Protein AF-A0A354IAK6-F1 (afdb_monomer_lite)

pLDDT: mean 74.2, std 24.25, range [20.19, 98.88]

Foldseek 3Di:
DDDDDDDDDDDDDDDDDDDDDDPDWDWDFDDDPNHTPDIDGDDPVVVVVVVVVVVVVVVVPVVDDDDDDDDDDDDDDDDDDDDDDDDDDDDDDDDDDDDDDDDDDDDDDDDDDPVVVVVVVVVVVLVVLQVVLVVVLLVLLLVLDDPDLQWAKEKEWAAAADFLLDACVVQWFDDDPDDDFFTDGLRLLVLLQVVVVVQVSCQSNVHAEYEYAARRDDLLNVVSVQVCLAPVVRQHKYQPHKHFAAPPDADDCFAPVVPHPDPLRHQWIWGWMHGHPDRYIDRLDTAQFAPVVVLDQGANQCCQPVRLDQAASLCVCCVVVVHLAPSHLSQQEGEDEACSLVCQLDPVCLVVRLVSSVVSNVVRDPDPDDSVVSSVSSVVSSVNVCCQQAPDRPDDRGDRRQEYEYRYQAQCLVVVLVSQQVCCVVRVRKYFHHYYADDRHQFQTAIEGFQQDDDPVVVPPPDLPLPDPDLLSSDQARHAHPNDPAPSNRTWGRLWTWMWMWIARSPDDPDPVDDPPDDGRIDTSAIATELEAEDDDLSCCCRHDPVVVSVCSVVVNVVSVVVVVVLSVLSVQLSVQLVQLPAQDWRPCLLSLLVSQLVSCVVSVGSRSNVSSVSSVVSCVVPNDRHRGSSSSRYHYGYSYVVVVVVDPPRPRRDDDDDDDDPDD

Structure (mmCIF, N/CA/C/O backbone):
data_AF-A0A354IAK6-F1
#
_entry.id   AF-A0A354IAK6-F1
#
loop_
_atom_site.group_PDB
_atom_site.id
_atom_site.type_symbol
_atom_site.label_atom_id
_atom_site.label_alt_id
_atom_site.label_comp_id
_atom_site.label_asym_id
_atom_site.label_entity_id
_atom_site.label_seq_id
_atom_site.pdbx_PDB_ins_code
_atom_site.Cartn_x
_atom_site.Cartn_y
_atom_site.Cartn_z
_atom_site.occupancy
_atom_site.B_iso_or_equiv
_atom_site.auth_seq_id
_atom_site.auth_comp_id
_atom_site.auth_asym_id
_atom_site.auth_atom_id
_atom_site.pdbx_PDB_model_num
ATOM 1 N N . TYR A 1 1 ? 11.757 31.854 -3.415 1.00 27.61 1 TYR A N 1
ATOM 2 C CA . TYR A 1 1 ? 10.447 31.887 -2.738 1.00 27.61 1 TYR A CA 1
ATOM 3 C C . TYR A 1 1 ? 9.483 32.714 -3.567 1.00 27.61 1 TYR A C 1
ATOM 5 O O . TYR A 1 1 ? 9.832 33.836 -3.909 1.00 27.61 1 TYR A O 1
ATOM 13 N N . PHE A 1 2 ? 8.321 32.162 -3.919 1.00 22.66 2 PHE A N 1
ATOM 14 C CA . PHE A 1 2 ? 7.226 32.915 -4.539 1.00 22.66 2 PHE A CA 1
ATOM 15 C C . PHE A 1 2 ? 6.252 33.361 -3.447 1.00 22.66 2 PHE A C 1
ATOM 17 O O . PHE A 1 2 ? 5.891 32.563 -2.585 1.00 22.66 2 PHE A O 1
ATOM 24 N N . LEU A 1 3 ? 5.832 34.624 -3.491 1.00 24.08 3 LEU A N 1
ATOM 25 C CA . LEU A 1 3 ? 4.829 35.194 -2.595 1.00 24.08 3 LEU A CA 1
ATOM 26 C C . LEU A 1 3 ? 3.888 36.060 -3.434 1.00 24.08 3 LEU A C 1
ATOM 28 O O . LEU A 1 3 ? 4.213 37.191 -3.785 1.00 24.08 3 LEU A O 1
ATOM 32 N N . THR A 1 4 ? 2.730 35.509 -3.785 1.00 24.34 4 THR A N 1
ATOM 33 C CA . THR A 1 4 ? 1.657 36.217 -4.489 1.00 24.34 4 THR A CA 1
ATOM 34 C C . THR A 1 4 ? 0.426 36.278 -3.598 1.00 24.34 4 THR A C 1
ATOM 36 O O . THR A 1 4 ? -0.219 35.270 -3.323 1.00 24.34 4 THR A O 1
ATOM 39 N N . TYR A 1 5 ? 0.088 37.488 -3.155 1.00 26.58 5 TYR A N 1
ATOM 40 C CA . TYR A 1 5 ? -1.158 37.777 -2.453 1.00 26.58 5 TYR A CA 1
ATOM 41 C C . TYR A 1 5 ? -2.069 38.583 -3.384 1.00 26.58 5 TYR A C 1
ATOM 43 O O . TYR A 1 5 ? -1.741 39.720 -3.714 1.00 26.58 5 TYR A O 1
ATOM 51 N N . SER A 1 6 ? -3.192 37.989 -3.802 1.00 25.69 6 SER A N 1
ATOM 52 C CA . SER A 1 6 ? -4.482 38.610 -4.188 1.00 25.69 6 SER A CA 1
ATOM 53 C C . SER A 1 6 ? -5.194 37.856 -5.322 1.00 25.69 6 SER A C 1
ATOM 55 O O . SER A 1 6 ? -4.592 37.099 -6.080 1.00 25.69 6 SER A O 1
ATOM 57 N N . LYS A 1 7 ? -6.522 38.028 -5.378 1.00 27.34 7 LYS A N 1
ATOM 58 C CA . LYS A 1 7 ? -7.431 37.353 -6.315 1.00 27.34 7 LYS A CA 1
ATOM 59 C C . LYS A 1 7 ? -7.159 37.740 -7.770 1.00 27.34 7 LYS A C 1
ATOM 61 O O . LYS A 1 7 ? -7.132 38.927 -8.091 1.00 27.34 7 LYS A O 1
ATOM 66 N N . LEU A 1 8 ? -7.115 36.736 -8.641 1.00 25.89 8 LEU A N 1
ATOM 67 C CA . LEU A 1 8 ? -7.319 36.899 -10.077 1.00 25.89 8 LEU A CA 1
ATOM 68 C C . LEU A 1 8 ? -8.813 36.776 -10.395 1.00 25.89 8 LEU A C 1
ATOM 70 O O . LEU A 1 8 ? -9.425 35.774 -10.045 1.00 25.89 8 LEU A O 1
ATOM 74 N N . ASP A 1 9 ? -9.349 37.769 -11.100 1.00 29.23 9 ASP A N 1
ATOM 75 C CA . ASP A 1 9 ? -10.515 37.628 -11.975 1.00 29.23 9 ASP A CA 1
ATOM 76 C C . ASP A 1 9 ? -10.149 38.285 -13.316 1.00 29.23 9 ASP A C 1
ATOM 78 O O . ASP A 1 9 ? -9.767 39.454 -13.348 1.00 29.23 9 ASP A O 1
ATOM 82 N N . ASN A 1 10 ? -10.232 37.494 -14.389 1.00 35.34 10 ASN A N 1
ATOM 83 C CA . ASN A 1 10 ? -10.224 37.830 -15.822 1.00 35.34 10 ASN A CA 1
ATOM 84 C C . ASN A 1 10 ? -9.337 38.993 -16.323 1.00 35.34 10 ASN A C 1
ATOM 86 O O . ASN A 1 10 ? -9.718 40.161 -16.279 1.00 35.34 10 ASN A O 1
ATOM 90 N N . GLY A 1 11 ? -8.215 38.641 -16.966 1.00 29.23 11 GLY A N 1
ATOM 91 C CA . GLY A 1 11 ? -7.409 39.586 -17.751 1.00 29.23 11 GLY A CA 1
ATOM 92 C C . GLY A 1 11 ? -5.985 39.112 -18.049 1.00 29.23 11 GLY A C 1
ATOM 93 O O . GLY A 1 11 ? -5.032 39.751 -17.615 1.00 29.23 11 GLY A O 1
ATOM 94 N N . LEU A 1 12 ? -5.820 37.997 -18.771 1.00 26.80 12 LEU A N 1
ATOM 95 C CA . LEU A 1 12 ? -4.506 37.587 -19.282 1.00 26.80 12 LEU A CA 1
ATOM 96 C C . LEU A 1 12 ? -4.158 38.395 -20.539 1.00 26.80 12 LEU A C 1
ATOM 98 O O . LEU A 1 12 ? -4.786 38.219 -21.580 1.00 26.80 12 LEU A O 1
ATOM 102 N N . ILE A 1 13 ? -3.126 39.237 -20.448 1.00 27.41 13 ILE A N 1
ATOM 103 C CA . ILE A 1 13 ? -2.378 39.731 -21.608 1.00 27.41 13 ILE A CA 1
ATOM 104 C C . ILE A 1 13 ? -0.903 39.390 -21.378 1.00 27.41 13 ILE A C 1
ATOM 106 O O . ILE A 1 13 ? -0.327 39.698 -20.335 1.00 27.41 13 ILE A O 1
ATOM 110 N N . GLN A 1 14 ? -0.338 38.686 -22.351 1.00 33.09 14 GLN A N 1
ATOM 111 C CA . GLN A 1 14 ? 1.046 38.219 -22.421 1.00 33.09 14 GLN A CA 1
ATOM 112 C C . GLN A 1 14 ? 1.970 39.354 -22.903 1.00 33.09 14 GLN A C 1
ATOM 114 O O . GLN A 1 14 ? 1.488 40.338 -23.456 1.00 33.09 14 GLN A O 1
ATOM 119 N N . ILE A 1 15 ? 3.289 39.195 -22.754 1.00 29.11 15 ILE A N 1
ATOM 120 C CA . ILE A 1 15 ? 4.274 39.344 -23.847 1.00 29.11 15 ILE A CA 1
ATOM 121 C C . ILE A 1 15 ? 5.646 38.850 -23.358 1.00 29.11 15 ILE A C 1
ATOM 123 O O . ILE A 1 15 ? 6.016 39.017 -22.196 1.00 29.11 15 ILE A O 1
ATOM 127 N N . GLU A 1 16 ? 6.364 38.193 -24.262 1.00 36.00 16 GLU A N 1
ATOM 128 C CA . GLU A 1 16 ? 7.673 37.562 -24.068 1.00 36.00 16 GLU A CA 1
ATOM 129 C C . GLU A 1 16 ? 8.832 38.569 -24.230 1.00 36.00 16 GLU A C 1
ATOM 131 O O . GLU A 1 16 ? 8.644 39.678 -24.736 1.00 36.00 16 GLU A O 1
ATOM 136 N N . GLN A 1 17 ? 10.054 38.184 -23.842 1.00 36.91 17 GLN A N 1
ATOM 137 C CA . GLN A 1 17 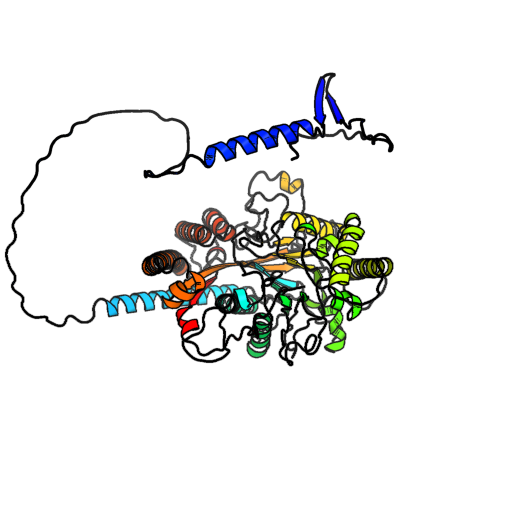? 11.277 38.927 -24.185 1.00 36.91 17 GLN A CA 1
ATOM 138 C C . GLN A 1 17 ? 12.088 38.211 -25.272 1.00 36.91 17 GLN A C 1
ATOM 140 O O . GLN A 1 17 ? 12.128 36.985 -25.331 1.00 36.91 17 GLN A O 1
ATOM 145 N N . LYS A 1 18 ? 12.758 39.008 -26.115 1.00 34.75 18 LYS A N 1
ATOM 146 C CA . LYS A 1 18 ? 13.726 38.544 -27.119 1.00 34.75 18 LYS A CA 1
ATOM 147 C C . LYS A 1 18 ? 15.006 38.013 -26.472 1.00 34.75 18 LYS A C 1
ATOM 149 O O . LYS A 1 18 ? 15.473 38.567 -25.480 1.00 34.75 18 LYS A O 1
ATOM 154 N N . GLU A 1 19 ? 15.627 37.036 -27.125 1.00 38.66 19 GLU A N 1
ATOM 155 C CA . GLU A 1 19 ? 17.010 36.630 -26.863 1.00 38.66 19 GLU A CA 1
ATOM 156 C C . GLU A 1 19 ? 18.008 37.785 -27.090 1.00 38.66 19 GLU A C 1
ATOM 158 O O . GLU A 1 19 ? 17.828 38.602 -27.998 1.00 38.66 19 GLU A O 1
ATOM 163 N N . GLY A 1 20 ? 19.099 37.800 -26.311 1.00 43.53 20 GLY A N 1
ATOM 164 C CA . GLY A 1 20 ? 20.347 38.470 -26.708 1.00 43.53 20 GLY A CA 1
ATOM 165 C C . GLY A 1 20 ? 20.943 39.548 -25.792 1.00 43.53 20 GLY A C 1
ATOM 166 O O . GLY A 1 20 ? 21.919 40.164 -26.208 1.00 43.53 20 GLY A O 1
ATOM 167 N N . ASP A 1 21 ? 20.422 39.809 -24.586 1.00 40.38 21 ASP A N 1
ATOM 168 C CA . ASP A 1 21 ? 20.974 40.862 -23.706 1.00 40.38 21 ASP A CA 1
ATOM 169 C C . ASP A 1 21 ? 20.904 40.486 -22.211 1.00 40.38 21 ASP A C 1
ATOM 171 O O . ASP A 1 21 ? 19.827 40.439 -21.617 1.00 40.38 21 ASP A O 1
ATOM 175 N N . SER A 1 22 ? 22.055 40.197 -21.592 1.00 42.03 22 SER A N 1
ATOM 176 C CA . SER A 1 22 ? 22.146 39.593 -20.250 1.00 42.03 22 SER A CA 1
ATOM 177 C C . SER A 1 22 ? 21.935 40.555 -19.073 1.00 42.03 22 SER A C 1
ATOM 179 O O . SER A 1 22 ? 21.940 40.104 -17.928 1.00 42.03 22 SER A O 1
ATOM 181 N N . GLU A 1 23 ? 21.753 41.860 -19.314 1.00 45.38 23 GLU A N 1
ATOM 182 C CA . GLU A 1 23 ? 21.575 42.862 -18.244 1.00 45.38 23 GLU A CA 1
ATOM 183 C C . GLU A 1 23 ? 20.217 43.592 -18.252 1.00 45.38 23 GLU A C 1
ATOM 185 O O . GLU A 1 23 ? 19.949 44.414 -17.366 1.00 45.38 23 GLU A O 1
ATOM 190 N N . LYS A 1 24 ? 19.305 43.287 -19.188 1.00 38.69 24 LYS A N 1
ATOM 191 C CA . LYS A 1 24 ? 17.962 43.894 -19.192 1.00 38.69 24 LYS A CA 1
ATOM 192 C C . LYS A 1 24 ? 16.966 43.115 -18.332 1.00 38.69 24 LYS A C 1
ATOM 194 O O . LYS A 1 24 ? 16.772 41.914 -18.463 1.00 38.69 24 LYS A O 1
ATOM 199 N N . LYS A 1 25 ? 16.314 43.842 -17.419 1.00 40.97 25 LYS A N 1
ATOM 200 C CA . LYS A 1 25 ? 15.393 43.293 -16.415 1.00 40.97 25 LYS A CA 1
ATOM 201 C C . LYS A 1 25 ? 14.076 42.829 -17.046 1.00 40.97 25 LYS A C 1
ATOM 203 O O . LYS A 1 25 ? 13.455 43.573 -17.804 1.00 40.97 25 LYS A O 1
ATOM 208 N N . ILE A 1 26 ? 13.591 41.663 -16.622 1.00 36.88 26 ILE A N 1
ATOM 209 C CA . ILE A 1 26 ? 12.184 41.272 -16.765 1.00 36.88 26 ILE A CA 1
ATOM 210 C C . ILE A 1 26 ? 11.402 41.891 -15.602 1.00 36.88 26 ILE A C 1
ATOM 212 O O . ILE A 1 26 ? 11.753 41.689 -14.437 1.00 36.88 26 ILE A O 1
ATOM 216 N N . PHE A 1 27 ? 10.329 42.615 -15.913 1.00 45.69 27 PHE A N 1
ATOM 217 C CA . PHE A 1 27 ? 9.301 42.980 -14.944 1.00 45.69 27 PHE A CA 1
ATOM 218 C C . PHE A 1 27 ? 7.919 42.870 -15.589 1.00 45.69 27 PHE A C 1
ATOM 220 O O . PHE A 1 27 ? 7.714 43.340 -16.706 1.00 45.69 27 PHE A O 1
ATOM 227 N N . SER A 1 28 ? 6.962 42.275 -14.880 1.00 43.22 28 SER A N 1
ATOM 228 C CA . SER A 1 28 ? 5.542 42.391 -15.218 1.00 43.22 28 SER A CA 1
ATOM 229 C C . SER A 1 28 ? 4.906 43.417 -14.287 1.00 43.22 28 SER A C 1
ATOM 231 O O . SER A 1 28 ? 4.998 43.294 -13.064 1.00 43.22 28 SER A O 1
ATOM 233 N N . GLN A 1 29 ? 4.300 44.457 -14.862 1.00 41.19 29 GLN A N 1
ATOM 234 C CA . GLN A 1 29 ? 3.630 45.526 -14.124 1.00 41.19 29 GLN A CA 1
ATOM 235 C C . GLN A 1 29 ? 2.122 45.455 -14.371 1.00 41.19 29 GLN A C 1
ATOM 237 O O . GLN A 1 29 ? 1.648 45.725 -15.471 1.00 41.19 29 GLN A O 1
ATOM 242 N N . SER A 1 30 ? 1.360 45.146 -13.325 1.00 42.88 30 SER A N 1
ATOM 243 C CA . SER A 1 30 ? -0.102 45.186 -13.349 1.00 42.88 30 SER A CA 1
ATOM 244 C C . SER A 1 30 ? -0.578 46.576 -12.934 1.00 42.88 30 SER A C 1
ATOM 246 O O . SER A 1 30 ? -0.269 47.043 -11.833 1.00 42.88 30 SER A O 1
ATOM 248 N N . ILE A 1 31 ? -1.349 47.241 -13.795 1.00 40.69 31 ILE A N 1
ATOM 249 C CA . ILE A 1 31 ? -1.890 48.591 -13.572 1.00 40.69 31 ILE A CA 1
ATOM 250 C C . ILE A 1 31 ? -3.418 48.518 -13.582 1.00 40.69 31 ILE A C 1
ATOM 252 O O . ILE A 1 31 ? -4.008 47.939 -14.490 1.00 40.69 31 ILE A O 1
ATOM 256 N N . ARG A 1 32 ? -4.073 49.134 -12.594 1.00 37.22 32 ARG A N 1
ATOM 257 C CA . ARG A 1 32 ? -5.535 49.269 -12.530 1.00 37.22 32 ARG A CA 1
ATOM 258 C C . ARG A 1 32 ? -5.898 50.716 -12.214 1.00 37.22 32 ARG A C 1
ATOM 260 O O . ARG A 1 32 ? -5.361 51.301 -11.278 1.00 37.22 32 ARG A O 1
ATOM 267 N N . ASN A 1 33 ? -6.799 51.301 -13.004 1.00 38.62 33 ASN A N 1
ATOM 268 C CA . ASN A 1 33 ? -7.254 52.694 -12.877 1.00 38.62 33 ASN A CA 1
ATOM 269 C C . ASN A 1 33 ? -6.089 53.708 -12.775 1.00 38.62 33 ASN A C 1
ATOM 271 O O . ASN A 1 33 ? -6.076 54.571 -11.899 1.00 38.62 33 ASN A O 1
ATOM 275 N N . GLY A 1 34 ? -5.075 53.560 -13.636 1.00 40.81 34 GLY A N 1
ATOM 276 C CA . GLY A 1 34 ? -3.895 54.436 -13.671 1.00 40.81 34 GLY A CA 1
ATOM 277 C C . GLY A 1 34 ? -2.914 54.277 -12.501 1.00 40.81 34 GLY A C 1
ATOM 278 O O . GLY A 1 34 ? -1.952 55.034 -12.421 1.00 40.81 34 GLY A O 1
ATOM 279 N N . LYS A 1 35 ? -3.121 53.308 -11.597 1.00 35.00 35 LYS A N 1
ATOM 280 C CA . LYS A 1 35 ? -2.223 53.023 -10.468 1.00 35.00 35 LYS A CA 1
ATOM 281 C C . LYS A 1 35 ? -1.643 51.616 -10.570 1.00 35.00 35 LYS A C 1
ATOM 283 O O . LYS A 1 35 ? -2.350 50.661 -10.888 1.00 35.00 35 LYS A O 1
ATOM 288 N N . THR A 1 36 ? -0.353 51.483 -10.283 1.00 43.75 36 THR A N 1
ATOM 289 C CA . THR A 1 36 ? 0.323 50.182 -10.217 1.00 43.75 36 THR A CA 1
ATOM 290 C C . THR A 1 36 ? -0.196 49.386 -9.023 1.00 43.75 36 THR A C 1
ATOM 292 O O . THR A 1 36 ? -0.150 49.870 -7.895 1.00 43.75 36 THR A O 1
ATOM 295 N N . VAL A 1 37 ? -0.682 48.171 -9.273 1.00 39.66 37 VAL A N 1
ATOM 296 C CA . VAL A 1 37 ? -1.230 47.255 -8.255 1.00 39.66 37 VAL A CA 1
ATOM 297 C C . VAL A 1 37 ? -0.403 45.979 -8.082 1.00 39.66 37 VAL A C 1
ATOM 299 O O . VAL A 1 37 ? -0.619 45.240 -7.128 1.00 39.66 37 VAL A O 1
ATOM 302 N N . GLY A 1 38 ? 0.573 45.733 -8.958 1.00 40.00 38 GLY A N 1
ATOM 303 C CA . GLY A 1 38 ? 1.563 44.674 -8.784 1.00 40.00 38 GLY A CA 1
ATOM 304 C C . GLY A 1 38 ? 2.781 44.892 -9.675 1.00 40.00 38 GLY A C 1
ATOM 305 O O . GLY A 1 38 ? 2.644 45.368 -10.800 1.00 40.00 38 GLY A O 1
ATOM 306 N N . ILE A 1 39 ? 3.963 44.544 -9.169 1.00 43.16 39 ILE A N 1
ATOM 307 C CA . ILE A 1 39 ? 5.196 44.425 -9.953 1.00 43.16 39 ILE A CA 1
ATOM 308 C C . ILE A 1 39 ? 5.867 43.120 -9.529 1.00 43.16 39 ILE A C 1
ATOM 310 O O . ILE A 1 39 ? 6.093 42.924 -8.336 1.00 43.16 39 ILE A O 1
ATOM 314 N N . SER A 1 40 ? 6.191 42.237 -10.472 1.00 43.19 40 SER A N 1
ATOM 315 C CA . SER A 1 40 ? 7.075 41.094 -10.204 1.00 43.19 40 SER A CA 1
ATOM 316 C C . SER A 1 40 ? 8.470 41.365 -10.753 1.00 43.19 40 SER A C 1
ATOM 318 O O . SER A 1 40 ? 8.617 41.731 -11.916 1.00 43.19 40 SER A O 1
ATOM 320 N N . VAL A 1 41 ? 9.486 41.181 -9.905 1.00 43.94 41 VAL A N 1
ATOM 321 C CA . VAL A 1 41 ? 10.910 41.368 -10.221 1.00 43.94 41 VAL A CA 1
ATOM 322 C C . VAL A 1 41 ? 11.700 40.222 -9.593 1.00 43.94 41 VAL A C 1
ATOM 324 O O . VAL A 1 41 ? 11.510 39.912 -8.417 1.00 43.94 41 VAL A O 1
ATOM 327 N N . VAL A 1 42 ? 12.627 39.626 -10.342 1.00 48.97 42 VAL A N 1
ATOM 328 C CA . VAL A 1 42 ? 13.618 38.685 -9.796 1.00 48.97 42 VAL A CA 1
ATOM 329 C C . VAL A 1 42 ? 14.884 39.469 -9.438 1.00 48.97 42 VAL A C 1
ATOM 331 O O . VAL A 1 42 ? 15.809 39.573 -10.239 1.00 48.97 42 VAL A O 1
ATOM 334 N N . GLU A 1 43 ? 14.928 40.079 -8.247 1.00 43.22 43 GLU A N 1
ATOM 335 C CA . GLU A 1 43 ? 16.092 40.865 -7.806 1.00 43.22 43 GLU A CA 1
ATOM 336 C C . GLU A 1 43 ? 17.022 40.087 -6.858 1.00 43.22 43 GLU A C 1
ATOM 338 O O . GLU A 1 43 ? 16.755 39.895 -5.671 1.00 43.22 43 GLU A O 1
ATOM 343 N N . ILE A 1 44 ? 18.192 39.714 -7.385 1.00 39.97 44 ILE A N 1
ATOM 344 C CA . ILE A 1 44 ? 19.238 38.939 -6.693 1.00 39.97 44 ILE A CA 1
ATOM 345 C C . ILE A 1 44 ? 19.763 39.645 -5.425 1.00 39.97 44 ILE A C 1
ATOM 347 O O . ILE A 1 44 ? 20.184 38.981 -4.474 1.00 39.97 44 ILE A O 1
ATOM 351 N N . ARG A 1 45 ? 19.738 40.987 -5.371 1.00 40.94 45 ARG A N 1
ATOM 352 C CA . ARG A 1 45 ? 20.208 41.752 -4.200 1.00 40.94 45 ARG A CA 1
ATOM 353 C C . ARG A 1 45 ? 19.346 41.517 -2.959 1.00 40.94 45 ARG A C 1
ATOM 355 O O . ARG A 1 45 ? 19.910 41.358 -1.879 1.00 40.94 45 ARG A O 1
ATOM 362 N N . LEU A 1 46 ? 18.024 41.410 -3.109 1.00 43.50 46 LEU A N 1
ATOM 363 C CA . LEU A 1 46 ? 17.117 41.190 -1.979 1.00 43.50 46 LEU A CA 1
ATOM 364 C C . LEU A 1 46 ? 17.339 39.806 -1.343 1.00 43.50 46 LEU A C 1
ATOM 366 O O . LEU A 1 46 ? 17.425 39.695 -0.122 1.00 43.50 46 LEU A O 1
ATOM 370 N N . GLY A 1 47 ? 17.554 38.770 -2.163 1.00 43.31 47 GLY A N 1
ATOM 371 C CA . GLY A 1 47 ? 17.920 37.432 -1.681 1.00 43.31 47 GLY A CA 1
ATOM 372 C C . GLY A 1 47 ? 19.243 37.414 -0.901 1.00 43.31 47 GLY A C 1
ATOM 373 O O . GLY A 1 47 ? 19.336 36.777 0.146 1.00 43.31 47 GLY A O 1
ATOM 374 N N . LYS A 1 48 ? 20.249 38.178 -1.352 1.00 41.88 48 LYS A N 1
ATOM 375 C CA . LYS A 1 48 ? 21.535 38.320 -0.640 1.00 41.88 48 LYS A CA 1
ATOM 376 C C . LYS A 1 48 ? 21.417 39.096 0.680 1.00 41.88 48 LYS A C 1
ATOM 378 O O . LYS A 1 48 ? 22.206 38.844 1.588 1.00 41.88 48 LYS A O 1
ATOM 383 N N . MET A 1 49 ? 20.458 40.015 0.806 1.00 41.34 49 MET A N 1
ATOM 384 C CA . MET A 1 49 ? 20.178 40.716 2.067 1.00 41.34 49 MET A CA 1
ATOM 385 C C . MET A 1 49 ? 19.469 39.809 3.079 1.00 41.34 49 MET A C 1
ATOM 387 O O . MET A 1 49 ? 19.892 39.751 4.231 1.00 41.34 49 MET A O 1
ATOM 391 N N . LEU A 1 50 ? 18.459 39.048 2.643 1.00 39.81 50 LEU A N 1
ATOM 392 C CA . LEU A 1 50 ? 17.743 38.092 3.497 1.00 39.81 50 LEU A CA 1
ATOM 393 C C . LEU A 1 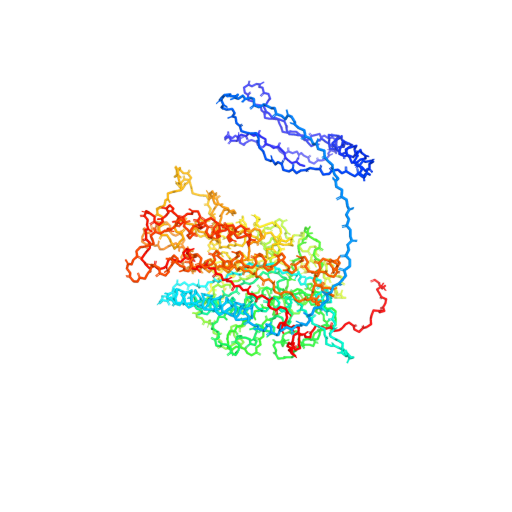50 ? 18.681 37.010 4.056 1.00 39.81 50 LEU A C 1
ATOM 395 O O . LEU A 1 50 ? 18.676 36.754 5.256 1.00 39.81 50 LEU A O 1
ATOM 399 N N . HIS A 1 51 ? 19.570 36.459 3.226 1.00 39.28 51 HIS A N 1
ATOM 400 C CA . HIS A 1 51 ? 20.518 35.433 3.671 1.00 39.28 51 HIS A CA 1
ATOM 401 C C . HIS A 1 51 ? 21.552 35.952 4.696 1.00 39.28 51 HIS A C 1
ATOM 403 O O . HIS A 1 51 ? 21.988 35.215 5.584 1.00 39.28 51 HIS A O 1
ATOM 409 N N . LYS A 1 52 ? 21.922 37.241 4.621 1.00 39.69 52 LYS A N 1
ATOM 410 C CA . LYS A 1 52 ? 22.747 37.894 5.654 1.00 39.69 52 LYS A CA 1
ATOM 411 C C . LYS A 1 52 ? 22.000 38.058 6.981 1.00 39.69 52 LYS A C 1
ATOM 413 O O . LYS A 1 52 ? 22.617 37.845 8.019 1.00 39.69 52 LYS A O 1
ATOM 418 N N . ALA A 1 53 ? 20.705 38.377 6.953 1.00 39.22 53 ALA A N 1
ATOM 419 C CA . ALA A 1 53 ? 19.889 38.472 8.166 1.00 39.22 53 ALA A CA 1
ATOM 420 C C . ALA A 1 53 ? 19.749 37.105 8.868 1.00 39.22 53 ALA A C 1
ATOM 422 O O . ALA A 1 53 ? 20.027 36.997 10.060 1.00 39.22 53 ALA A O 1
ATOM 423 N N . GLU A 1 54 ? 19.446 36.038 8.117 1.00 36.72 54 GLU A N 1
ATOM 424 C CA . GLU A 1 54 ? 19.356 34.663 8.651 1.00 36.72 54 GLU A CA 1
ATOM 425 C C . GLU A 1 54 ? 20.673 34.156 9.264 1.00 36.72 54 GLU A C 1
ATOM 427 O O . GLU A 1 54 ? 20.669 33.329 10.176 1.00 36.72 54 GLU A O 1
ATOM 432 N N . SER A 1 55 ? 21.813 34.643 8.768 1.00 38.53 55 SER A N 1
ATOM 433 C CA . SER A 1 55 ? 23.137 34.273 9.278 1.00 38.53 55 SER A CA 1
ATOM 434 C C . SER A 1 55 ? 23.468 34.972 10.606 1.00 38.53 55 SER A C 1
ATOM 436 O O . SER A 1 55 ? 24.157 34.397 11.447 1.00 38.53 55 SER A O 1
ATOM 438 N N . GLN A 1 56 ? 22.944 36.182 10.833 1.00 39.50 56 GLN A N 1
ATOM 439 C CA . GLN A 1 56 ? 23.144 36.933 12.080 1.00 39.50 56 GLN A CA 1
ATOM 440 C C . GLN A 1 56 ? 22.256 36.424 13.232 1.00 39.50 56 GLN A C 1
ATOM 442 O O . GLN A 1 56 ? 22.695 36.435 14.381 1.00 39.50 56 GLN A O 1
ATOM 447 N N . GLU A 1 57 ? 21.065 35.884 12.942 1.00 39.00 57 GLU A N 1
ATOM 448 C CA . GLU A 1 57 ? 20.220 35.203 13.946 1.00 39.00 57 GLU A CA 1
ATOM 449 C C . GLU A 1 57 ? 20.742 33.825 14.389 1.00 39.00 57 GLU A C 1
ATOM 451 O O . GLU A 1 57 ? 20.284 33.299 15.404 1.00 39.00 57 GLU A O 1
ATOM 456 N N . LYS A 1 58 ? 21.660 33.207 13.633 1.00 36.72 58 LYS A N 1
ATOM 457 C CA . LYS A 1 58 ? 22.282 31.927 14.016 1.00 36.72 58 LYS A CA 1
ATOM 458 C C . LYS A 1 58 ? 23.516 32.132 14.887 1.00 36.72 58 LYS A C 1
ATOM 460 O O . LYS A 1 58 ? 23.602 31.526 15.946 1.00 36.72 58 LYS A O 1
ATOM 465 N N . ALA A 1 59 ? 24.392 33.069 14.517 1.00 35.25 59 ALA A N 1
ATOM 466 C CA . ALA A 1 59 ? 25.562 33.417 15.328 1.00 35.25 59 ALA A CA 1
ATOM 467 C C . ALA A 1 59 ? 25.197 33.907 16.747 1.00 35.25 59 ALA A C 1
ATOM 469 O O . ALA A 1 59 ? 25.961 33.705 17.679 1.00 35.25 59 ALA A O 1
ATOM 470 N N . SER A 1 60 ? 24.012 34.501 16.925 1.00 36.00 60 SER A N 1
ATOM 471 C CA . SER A 1 60 ? 23.494 34.954 18.227 1.00 36.00 60 SER A CA 1
ATOM 472 C C . SER A 1 60 ? 22.749 33.875 19.035 1.00 36.00 60 SER A C 1
ATOM 474 O O . SER A 1 60 ? 22.251 34.169 20.119 1.00 36.00 60 SER A O 1
ATOM 476 N N . LYS A 1 61 ? 22.665 32.631 18.537 1.00 35.97 61 LYS A N 1
ATOM 477 C CA . LYS A 1 61 ? 22.049 31.488 19.244 1.00 35.97 61 LYS A CA 1
ATOM 478 C C . LYS A 1 61 ? 23.054 30.447 19.741 1.00 35.97 61 LYS A C 1
ATOM 480 O O . LYS A 1 61 ? 22.717 29.714 20.664 1.00 35.97 61 LYS A O 1
ATOM 485 N N . ASP A 1 62 ? 24.272 30.429 19.203 1.00 34.03 62 ASP A N 1
ATOM 486 C CA . ASP A 1 62 ? 25.322 29.486 19.618 1.00 34.03 62 ASP A CA 1
ATOM 487 C C . ASP A 1 62 ? 26.110 29.945 20.873 1.00 34.03 62 ASP A C 1
ATOM 489 O O . ASP A 1 62 ? 26.886 29.167 21.421 1.00 34.03 62 ASP A O 1
ATOM 493 N N . GLU A 1 63 ? 25.894 31.171 21.380 1.00 34.06 63 GLU A N 1
ATOM 494 C CA . GLU A 1 63 ? 26.556 31.694 22.598 1.00 34.06 63 GLU A CA 1
ATOM 495 C C . GLU A 1 63 ? 25.718 31.588 23.895 1.00 34.06 63 GLU A C 1
ATOM 497 O O . GLU A 1 63 ? 26.219 31.918 24.969 1.00 34.06 63 GLU A O 1
ATOM 502 N N . MET A 1 64 ? 24.458 31.127 23.849 1.00 31.73 64 MET A N 1
ATOM 503 C CA . MET A 1 64 ? 23.577 31.081 25.035 1.00 31.73 64 MET A CA 1
ATOM 504 C C . MET A 1 64 ? 22.795 29.767 25.194 1.00 31.73 64 MET A C 1
ATOM 506 O O . MET A 1 64 ? 21.566 29.737 25.139 1.00 31.73 64 MET A O 1
ATOM 510 N N . SER A 1 65 ? 23.509 28.682 25.504 1.00 28.11 65 SER A N 1
ATOM 511 C CA . SER A 1 65 ? 22.928 27.542 26.234 1.00 28.11 65 SER A CA 1
ATOM 512 C C . SER A 1 65 ? 23.947 26.876 27.168 1.00 28.11 65 SER A C 1
ATOM 514 O O . SER A 1 65 ? 24.285 25.701 27.016 1.00 28.11 65 SER A O 1
ATOM 516 N N . GLY A 1 66 ? 24.442 27.654 28.133 1.00 24.38 66 GLY A N 1
ATOM 517 C CA . GLY A 1 66 ? 25.109 27.154 29.333 1.00 24.38 66 GLY A CA 1
ATOM 518 C C . GLY A 1 66 ? 24.177 27.274 30.540 1.00 24.38 66 GLY A C 1
ATOM 519 O O . GLY A 1 66 ? 23.995 28.374 31.044 1.00 24.38 66 GLY A O 1
ATOM 520 N N . GLU A 1 67 ? 23.637 26.129 30.960 1.00 29.27 67 GLU A N 1
ATOM 521 C CA . GLU A 1 67 ? 23.007 25.828 32.260 1.00 29.27 67 GLU A CA 1
ATOM 522 C C . GLU A 1 67 ? 21.641 26.450 32.662 1.00 29.27 67 GLU A C 1
ATOM 524 O O . GLU A 1 67 ? 21.333 27.621 32.473 1.00 29.27 67 GLU A O 1
ATOM 529 N N . ASP A 1 68 ? 20.859 25.554 33.280 1.00 27.75 68 ASP A N 1
ATOM 530 C CA . ASP A 1 68 ? 19.769 25.705 34.252 1.00 27.75 68 ASP A CA 1
ATOM 531 C C . ASP A 1 68 ? 18.403 26.356 33.945 1.00 27.75 68 ASP A C 1
ATOM 533 O O . ASP A 1 68 ? 18.258 27.498 33.525 1.00 27.75 68 ASP A O 1
ATOM 537 N N . GLY A 1 69 ? 17.358 25.632 34.385 1.00 26.61 69 GLY A N 1
ATOM 538 C CA . GLY A 1 69 ? 16.156 26.255 34.960 1.00 26.61 69 GLY A CA 1
ATOM 539 C C . GLY A 1 69 ? 14.814 25.909 34.309 1.00 26.61 69 GLY A C 1
ATOM 540 O O . GLY A 1 69 ? 14.348 26.595 33.410 1.00 26.61 69 GLY A O 1
ATOM 541 N N . LYS A 1 70 ? 14.132 24.888 34.846 1.00 27.36 70 LYS A N 1
ATOM 542 C CA . LYS A 1 70 ? 12.714 24.542 34.591 1.00 27.36 70 LYS A CA 1
ATOM 543 C C . LYS A 1 70 ? 11.771 25.763 34.522 1.00 27.36 70 LYS A C 1
ATOM 545 O O . LYS A 1 70 ? 11.798 26.569 35.443 1.00 27.36 70 LYS A O 1
ATOM 550 N N . PHE A 1 71 ? 10.798 25.748 33.604 1.00 22.55 71 PHE A N 1
ATOM 551 C CA . PHE A 1 71 ? 9.355 25.742 33.938 1.00 22.55 71 PHE A CA 1
ATOM 552 C C . PHE A 1 71 ? 8.506 25.277 32.731 1.00 22.55 71 PHE A C 1
ATOM 554 O O . PHE A 1 71 ? 9.027 25.137 31.626 1.00 22.55 71 PHE A O 1
ATOM 561 N N . ALA A 1 72 ? 7.239 24.931 32.974 1.00 23.45 72 ALA A N 1
ATOM 562 C CA . ALA A 1 72 ? 6.336 24.239 32.042 1.00 23.45 72 ALA A CA 1
ATOM 563 C C . ALA A 1 72 ? 5.334 25.180 31.327 1.00 23.45 72 ALA A C 1
ATOM 565 O O . ALA A 1 72 ? 5.279 26.353 31.672 1.00 23.45 72 ALA A O 1
ATOM 566 N N . GLU A 1 73 ? 4.577 24.615 30.367 1.00 24.94 73 GLU A N 1
ATOM 567 C CA . GLU A 1 73 ? 3.133 24.826 30.061 1.00 24.94 73 GLU A CA 1
ATOM 568 C C . GLU A 1 73 ? 2.490 26.242 30.158 1.00 24.94 73 GLU A C 1
ATOM 570 O O . GLU A 1 73 ? 2.684 26.977 31.115 1.00 24.94 73 GLU A O 1
ATOM 575 N N . ASP A 1 74 ? 1.563 26.672 29.291 1.00 23.62 74 ASP A N 1
ATOM 576 C CA . ASP A 1 74 ? 1.124 26.206 27.966 1.00 23.62 74 ASP A CA 1
ATOM 577 C C . ASP A 1 74 ? 0.241 27.304 27.298 1.00 23.62 74 ASP A C 1
ATOM 579 O O . ASP A 1 74 ? -0.239 28.216 27.966 1.00 23.62 74 ASP A O 1
ATOM 583 N N . VAL A 1 75 ? 0.006 27.188 25.985 1.00 24.53 75 VAL A N 1
ATOM 584 C CA . VAL A 1 75 ? -1.225 27.572 25.235 1.00 24.53 75 VAL A CA 1
ATOM 585 C C . VAL A 1 75 ? -1.951 28.948 25.420 1.00 24.53 75 VAL A C 1
ATOM 587 O O . VAL A 1 75 ? -2.537 29.291 26.438 1.00 24.53 75 VAL A O 1
ATOM 590 N N . ALA A 1 76 ? -2.104 29.620 24.265 1.00 23.41 76 ALA A N 1
ATOM 591 C CA . ALA A 1 76 ? -3.211 30.478 23.778 1.00 23.41 76 ALA A CA 1
ATOM 592 C C . ALA A 1 76 ? -3.694 31.759 24.508 1.00 23.41 76 ALA A C 1
ATOM 594 O O . ALA A 1 76 ? -4.287 31.767 25.582 1.00 23.41 76 ALA A O 1
ATOM 595 N N . LEU A 1 77 ? -3.702 32.847 23.725 1.00 21.92 77 LEU A N 1
ATOM 596 C CA . LEU A 1 77 ? -4.544 34.030 23.926 1.00 21.92 77 LEU A CA 1
ATOM 597 C C . LEU A 1 77 ? -5.941 33.826 23.308 1.00 21.92 77 LEU A C 1
ATOM 599 O O . LEU A 1 77 ? -6.098 33.890 22.088 1.00 21.92 77 LEU A O 1
ATOM 603 N N . THR A 1 78 ? -6.974 33.710 24.149 1.00 23.39 78 THR A N 1
ATOM 604 C CA . THR A 1 78 ? -8.373 33.977 23.750 1.00 23.39 78 THR A CA 1
ATOM 605 C C . THR A 1 78 ? -8.988 35.046 24.662 1.00 23.39 78 THR A C 1
ATOM 607 O O . THR A 1 78 ? -8.535 35.271 25.782 1.00 23.39 78 THR A O 1
ATOM 610 N N . ARG A 1 79 ? -9.965 35.807 24.155 1.00 23.67 79 ARG A N 1
ATOM 611 C CA . ARG A 1 79 ? -10.389 37.092 24.743 1.00 23.67 79 ARG A CA 1
ATOM 612 C C . ARG A 1 79 ? -11.300 36.965 25.977 1.00 23.67 79 ARG A C 1
ATOM 614 O O . ARG A 1 79 ? -12.367 36.380 25.886 1.00 23.67 79 ARG A O 1
ATOM 621 N N . LYS A 1 80 ? -10.910 37.689 27.036 1.00 22.72 80 LYS A N 1
ATOM 622 C CA . LYS A 1 80 ? -11.710 38.465 28.019 1.00 22.72 80 LYS A CA 1
ATOM 623 C C . LYS A 1 80 ? -13.137 38.002 28.397 1.00 22.72 80 LYS A C 1
ATOM 625 O O . LYS A 1 80 ? -14.069 38.161 27.616 1.00 22.72 80 LYS A O 1
ATOM 630 N N . GLY A 1 81 ? -13.316 37.763 29.701 1.00 21.28 81 GLY A N 1
ATOM 631 C CA . GLY A 1 81 ? -14.554 37.974 30.467 1.00 21.28 81 GLY A CA 1
ATOM 632 C C . GLY A 1 81 ? -14.231 38.407 31.914 1.00 21.28 81 GLY A C 1
ATOM 633 O O . GLY A 1 81 ? -13.290 37.891 32.503 1.00 21.28 81 GLY A O 1
ATOM 634 N N . HIS A 1 82 ? -14.943 39.408 32.442 1.00 21.55 82 HIS A N 1
ATOM 635 C CA . HIS A 1 82 ? -14.910 39.932 33.833 1.00 21.55 82 HIS A CA 1
ATOM 636 C C . HIS A 1 82 ? -15.426 38.900 34.874 1.00 21.55 82 HIS A C 1
ATOM 638 O O . HIS A 1 82 ? -16.106 37.976 34.443 1.00 21.55 82 HIS A O 1
ATOM 644 N N . LEU A 1 83 ? -15.289 38.962 36.218 1.00 22.36 83 LEU A N 1
ATOM 645 C CA . LEU A 1 83 ? -14.651 39.759 37.319 1.00 22.36 83 LEU A CA 1
ATOM 646 C C . LEU A 1 83 ? -14.941 38.929 38.642 1.00 22.36 83 LEU A C 1
ATOM 648 O O . LEU A 1 83 ? -15.602 37.899 38.524 1.00 22.36 83 LEU A O 1
ATOM 652 N N . PRO A 1 84 ? -14.658 39.355 39.899 1.00 28.89 84 PRO A N 1
ATOM 653 C CA . PRO A 1 84 ? -13.361 39.586 40.568 1.00 28.89 84 PRO A CA 1
ATOM 654 C C . PRO A 1 84 ? -13.213 38.906 41.974 1.00 28.89 84 PRO A C 1
ATOM 656 O O . PRO A 1 84 ? -14.205 38.484 42.546 1.00 28.89 84 PRO A O 1
ATOM 659 N N . GLU A 1 85 ? -12.001 38.964 42.570 1.00 24.06 85 GLU A N 1
ATOM 660 C CA . GLU A 1 85 ? -11.703 39.129 44.032 1.00 24.06 85 GLU A CA 1
ATOM 661 C C . GLU A 1 85 ? -12.234 38.082 45.078 1.00 24.06 85 GLU A C 1
ATOM 663 O O . GLU A 1 85 ? -13.305 37.520 44.933 1.00 24.06 85 GLU A O 1
ATOM 668 N N . ARG A 1 86 ? -11.574 37.747 46.212 1.00 22.67 86 ARG A N 1
ATOM 669 C CA . ARG A 1 86 ? -10.611 38.480 47.074 1.00 22.67 86 ARG A CA 1
ATOM 670 C C . ARG A 1 86 ? -9.972 37.572 48.164 1.00 22.67 86 ARG A C 1
ATOM 672 O O . ARG A 1 86 ? -10.643 36.658 48.617 1.00 22.67 86 ARG A O 1
ATOM 679 N N . TYR A 1 87 ? -8.783 37.957 48.670 1.00 23.52 87 TYR A N 1
ATOM 680 C CA . TYR A 1 87 ? -8.098 37.543 49.933 1.00 23.52 87 TYR A CA 1
ATOM 681 C C . TYR A 1 87 ? -7.797 36.036 50.188 1.00 23.52 87 TYR A C 1
ATOM 683 O O . TYR A 1 87 ? -8.564 35.165 49.819 1.00 23.52 87 TYR A O 1
ATOM 691 N N . GLY A 1 88 ? -6.707 35.627 50.860 1.00 21.53 88 GLY A N 1
ATOM 692 C CA . GLY A 1 88 ? -5.528 36.354 51.364 1.00 21.53 88 GLY A CA 1
ATOM 693 C C . GLY A 1 88 ? -5.089 35.908 52.774 1.00 21.53 88 GLY A C 1
ATOM 694 O O . GLY A 1 88 ? -5.876 36.047 53.701 1.00 21.53 88 GLY A O 1
ATOM 695 N N . GLY A 1 89 ? -3.833 35.457 52.952 1.00 21.92 89 GLY A N 1
ATOM 696 C CA . GLY A 1 89 ? -3.185 35.319 54.278 1.00 21.92 89 GLY A CA 1
ATOM 697 C C . GLY A 1 89 ? -2.633 33.931 54.666 1.00 21.92 89 GLY A C 1
ATOM 698 O O . GLY A 1 89 ? -3.359 33.089 55.179 1.00 21.92 89 GLY A O 1
ATOM 699 N N . LYS A 1 90 ? -1.315 33.744 54.489 1.00 20.19 90 LYS A N 1
ATOM 700 C CA . LYS A 1 90 ? -0.424 32.912 55.345 1.00 20.19 90 LYS A CA 1
ATOM 701 C C . LYS A 1 90 ? -0.073 33.729 56.634 1.00 20.19 90 LYS A C 1
ATOM 703 O O . LYS A 1 90 ? -0.537 34.873 56.671 1.00 20.19 90 LYS A O 1
ATOM 708 N N . PRO A 1 91 ? 0.743 33.299 57.638 1.00 35.16 91 PRO A N 1
ATOM 709 C CA . PRO A 1 91 ? 1.666 32.147 57.726 1.00 35.16 91 PRO A CA 1
ATOM 710 C C . PRO A 1 91 ? 1.568 31.385 59.094 1.00 35.16 91 PRO A C 1
ATOM 712 O O . PRO A 1 91 ? 0.498 31.440 59.689 1.00 35.16 91 PRO A O 1
ATOM 715 N N . GLU A 1 92 ? 2.525 30.616 59.658 1.00 23.16 92 GLU A N 1
ATOM 716 C CA . GLU A 1 92 ? 3.947 30.301 59.345 1.00 23.16 92 GLU A CA 1
ATOM 717 C C . GLU A 1 92 ? 4.357 28.874 59.824 1.00 23.16 92 GLU A C 1
ATOM 719 O O . GLU A 1 92 ? 3.510 28.065 60.197 1.00 23.16 92 GLU A O 1
ATOM 724 N N . ALA A 1 93 ? 5.657 28.572 59.773 1.00 23.38 93 ALA A N 1
ATOM 725 C CA . ALA A 1 93 ? 6.379 27.337 60.096 1.00 23.38 93 ALA A CA 1
ATOM 726 C C . ALA A 1 93 ? 6.989 27.271 61.523 1.00 23.38 93 ALA A C 1
ATOM 728 O O . ALA A 1 93 ? 7.097 28.305 62.181 1.00 23.38 93 ALA A O 1
ATOM 729 N N . LEU A 1 94 ? 7.468 26.078 61.940 1.00 22.80 94 LEU A N 1
ATOM 730 C CA . LEU A 1 94 ? 8.868 25.810 62.374 1.00 22.80 94 LEU A CA 1
ATOM 731 C C . LEU A 1 94 ? 9.119 24.337 62.821 1.00 22.80 94 LEU A C 1
ATOM 733 O O . LEU A 1 94 ? 8.503 23.860 63.766 1.00 22.80 94 LEU A O 1
ATOM 737 N N . ASP A 1 95 ? 10.027 23.669 62.098 1.00 22.42 95 ASP A N 1
ATOM 738 C CA . ASP A 1 95 ? 11.185 22.820 62.477 1.00 22.42 95 ASP A CA 1
ATOM 739 C C . ASP A 1 95 ? 11.223 21.764 63.622 1.00 22.42 95 ASP A C 1
ATOM 741 O O . ASP A 1 95 ? 10.912 22.045 64.774 1.00 22.42 95 ASP A O 1
ATOM 745 N N . ASN A 1 96 ? 11.864 20.629 63.257 1.00 24.44 96 ASN A N 1
ATOM 746 C CA . ASN A 1 96 ? 12.721 19.682 64.023 1.00 24.44 96 ASN A CA 1
ATOM 747 C C . ASN A 1 96 ? 12.081 18.859 65.179 1.00 24.44 96 ASN A C 1
ATOM 749 O O . ASN A 1 96 ? 11.229 19.333 65.912 1.00 24.44 96 ASN A O 1
ATOM 753 N N . ASP A 1 97 ? 12.397 17.571 65.387 1.00 23.25 97 ASP A N 1
ATOM 754 C CA . ASP A 1 97 ? 13.752 17.020 65.573 1.00 23.25 97 ASP A CA 1
ATOM 755 C C . ASP A 1 97 ? 13.892 15.498 65.285 1.00 23.25 97 ASP A C 1
ATOM 757 O O . ASP A 1 97 ? 12.949 14.824 64.864 1.00 23.25 97 ASP A O 1
ATOM 761 N N . PHE A 1 98 ? 15.102 14.961 65.491 1.00 22.62 98 PHE A N 1
ATOM 762 C CA . PHE A 1 98 ? 15.570 13.633 65.058 1.00 22.62 98 PHE A CA 1
ATOM 763 C C . PHE A 1 98 ? 15.901 12.710 66.249 1.00 22.62 98 PHE A C 1
ATOM 765 O O . PHE A 1 98 ? 16.710 13.091 67.089 1.00 22.62 98 PHE A O 1
ATOM 772 N N . GLU A 1 99 ? 15.410 11.462 66.292 1.00 23.69 99 GLU A N 1
ATOM 773 C CA . GLU A 1 99 ? 16.013 10.426 67.156 1.00 23.69 99 GLU A CA 1
ATOM 774 C C . GLU A 1 99 ? 15.817 8.990 66.629 1.00 23.69 99 GLU A C 1
ATOM 776 O O . GLU A 1 99 ? 14.947 8.720 65.799 1.00 23.69 99 GLU A O 1
ATOM 781 N N . ARG A 1 100 ? 16.707 8.073 67.038 1.00 23.42 100 ARG A N 1
ATOM 782 C CA . ARG A 1 100 ? 16.962 6.784 66.368 1.00 23.42 100 ARG A CA 1
ATOM 783 C C . ARG A 1 100 ? 17.290 5.688 67.385 1.00 23.42 100 ARG A C 1
ATOM 785 O O . ARG A 1 100 ? 18.341 5.761 68.016 1.00 23.42 100 ARG A O 1
ATOM 792 N N . THR A 1 101 ? 16.491 4.622 67.450 1.00 21.59 101 THR A N 1
ATOM 793 C CA . THR A 1 101 ? 16.791 3.436 68.279 1.00 21.59 101 THR A CA 1
ATOM 794 C C . THR A 1 101 ? 16.415 2.113 67.601 1.00 21.59 101 THR A C 1
ATOM 796 O O . THR A 1 101 ? 15.250 1.837 67.358 1.00 21.59 101 THR A O 1
ATOM 799 N N . THR A 1 102 ? 17.467 1.329 67.331 1.00 22.94 102 THR A N 1
ATOM 800 C CA . THR A 1 102 ? 17.627 -0.140 67.465 1.00 22.94 102 THR A CA 1
ATOM 801 C C . THR A 1 102 ? 16.603 -1.156 66.929 1.00 22.94 102 THR A C 1
ATOM 803 O O . THR A 1 102 ? 15.393 -0.984 66.935 1.00 22.94 102 THR A O 1
ATOM 806 N N . GLU A 1 103 ? 17.175 -2.275 66.486 1.00 25.70 103 GLU A N 1
ATOM 807 C CA . GLU A 1 103 ? 16.564 -3.399 65.776 1.00 25.70 103 GLU A CA 1
ATOM 808 C C . GLU A 1 103 ? 15.785 -4.359 66.689 1.00 25.70 103 GLU A C 1
ATOM 810 O O . GLU A 1 103 ? 16.222 -4.638 67.801 1.00 25.70 103 GLU A O 1
ATOM 815 N N . GLU A 1 104 ? 14.745 -4.999 66.146 1.00 23.03 104 GLU A N 1
ATOM 816 C CA . GLU A 1 104 ? 14.449 -6.412 66.427 1.00 23.03 104 GLU A CA 1
ATOM 817 C C . GLU A 1 104 ? 13.658 -7.027 65.253 1.00 23.03 104 GLU A C 1
ATOM 819 O O . GLU A 1 104 ? 12.625 -6.504 64.837 1.00 23.03 104 GLU A O 1
ATOM 824 N N . GLN A 1 105 ? 14.148 -8.137 64.688 1.00 24.44 105 GLN A N 1
ATOM 825 C CA . GLN A 1 105 ? 13.385 -8.961 63.740 1.00 24.44 105 GLN A CA 1
ATOM 826 C C . GLN A 1 105 ? 12.633 -10.060 64.493 1.00 24.44 105 GLN A C 1
ATOM 828 O O . GLN A 1 105 ? 13.216 -10.721 65.356 1.00 24.44 105 GLN A O 1
ATOM 833 N N . PRO A 1 106 ? 11.427 -10.415 64.025 1.00 25.00 106 PRO A N 1
ATOM 834 C CA . PRO A 1 106 ? 11.163 -11.839 63.858 1.00 25.00 106 PRO A CA 1
ATOM 835 C C . PRO A 1 106 ? 10.480 -12.210 62.531 1.00 25.00 106 PRO A C 1
ATOM 837 O O . PRO A 1 106 ? 9.410 -11.723 62.197 1.00 25.00 106 PRO A O 1
ATOM 840 N N . LYS A 1 107 ? 11.106 -13.190 61.866 1.00 22.38 107 LYS A N 1
ATOM 841 C CA . LYS A 1 107 ? 10.512 -14.352 61.170 1.00 22.38 107 LYS A CA 1
ATOM 842 C C . LYS A 1 107 ? 9.393 -14.116 60.141 1.00 22.38 107 LYS A C 1
ATOM 844 O O . LYS A 1 107 ? 8.261 -13.784 60.461 1.00 22.38 107 LYS A O 1
ATOM 849 N N . ALA A 1 108 ? 9.713 -14.486 58.902 1.00 26.09 108 ALA A N 1
ATOM 850 C CA . ALA A 1 108 ? 8.770 -14.596 57.798 1.00 26.09 108 ALA A CA 1
ATOM 851 C C . ALA A 1 108 ? 7.696 -15.677 58.019 1.00 26.09 108 ALA A C 1
ATOM 853 O O . ALA A 1 108 ? 8.021 -16.823 58.337 1.00 26.09 108 ALA A O 1
ATOM 854 N N . GLU A 1 109 ? 6.451 -15.336 57.690 1.00 24.00 109 GLU A N 1
ATOM 855 C CA . GLU A 1 109 ? 5.453 -16.290 57.204 1.00 24.00 109 GLU A CA 1
ATOM 856 C C . GLU A 1 109 ? 5.286 -16.124 55.686 1.00 24.00 109 GLU A C 1
ATOM 858 O O . GLU A 1 109 ? 5.359 -15.022 55.138 1.00 24.00 109 GLU A O 1
ATOM 863 N N . PHE A 1 110 ? 5.114 -17.245 54.986 1.00 27.31 110 PHE A N 1
ATOM 864 C CA . PHE A 1 110 ? 4.998 -17.298 53.529 1.00 27.31 110 PHE A CA 1
ATOM 865 C C . PHE A 1 110 ? 3.600 -16.836 53.076 1.00 27.31 110 PHE A C 1
ATOM 867 O O . PHE A 1 110 ? 2.690 -17.653 52.950 1.00 27.31 110 PHE A O 1
ATOM 874 N N . MET A 1 111 ? 3.437 -15.554 52.739 1.00 26.38 111 MET A N 1
ATOM 875 C CA . MET A 1 111 ? 2.340 -15.131 51.858 1.00 26.38 111 MET A CA 1
ATOM 876 C C . MET A 1 111 ? 2.762 -15.335 50.399 1.00 26.38 111 MET A C 1
ATOM 878 O O . MET A 1 111 ? 3.532 -14.554 49.841 1.00 26.38 111 MET A O 1
ATOM 882 N N . LYS A 1 112 ? 2.267 -16.410 49.779 1.00 29.78 112 LYS A N 1
ATOM 883 C CA . LYS A 1 112 ? 2.275 -16.578 48.320 1.00 29.78 112 LYS A CA 1
ATOM 884 C C . LYS A 1 112 ? 0.902 -16.218 47.749 1.00 29.78 112 LYS A C 1
ATOM 886 O O . LYS A 1 112 ? -0.108 -16.571 48.342 1.00 29.78 112 LYS A O 1
ATOM 891 N N . SER A 1 113 ? 0.941 -15.599 46.566 1.00 36.19 113 SER A N 1
ATOM 892 C CA . SER A 1 113 ? -0.138 -15.499 45.569 1.00 36.19 113 SER A CA 1
ATOM 893 C C . SER A 1 113 ? -1.481 -14.894 46.010 1.00 36.19 113 SER A C 1
ATOM 895 O O . SER A 1 113 ? -2.451 -15.617 46.183 1.00 36.19 113 SER A O 1
ATOM 897 N N . ASP A 1 114 ? -1.540 -13.557 46.011 1.00 34.59 114 ASP A N 1
ATOM 898 C CA . ASP A 1 114 ? -2.735 -12.793 45.589 1.00 34.59 114 ASP A CA 1
ATOM 899 C C . ASP A 1 114 ? -2.431 -11.970 44.312 1.00 34.59 114 ASP A C 1
ATOM 901 O O . ASP A 1 114 ? -3.240 -11.895 43.388 1.00 34.59 114 ASP A O 1
ATOM 905 N N . GLU A 1 115 ? -1.220 -11.399 44.192 1.00 35.81 115 GLU A N 1
ATOM 906 C CA . GLU A 1 115 ? -0.816 -10.632 42.997 1.00 35.81 115 GLU A CA 1
ATOM 907 C C . GLU A 1 115 ? -0.757 -11.456 41.698 1.00 35.81 115 GLU A C 1
ATOM 909 O O . GLU A 1 115 ? -0.888 -10.891 40.610 1.00 35.81 115 GLU A O 1
ATOM 914 N N . ASP A 1 116 ? -0.496 -12.761 41.799 1.00 38.69 116 ASP A N 1
ATOM 915 C CA . ASP A 1 116 ? -0.271 -13.635 40.640 1.00 38.69 116 ASP A CA 1
ATOM 916 C C . ASP A 1 116 ? -1.609 -14.015 39.978 1.00 38.69 116 ASP A C 1
ATOM 918 O O . ASP A 1 116 ? -1.784 -13.850 38.769 1.00 38.69 116 ASP A O 1
ATOM 922 N N . ASP A 1 117 ? -2.612 -14.376 40.790 1.00 46.91 117 ASP A N 1
ATOM 923 C CA . ASP A 1 117 ? -3.983 -14.619 40.325 1.00 46.91 117 ASP A CA 1
ATOM 924 C C . ASP A 1 117 ? -4.642 -13.335 39.795 1.00 46.91 117 ASP A C 1
ATOM 926 O O . ASP A 1 117 ? -5.312 -13.364 38.760 1.00 46.91 117 ASP A O 1
ATOM 930 N N . GLY A 1 118 ? -4.381 -12.179 40.422 1.00 51.66 118 GLY A N 1
ATOM 931 C CA . GLY A 1 118 ? -4.852 -10.881 39.927 1.00 51.66 118 GLY A CA 1
ATOM 932 C C . GLY A 1 118 ? -4.293 -10.515 38.544 1.00 51.66 118 GLY A C 1
ATOM 933 O O . GLY A 1 118 ? -5.045 -10.096 37.661 1.00 51.66 118 GLY A O 1
ATOM 934 N N . LYS A 1 119 ? -2.985 -10.711 38.311 1.00 59.53 119 LYS A N 1
ATOM 935 C CA . LYS A 1 119 ? -2.355 -10.479 36.993 1.00 59.53 119 LYS A CA 1
ATOM 936 C C . LYS A 1 119 ? -2.876 -11.458 35.940 1.00 59.53 119 LYS A C 1
ATOM 938 O O . LYS A 1 119 ? -3.113 -11.058 34.799 1.00 59.53 119 LYS A O 1
ATOM 943 N N . LYS A 1 120 ? -3.094 -12.717 36.324 1.00 61.81 120 LYS A N 1
ATOM 944 C CA . LYS A 1 120 ? -3.627 -13.762 35.448 1.00 61.81 120 LYS A CA 1
ATOM 945 C C . LYS A 1 120 ? -5.060 -13.460 34.994 1.00 61.81 120 LYS A C 1
ATOM 947 O O . LYS A 1 120 ? -5.306 -13.433 33.790 1.00 61.81 120 LYS A O 1
ATOM 952 N N . ALA A 1 121 ? -5.960 -13.121 35.919 1.00 64.88 121 ALA A N 1
ATOM 953 C CA . ALA A 1 121 ? -7.351 -12.777 35.609 1.00 64.88 121 ALA A CA 1
ATOM 954 C C . ALA A 1 121 ? -7.477 -11.559 34.669 1.00 64.88 121 ALA A C 1
ATOM 956 O O . ALA A 1 121 ? -8.282 -11.568 33.738 1.00 64.88 121 ALA A O 1
ATOM 957 N N . VAL A 1 122 ? -6.643 -10.526 34.856 1.00 69.62 122 VAL A N 1
ATOM 958 C CA . VAL A 1 122 ? -6.609 -9.349 33.962 1.00 69.62 122 VAL A CA 1
ATOM 959 C C . VAL A 1 122 ? -6.133 -9.718 32.551 1.00 69.62 122 VAL A C 1
ATOM 961 O O . VAL A 1 122 ? -6.654 -9.193 31.566 1.00 69.62 122 VAL A O 1
ATOM 964 N N . ASN A 1 123 ? -5.170 -10.634 32.425 1.00 79.56 123 ASN A N 1
ATOM 965 C CA . ASN A 1 123 ? -4.678 -11.077 31.120 1.00 79.56 123 ASN A CA 1
ATOM 966 C C . ASN A 1 123 ? -5.695 -11.981 30.392 1.00 79.56 123 ASN A C 1
ATOM 968 O O . ASN A 1 123 ? -5.858 -11.880 29.174 1.00 79.56 123 ASN A O 1
ATOM 972 N N . GLU A 1 124 ? -6.432 -12.810 31.137 1.00 86.69 124 GLU A N 1
ATOM 973 C CA . GLU A 1 124 ? -7.558 -13.600 30.622 1.00 86.69 124 GLU A CA 1
ATOM 974 C C . GLU A 1 124 ? -8.702 -12.693 30.121 1.00 86.69 124 GLU A C 1
ATOM 976 O O . GLU A 1 124 ? -9.188 -12.897 29.005 1.00 86.69 124 GLU A O 1
ATOM 981 N N . GLU A 1 125 ? -9.066 -11.631 30.858 1.00 92.00 125 GLU A N 1
ATOM 982 C CA . GLU A 1 125 ? -10.038 -10.627 30.387 1.00 92.00 125 GLU A CA 1
ATOM 983 C C . GLU A 1 125 ? -9.551 -9.916 29.110 1.00 92.00 125 GLU A C 1
ATOM 985 O O . GLU A 1 125 ? -10.316 -9.795 28.147 1.00 92.00 125 GLU A O 1
ATOM 990 N N . LYS A 1 126 ? -8.279 -9.484 29.068 1.00 91.69 126 LYS A N 1
ATOM 991 C CA . LYS A 1 126 ? -7.679 -8.841 27.884 1.00 91.69 126 LYS A CA 1
ATOM 992 C C . LYS A 1 126 ? -7.797 -9.729 26.649 1.00 91.69 126 LYS A C 1
ATOM 994 O O . LYS A 1 126 ? -8.286 -9.275 25.613 1.00 91.69 126 LYS A O 1
ATOM 999 N N . SER A 1 127 ? -7.371 -10.985 26.775 1.00 92.19 127 SER A N 1
ATOM 1000 C CA . SER A 1 127 ? -7.416 -11.971 25.695 1.00 92.19 127 SER A CA 1
ATOM 1001 C C . SER A 1 127 ? -8.849 -12.187 25.196 1.00 92.19 127 SER A C 1
ATOM 1003 O O . SER A 1 127 ? -9.120 -12.051 24.001 1.00 92.19 127 SER A O 1
ATOM 1005 N N . TYR A 1 128 ? -9.797 -12.399 26.117 1.00 95.31 128 TYR A N 1
ATOM 1006 C CA . TYR A 1 128 ? -11.211 -12.591 25.794 1.00 95.31 128 TYR A CA 1
ATOM 1007 C C . TYR A 1 128 ? -11.826 -11.394 25.048 1.00 95.31 128 TYR A C 1
ATOM 1009 O O . TYR A 1 128 ? -12.501 -11.580 24.033 1.00 95.31 128 TYR A O 1
ATOM 1017 N N . ILE A 1 129 ? -11.589 -10.160 25.509 1.00 95.94 129 ILE A N 1
ATOM 1018 C CA . ILE A 1 129 ? -12.150 -8.954 24.878 1.00 95.94 129 ILE A CA 1
ATOM 1019 C C . ILE A 1 129 ? -11.564 -8.739 23.478 1.00 95.94 129 ILE A C 1
ATOM 1021 O O . ILE A 1 129 ? -12.321 -8.497 22.535 1.00 95.94 129 ILE A O 1
ATOM 1025 N N . LEU A 1 130 ? -10.242 -8.870 23.315 1.00 95.12 130 LEU A N 1
ATOM 1026 C CA . LEU A 1 130 ? -9.599 -8.729 22.005 1.00 95.12 130 LEU A CA 1
ATOM 1027 C C . LEU A 1 130 ? -10.079 -9.807 21.024 1.00 95.12 130 LEU A C 1
ATOM 1029 O O . LEU A 1 130 ? -10.397 -9.481 19.879 1.00 95.12 130 LEU A O 1
ATOM 1033 N N . GLN A 1 131 ? -10.231 -11.055 21.478 1.00 96.06 131 GLN A N 1
ATOM 1034 C CA . GLN A 1 131 ? -10.811 -12.127 20.671 1.00 96.06 131 GLN A CA 1
ATOM 1035 C C . GLN A 1 131 ? -12.253 -11.802 20.246 1.00 96.06 131 GLN A C 1
ATOM 1037 O O . GLN A 1 131 ? -12.581 -11.932 19.068 1.00 96.06 131 GLN A O 1
ATOM 1042 N N . LYS A 1 132 ? -13.117 -11.335 21.160 1.00 96.00 132 LYS A N 1
ATOM 1043 C CA . LYS A 1 132 ? -14.524 -11.024 20.838 1.00 96.00 132 LYS A CA 1
ATOM 1044 C C . LYS A 1 132 ? -14.676 -9.870 19.854 1.00 96.00 132 LYS A C 1
ATOM 1046 O O . LYS A 1 132 ? -15.494 -9.961 18.941 1.00 96.00 132 LYS A O 1
ATOM 1051 N N . ILE A 1 133 ? -13.873 -8.814 19.991 1.00 96.00 133 ILE A N 1
ATOM 1052 C CA . ILE A 1 133 ? -13.829 -7.745 18.984 1.00 96.00 133 ILE A CA 1
ATOM 1053 C C . ILE A 1 133 ? -13.392 -8.316 17.638 1.00 96.00 133 ILE A C 1
ATOM 1055 O O . ILE A 1 133 ? -13.996 -7.993 16.615 1.00 96.00 133 ILE A O 1
ATOM 1059 N N . ARG A 1 134 ? -12.380 -9.188 17.632 1.00 96.31 134 ARG A N 1
ATOM 1060 C CA . ARG A 1 134 ? -11.868 -9.763 16.395 1.00 96.31 134 ARG A CA 1
ATOM 1061 C C . ARG A 1 134 ? -12.899 -10.643 15.688 1.00 96.31 134 ARG A C 1
ATOM 1063 O O . ARG A 1 134 ? -13.080 -10.498 14.484 1.00 96.31 134 ARG A O 1
ATOM 1070 N N . GLU A 1 135 ? -13.642 -11.468 16.422 1.00 96.19 135 GLU A N 1
ATOM 1071 C CA . GLU A 1 135 ? -14.780 -12.228 15.886 1.00 96.19 135 GLU A CA 1
ATOM 1072 C C . GLU A 1 135 ? -15.823 -11.304 15.218 1.00 96.19 135 GLU A C 1
ATOM 1074 O O . GLU A 1 135 ? -16.307 -11.601 14.124 1.00 96.19 135 GLU A O 1
ATOM 1079 N N . TRP A 1 136 ? -16.141 -10.151 15.823 1.00 95.38 136 TRP A N 1
ATOM 1080 C CA . TRP A 1 136 ? -17.068 -9.169 15.238 1.00 95.38 136 TRP A CA 1
ATOM 1081 C C . TRP A 1 136 ? -16.506 -8.472 13.995 1.00 95.38 136 TRP A C 1
ATOM 1083 O O . TRP A 1 136 ? -17.241 -8.256 13.030 1.00 95.38 136 TRP A O 1
ATOM 1093 N N . GLN A 1 137 ? -15.216 -8.131 14.003 1.00 96.62 137 GLN A N 1
ATOM 1094 C CA . GLN A 1 137 ? -14.516 -7.551 12.856 1.00 96.62 137 GLN A CA 1
ATOM 1095 C C . GLN A 1 137 ? -14.515 -8.517 11.671 1.00 96.62 137 GLN A C 1
ATOM 1097 O O . GLN A 1 137 ?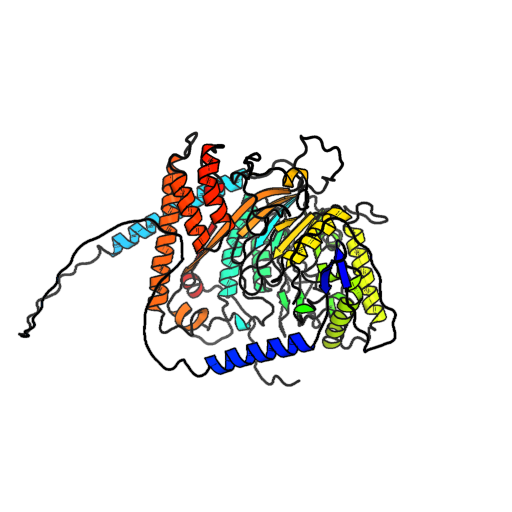 -14.942 -8.155 10.580 1.00 96.62 137 GLN A O 1
ATOM 1102 N N . GLU A 1 138 ? -14.128 -9.771 11.894 1.00 96.25 138 GLU A N 1
ATOM 1103 C CA . GLU A 1 138 ? -14.080 -10.796 10.850 1.00 96.25 138 GLU A CA 1
ATOM 1104 C C . GLU A 1 138 ? -15.466 -11.125 10.291 1.00 96.25 138 GLU A C 1
ATOM 1106 O O . GLU A 1 138 ? -15.612 -11.269 9.076 1.00 96.25 138 GLU A O 1
ATOM 1111 N N . GLY A 1 139 ? -16.493 -11.159 11.148 1.00 94.56 139 GLY A N 1
ATOM 1112 C CA . GLY A 1 139 ? -17.887 -11.274 10.724 1.00 94.56 139 GLY A CA 1
ATOM 1113 C C . GLY A 1 139 ? -18.335 -10.095 9.852 1.00 94.56 139 GLY A C 1
ATOM 1114 O O . GLY A 1 139 ? -18.882 -10.308 8.772 1.00 94.56 139 GLY A O 1
ATOM 1115 N N . SER A 1 140 ? -18.049 -8.857 10.272 1.00 93.38 140 SER A N 1
ATOM 1116 C CA . SER A 1 140 ? -18.355 -7.645 9.495 1.00 93.38 140 SER A CA 1
ATOM 1117 C C . SER A 1 140 ? -17.635 -7.636 8.142 1.00 93.38 140 SER A C 1
ATOM 1119 O O . SER A 1 140 ? -18.235 -7.337 7.112 1.00 93.38 140 SER A O 1
ATOM 1121 N N . TRP A 1 141 ? -16.358 -8.018 8.113 1.00 95.19 141 TRP A N 1
ATOM 1122 C CA . TRP A 1 141 ? -15.554 -8.041 6.894 1.00 95.19 141 TRP A CA 1
ATOM 1123 C C . TRP A 1 141 ? -16.011 -9.141 5.933 1.00 95.19 141 TRP A C 1
ATOM 1125 O O . TRP A 1 141 ? -16.198 -8.867 4.750 1.00 95.19 141 TRP A O 1
ATOM 1135 N N . GLY A 1 142 ? -16.289 -10.343 6.444 1.00 93.06 142 GLY A N 1
ATOM 1136 C CA . GLY A 1 142 ? -16.810 -11.464 5.659 1.00 93.06 142 GLY A CA 1
ATOM 1137 C C . GLY A 1 142 ? -18.211 -11.232 5.077 1.00 93.06 142 GLY A C 1
ATOM 1138 O O . GLY A 1 142 ? -18.549 -11.837 4.062 1.00 93.06 142 GLY A O 1
ATOM 1139 N N . GLN A 1 143 ? -19.011 -10.333 5.661 1.00 90.44 143 GLN A N 1
ATOM 1140 C CA . GLN A 1 143 ? -20.303 -9.908 5.102 1.00 90.44 143 GLN A CA 1
ATOM 1141 C C . GLN A 1 143 ? -20.169 -8.938 3.918 1.00 90.44 143 GLN A C 1
ATOM 1143 O O . GLN A 1 143 ? -21.108 -8.813 3.136 1.00 90.44 143 GLN A O 1
ATOM 1148 N N . ARG A 1 144 ? -19.014 -8.279 3.740 1.00 89.25 144 ARG A N 1
ATOM 1149 C CA . ARG A 1 144 ? -18.759 -7.343 2.625 1.00 89.25 144 ARG A CA 1
ATOM 1150 C C . ARG A 1 144 ? -18.263 -8.025 1.344 1.00 89.25 144 ARG A C 1
ATOM 1152 O O . ARG A 1 144 ? -17.849 -7.335 0.411 1.00 89.25 144 ARG A O 1
ATOM 1159 N N . ARG A 1 145 ? -18.303 -9.360 1.280 1.00 79.50 145 ARG A N 1
ATOM 1160 C CA . ARG A 1 145 ? -18.032 -10.140 0.060 1.00 79.50 145 ARG A CA 1
ATOM 1161 C C . ARG A 1 145 ? -18.982 -9.758 -1.067 1.00 79.50 145 ARG A C 1
ATOM 1163 O O . ARG A 1 145 ? -20.130 -9.386 -0.829 1.00 79.50 145 ARG A O 1
ATOM 1170 N N . ASN A 1 146 ? -18.490 -9.848 -2.293 1.00 64.75 146 ASN A N 1
ATOM 1171 C CA . ASN A 1 146 ? -19.182 -9.323 -3.456 1.00 64.75 146 ASN A CA 1
ATOM 1172 C C . ASN A 1 146 ? -19.875 -10.437 -4.269 1.00 64.75 146 ASN A C 1
ATOM 1174 O O . ASN A 1 146 ? -19.209 -11.383 -4.676 1.00 64.75 146 ASN A O 1
ATOM 1178 N N . PRO A 1 147 ? -21.181 -10.327 -4.577 1.00 58.06 147 PRO A N 1
ATOM 1179 C CA . PRO A 1 147 ? -21.856 -11.255 -5.483 1.00 58.06 147 PRO A CA 1
ATOM 1180 C C . PRO A 1 147 ? -21.844 -10.829 -6.971 1.00 58.06 147 PRO A C 1
ATOM 1182 O O . PRO A 1 147 ? -22.398 -11.557 -7.793 1.00 58.06 147 PRO A O 1
ATOM 1185 N N . PHE A 1 148 ? -21.277 -9.670 -7.345 1.00 62.75 148 PHE A N 1
ATOM 1186 C CA . PHE A 1 148 ? -21.394 -9.084 -8.693 1.00 62.75 148 PHE A CA 1
ATOM 1187 C C . PHE A 1 148 ? -20.049 -8.938 -9.426 1.00 62.75 148 PHE A C 1
ATOM 1189 O O . PHE A 1 148 ? -19.223 -8.107 -9.069 1.00 62.75 148 PHE A O 1
ATOM 1196 N N . SER A 1 149 ? -19.849 -9.661 -10.528 1.00 64.25 149 SER A N 1
ATOM 1197 C CA . SER A 1 149 ? -18.586 -9.694 -11.293 1.00 64.25 149 SER A CA 1
ATOM 1198 C C . SER A 1 149 ? -18.321 -8.461 -12.186 1.00 64.25 149 SER A C 1
ATOM 1200 O O . SER A 1 149 ? -17.867 -8.617 -13.319 1.00 64.25 149 SER A O 1
ATOM 1202 N N . ASN A 1 150 ? -18.697 -7.249 -11.761 1.00 76.00 150 ASN A N 1
ATOM 1203 C CA . ASN A 1 150 ? -18.659 -6.037 -12.597 1.00 76.00 150 ASN A CA 1
ATOM 1204 C C . ASN A 1 150 ? -17.747 -4.915 -12.070 1.00 76.00 150 ASN A C 1
ATOM 1206 O O . ASN A 1 150 ? -17.833 -3.784 -12.555 1.00 76.00 150 ASN A O 1
ATOM 1210 N N . PHE A 1 151 ? -16.901 -5.214 -11.087 1.00 86.50 151 PHE A N 1
ATOM 1211 C CA . PHE A 1 151 ? -15.877 -4.313 -10.571 1.00 86.50 151 PHE A CA 1
ATOM 1212 C C . PHE A 1 151 ? -14.627 -5.084 -10.158 1.00 86.50 151 PHE A C 1
ATOM 1214 O O . PHE A 1 151 ? -14.713 -6.262 -9.824 1.00 86.50 151 PHE A O 1
ATOM 1221 N N . ASP A 1 152 ? -13.509 -4.367 -10.132 1.00 91.44 152 ASP A N 1
ATOM 1222 C CA . ASP A 1 152 ? -12.222 -4.822 -9.628 1.00 91.44 152 ASP A CA 1
ATOM 1223 C C . ASP A 1 152 ? -12.083 -4.398 -8.155 1.00 91.44 152 ASP A C 1
ATOM 1225 O O . ASP A 1 152 ? -12.193 -3.203 -7.847 1.00 91.44 152 ASP A O 1
ATOM 1229 N N . ARG A 1 153 ? -11.823 -5.329 -7.228 1.00 94.88 153 ARG A N 1
ATOM 1230 C CA . ARG A 1 153 ? -11.607 -5.003 -5.805 1.00 94.88 153 ARG A CA 1
ATOM 1231 C C . ARG A 1 153 ? -10.125 -4.895 -5.485 1.00 94.88 153 ARG A C 1
ATOM 1233 O O . ARG A 1 153 ? -9.421 -5.897 -5.336 1.00 94.88 153 ARG A O 1
ATOM 1240 N N . ILE A 1 154 ? -9.655 -3.664 -5.298 1.00 97.81 154 ILE A N 1
ATOM 1241 C CA . ILE A 1 154 ? -8.237 -3.379 -5.066 1.00 97.81 154 ILE A CA 1
ATOM 1242 C C . ILE A 1 154 ? -8.023 -2.810 -3.665 1.00 97.81 154 ILE A C 1
ATOM 1244 O O . ILE A 1 154 ? -8.729 -1.909 -3.205 1.00 97.81 154 ILE A O 1
ATOM 1248 N N . ALA A 1 155 ? -7.000 -3.330 -2.995 1.00 98.62 155 ALA A N 1
ATOM 1249 C CA . ALA A 1 155 ? -6.492 -2.833 -1.734 1.00 98.62 155 ALA A CA 1
ATOM 1250 C C . ALA A 1 155 ? -5.136 -2.141 -1.914 1.00 98.62 155 ALA A C 1
ATOM 1252 O O . ALA A 1 155 ? -4.292 -2.575 -2.699 1.00 98.62 155 ALA A O 1
ATOM 1253 N N . LEU A 1 156 ? -4.894 -1.099 -1.122 1.00 98.75 156 LEU A N 1
ATOM 1254 C 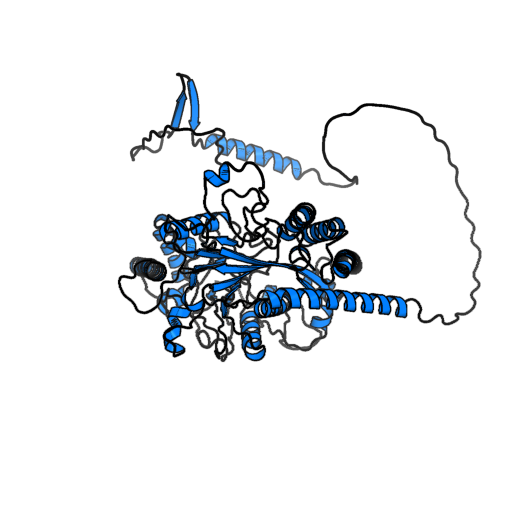CA . LEU A 1 156 ? -3.566 -0.536 -0.902 1.00 98.75 156 LEU A CA 1
ATOM 1255 C C . LEU A 1 156 ? -3.241 -0.546 0.591 1.00 98.75 156 LEU A C 1
ATOM 1257 O O . LEU A 1 156 ? -4.131 -0.331 1.418 1.00 98.75 156 LEU A O 1
ATOM 1261 N N . PHE A 1 157 ? -1.978 -0.783 0.945 1.00 98.69 157 PHE A N 1
ATOM 1262 C CA . PHE A 1 157 ? -1.526 -0.736 2.337 1.00 98.69 157 PHE A CA 1
ATOM 1263 C C . PHE A 1 157 ? -0.478 0.358 2.528 1.00 98.69 157 PHE A C 1
ATOM 1265 O O . PHE A 1 157 ? 0.658 0.233 2.082 1.00 98.69 157 PHE A O 1
ATOM 1272 N N . GLN A 1 158 ? -0.859 1.438 3.208 1.00 98.12 158 GLN A N 1
ATOM 1273 C CA . GLN A 1 158 ? 0.081 2.467 3.639 1.00 98.12 158 GLN A CA 1
ATOM 1274 C C . GLN A 1 158 ? 0.625 2.098 5.021 1.00 98.12 158 GLN A C 1
ATOM 1276 O O . GLN A 1 158 ? -0.158 1.898 5.948 1.00 98.12 158 GLN A O 1
ATOM 1281 N N . PHE A 1 159 ? 1.948 2.040 5.173 1.00 96.25 159 PHE A N 1
ATOM 1282 C CA . PHE A 1 159 ? 2.617 1.764 6.447 1.00 96.25 159 PHE A CA 1
ATOM 1283 C C . PHE A 1 159 ? 4.038 2.338 6.483 1.00 96.25 159 PHE A C 1
ATOM 1285 O O . PHE A 1 159 ? 4.596 2.703 5.443 1.00 96.25 159 PHE A O 1
ATOM 1292 N N . GLU A 1 160 ? 4.611 2.473 7.683 1.00 92.12 160 GLU A N 1
ATOM 1293 C CA . GLU A 1 160 ? 5.981 2.955 7.857 1.00 92.12 160 GLU A CA 1
ATOM 1294 C C . GLU A 1 160 ? 6.937 1.766 7.762 1.00 92.12 160 GLU A C 1
ATOM 1296 O O . GLU A 1 160 ? 6.796 0.777 8.484 1.00 92.12 160 GLU A O 1
ATOM 1301 N N . THR A 1 161 ? 7.933 1.866 6.885 1.00 80.38 161 THR A N 1
ATOM 1302 C CA . THR A 1 161 ? 8.976 0.852 6.706 1.00 80.38 161 THR A CA 1
ATOM 1303 C C . THR A 1 161 ? 10.353 1.489 6.774 1.00 80.38 161 THR A C 1
ATOM 1305 O O . THR A 1 161 ? 10.584 2.562 6.209 1.00 80.38 161 THR A O 1
ATOM 1308 N N . ALA A 1 162 ? 11.309 0.796 7.395 1.00 72.44 162 ALA A N 1
ATOM 1309 C CA . ALA A 1 162 ? 12.717 1.064 7.135 1.00 72.44 162 ALA A CA 1
ATOM 1310 C C . ALA A 1 162 ? 12.961 0.904 5.624 1.00 72.44 162 ALA A C 1
ATOM 1312 O O . ALA A 1 162 ? 12.674 -0.144 5.050 1.00 72.44 162 ALA A O 1
ATOM 1313 N N . CYS A 1 163 ? 13.406 1.971 4.958 1.00 67.12 163 CYS A N 1
ATOM 1314 C CA . CYS A 1 163 ? 13.468 1.987 3.499 1.00 67.12 163 CYS A CA 1
ATOM 1315 C C . CYS A 1 163 ? 14.508 0.983 2.987 1.00 67.12 163 CYS A C 1
ATOM 1317 O O . CYS A 1 163 ? 15.697 1.065 3.324 1.00 67.12 163 CYS A O 1
ATOM 1319 N N . SER A 1 164 ? 14.073 0.070 2.114 1.00 70.38 164 SER A N 1
ATOM 1320 C CA . SER A 1 164 ? 14.909 -1.001 1.562 1.00 70.38 164 SER A CA 1
ATOM 1321 C C . SER A 1 164 ? 16.046 -0.510 0.652 1.00 70.38 164 SER A C 1
ATOM 1323 O O . SER A 1 164 ? 16.786 -1.322 0.101 1.00 70.38 164 SER A O 1
ATOM 1325 N N . TYR A 1 165 ? 16.190 0.806 0.469 1.00 68.81 165 TYR A N 1
ATOM 1326 C CA . TYR A 1 165 ? 17.318 1.429 -0.218 1.00 68.81 165 TYR A CA 1
ATOM 1327 C C . TYR A 1 165 ? 18.652 1.075 0.446 1.00 68.81 165 TYR A C 1
ATOM 1329 O O . TYR A 1 165 ? 19.639 0.777 -0.230 1.00 68.81 165 TYR A O 1
ATOM 1337 N N . HIS A 1 166 ? 18.695 1.087 1.778 1.00 70.81 166 HIS A N 1
ATOM 1338 C CA . HIS A 1 166 ? 19.913 0.780 2.515 1.00 70.81 166 HIS A CA 1
ATOM 1339 C C . HIS A 1 166 ? 20.178 -0.729 2.557 1.00 70.81 166 HIS A C 1
ATOM 1341 O O . HIS A 1 166 ? 19.253 -1.551 2.608 1.00 70.81 166 HIS A O 1
ATOM 1347 N N . HIS A 1 167 ? 21.469 -1.076 2.560 1.00 70.12 167 HIS A N 1
ATOM 1348 C CA . HIS A 1 167 ? 21.945 -2.452 2.658 1.00 70.12 167 HIS A CA 1
ATOM 1349 C C . HIS A 1 167 ? 21.268 -3.164 3.847 1.00 70.12 167 HIS A C 1
ATOM 1351 O O . HIS A 1 167 ? 21.253 -2.580 4.932 1.00 70.12 167 HIS A O 1
ATOM 1357 N N . PRO A 1 168 ? 20.763 -4.409 3.706 1.00 69.50 168 PRO A N 1
ATOM 1358 C CA . PRO A 1 168 ? 20.018 -5.111 4.763 1.00 69.50 168 PRO A CA 1
ATOM 1359 C C . PRO A 1 168 ? 20.726 -5.171 6.124 1.00 69.50 168 PRO A C 1
ATOM 1361 O O . PRO A 1 168 ? 20.085 -5.295 7.162 1.00 69.50 168 PRO A O 1
ATOM 1364 N N . ALA A 1 169 ? 22.054 -5.009 6.131 1.00 67.81 169 ALA A N 1
ATOM 1365 C CA . ALA A 1 169 ? 22.850 -4.859 7.345 1.00 67.81 169 ALA A CA 1
ATOM 1366 C C . ALA A 1 169 ? 22.379 -3.753 8.312 1.00 67.81 169 ALA A C 1
ATOM 1368 O O . ALA A 1 169 ? 22.655 -3.875 9.500 1.00 67.81 169 ALA A O 1
ATOM 1369 N N . ILE A 1 170 ? 21.667 -2.717 7.849 1.00 70.81 170 ILE A N 1
ATOM 1370 C CA . ILE A 1 170 ? 21.135 -1.663 8.731 1.00 70.81 170 ILE A CA 1
ATOM 1371 C C . ILE A 1 170 ? 19.959 -2.120 9.611 1.00 70.81 170 ILE A C 1
ATOM 1373 O O . ILE A 1 170 ? 19.663 -1.465 10.602 1.00 70.81 170 ILE A O 1
ATOM 1377 N N . GLU A 1 171 ? 19.297 -3.231 9.271 1.00 73.19 171 GLU A N 1
ATOM 1378 C CA . GLU A 1 171 ? 18.192 -3.805 10.057 1.00 73.19 171 GLU A CA 1
ATOM 1379 C C . GLU A 1 171 ? 18.651 -4.958 10.968 1.00 73.19 171 GLU A C 1
ATOM 1381 O O . GLU A 1 171 ? 17.828 -5.593 11.627 1.00 73.19 171 GLU A O 1
ATOM 1386 N N . LYS A 1 172 ? 19.959 -5.251 11.004 1.00 72.94 172 LYS A N 1
ATOM 1387 C CA . LYS A 1 172 ? 20.515 -6.370 11.770 1.00 72.94 172 LYS A CA 1
ATOM 1388 C C . LYS A 1 172 ? 20.407 -6.129 13.272 1.00 72.94 172 LYS A C 1
ATOM 1390 O O . LYS A 1 172 ? 21.038 -5.226 13.819 1.00 72.94 172 LYS A O 1
ATOM 1395 N N . CYS A 1 173 ? 19.677 -7.009 13.942 1.00 70.75 173 CYS A N 1
ATOM 1396 C CA . CYS A 1 173 ? 19.659 -7.113 15.393 1.00 70.75 173 CYS A CA 1
ATOM 1397 C C . CYS A 1 173 ? 20.854 -7.982 15.839 1.00 70.75 173 CYS A C 1
ATOM 1399 O O . CYS A 1 173 ? 21.202 -8.940 15.140 1.00 70.75 173 CYS A O 1
ATOM 1401 N N . PRO A 1 174 ? 21.537 -7.656 16.953 1.00 59.78 174 PRO A N 1
ATOM 1402 C CA . PRO A 1 174 ? 22.730 -8.387 17.370 1.00 59.78 174 PRO A CA 1
ATOM 1403 C C . PRO A 1 174 ? 22.405 -9.859 17.670 1.00 59.78 174 PRO A C 1
ATOM 1405 O O . PRO A 1 174 ? 21.330 -10.147 18.203 1.00 59.78 174 PRO A O 1
ATOM 1408 N N . PRO A 1 175 ? 23.313 -10.795 17.344 1.00 56.06 175 PRO A N 1
ATOM 1409 C CA . PRO A 1 175 ? 23.053 -12.219 17.501 1.00 56.06 175 PRO A CA 1
ATOM 1410 C C . PRO A 1 175 ? 22.884 -12.614 18.975 1.00 56.06 175 PRO A C 1
ATOM 1412 O O . PRO A 1 175 ? 23.517 -12.050 19.872 1.00 56.06 175 PRO A O 1
ATOM 1415 N N . LYS A 1 176 ? 22.066 -13.648 19.211 1.00 51.19 176 LYS A N 1
ATOM 1416 C CA . LYS A 1 176 ? 22.114 -14.435 20.452 1.00 51.19 176 LYS A CA 1
ATOM 1417 C C . LYS A 1 176 ? 23.525 -15.011 20.631 1.00 51.19 176 LYS A C 1
ATOM 1419 O O . LYS A 1 176 ? 24.200 -15.310 19.651 1.00 51.19 176 LYS A O 1
ATOM 1424 N N . ASN A 1 177 ? 23.944 -15.213 21.880 1.00 49.47 177 ASN A N 1
ATOM 1425 C CA . ASN A 1 177 ? 25.244 -15.796 22.225 1.00 49.47 177 ASN A CA 1
ATOM 1426 C C . ASN A 1 177 ? 25.434 -17.213 21.641 1.00 49.47 177 ASN A C 1
ATOM 1428 O O . ASN A 1 177 ? 25.120 -18.185 22.325 1.00 49.47 177 ASN A O 1
ATOM 1432 N N . GLN A 1 178 ? 25.991 -17.332 20.431 1.00 44.09 178 GLN A N 1
ATOM 1433 C CA . GLN A 1 178 ? 26.835 -18.446 19.974 1.00 44.09 178 GLN A CA 1
ATOM 1434 C C . GLN A 1 178 ? 27.433 -18.169 18.584 1.00 44.09 178 GLN A C 1
ATOM 1436 O O . GLN A 1 178 ? 27.021 -17.264 17.863 1.00 44.09 178 GLN A O 1
ATOM 1441 N N . THR A 1 179 ? 28.472 -18.927 18.245 1.00 43.66 179 THR A N 1
ATOM 1442 C CA . THR A 1 179 ? 29.256 -18.831 17.008 1.00 43.66 179 THR A CA 1
ATOM 1443 C C . THR A 1 179 ? 28.456 -19.235 15.762 1.00 43.66 179 THR A C 1
ATOM 1445 O O . THR A 1 179 ? 28.091 -20.403 15.652 1.00 43.66 179 THR A O 1
ATOM 1448 N N . GLY A 1 180 ? 28.287 -18.325 14.791 1.00 41.44 180 GLY A N 1
ATOM 1449 C CA . GLY A 1 180 ? 27.926 -18.672 13.402 1.00 41.44 180 GLY A CA 1
ATOM 1450 C C . GLY A 1 180 ? 26.727 -17.930 12.786 1.00 41.44 180 GLY A C 1
ATOM 1451 O O . GLY A 1 180 ? 25.585 -18.177 13.149 1.00 41.44 180 GLY A O 1
ATOM 1452 N N . GLU A 1 181 ? 27.026 -17.076 11.798 1.00 45.31 181 GLU A N 1
ATOM 1453 C CA . GLU A 1 181 ? 26.264 -16.736 10.568 1.00 45.31 181 GLU A CA 1
ATOM 1454 C C . GLU A 1 181 ? 24.782 -16.284 10.581 1.00 45.31 181 GLU A C 1
ATOM 1456 O O . GLU A 1 181 ? 24.362 -15.637 9.621 1.00 45.31 181 GLU A O 1
ATOM 1461 N N . LEU A 1 182 ? 23.974 -16.528 11.611 1.00 45.50 182 LEU A N 1
ATOM 1462 C CA . LEU A 1 182 ? 22.541 -16.198 11.592 1.00 45.50 182 LEU A CA 1
ATOM 1463 C C . LEU A 1 182 ? 22.270 -14.798 12.165 1.00 45.50 182 LEU A C 1
ATOM 1465 O O . LEU A 1 182 ? 22.461 -14.561 13.360 1.00 45.50 182 LEU A O 1
ATOM 1469 N N . VAL A 1 183 ? 21.808 -13.861 11.321 1.00 58.81 183 VAL A N 1
ATOM 1470 C CA . VAL A 1 183 ? 21.535 -12.473 11.740 1.00 58.81 183 VAL A CA 1
ATOM 1471 C C . VAL A 1 183 ? 20.090 -12.041 11.511 1.00 58.81 183 VAL A C 1
ATOM 1473 O O . VAL A 1 183 ? 19.673 -11.781 10.386 1.00 58.81 183 VAL A O 1
ATOM 1476 N N . TYR A 1 184 ? 19.390 -11.890 12.631 1.00 68.94 184 TYR A N 1
ATOM 1477 C CA . TYR A 1 184 ? 17.999 -11.475 12.787 1.00 68.94 184 TYR A CA 1
ATOM 1478 C C . TYR A 1 184 ? 17.716 -10.049 12.272 1.00 68.94 184 TYR A C 1
ATOM 1480 O O . TYR A 1 184 ? 18.556 -9.159 12.417 1.00 68.94 184 TYR A O 1
ATOM 1488 N N . SER A 1 185 ? 16.496 -9.797 11.775 1.00 80.44 185 SER A N 1
ATOM 1489 C CA . SER A 1 185 ? 15.964 -8.441 11.534 1.00 80.44 185 SER A CA 1
ATOM 1490 C C . SER A 1 185 ? 14.624 -8.226 12.239 1.00 80.44 185 SER A C 1
ATOM 1492 O O . SER A 1 185 ? 13.627 -8.895 11.965 1.00 80.44 185 SER A O 1
ATOM 1494 N N . CYS A 1 186 ? 14.607 -7.247 13.139 1.00 81.75 186 CYS A N 1
ATOM 1495 C CA . CYS A 1 186 ? 13.449 -6.860 13.940 1.00 81.75 186 CYS A CA 1
ATOM 1496 C C . CYS A 1 186 ? 12.446 -6.027 13.116 1.00 81.75 186 CYS A C 1
ATOM 1498 O O . CYS A 1 186 ? 11.254 -6.006 13.425 1.00 81.75 186 CYS A O 1
ATOM 1500 N N . GLU A 1 187 ? 12.916 -5.366 12.052 1.00 85.56 187 GLU A N 1
ATOM 1501 C CA . GLU A 1 187 ? 12.066 -4.665 11.083 1.00 85.56 187 GLU A CA 1
ATOM 1502 C C . GLU A 1 187 ? 11.446 -5.632 10.067 1.00 85.56 187 GLU A C 1
ATOM 1504 O O . GLU A 1 187 ? 10.293 -5.452 9.693 1.00 85.56 187 GLU A O 1
ATOM 1509 N N . GLU A 1 188 ? 12.143 -6.702 9.672 1.00 88.12 188 GLU A N 1
ATOM 1510 C CA . GLU A 1 188 ? 11.551 -7.781 8.869 1.00 88.12 188 GLU A CA 1
ATOM 1511 C C . GLU A 1 188 ? 10.493 -8.548 9.674 1.00 88.12 188 GLU A C 1
ATOM 1513 O O . GLU A 1 188 ? 9.391 -8.754 9.172 1.00 88.12 188 GLU A O 1
ATOM 1518 N N . PHE A 1 189 ? 10.762 -8.894 10.942 1.00 88.50 189 PHE A N 1
ATOM 1519 C CA . PHE A 1 189 ? 9.756 -9.502 11.827 1.00 88.50 189 PHE A CA 1
ATOM 1520 C C . PHE A 1 189 ? 8.496 -8.634 11.952 1.00 88.50 189 PHE A C 1
ATOM 1522 O O . PHE A 1 189 ? 7.382 -9.116 11.736 1.00 88.50 189 PHE A O 1
ATOM 1529 N N . ARG A 1 190 ? 8.675 -7.332 12.219 1.00 91.62 190 ARG A N 1
ATOM 1530 C CA . ARG A 1 190 ? 7.585 -6.350 12.254 1.00 91.62 190 ARG A CA 1
ATOM 1531 C C . ARG A 1 190 ? 6.813 -6.325 10.932 1.00 91.62 190 ARG A C 1
ATOM 1533 O O . ARG A 1 190 ? 5.596 -6.486 10.946 1.00 91.62 190 ARG A O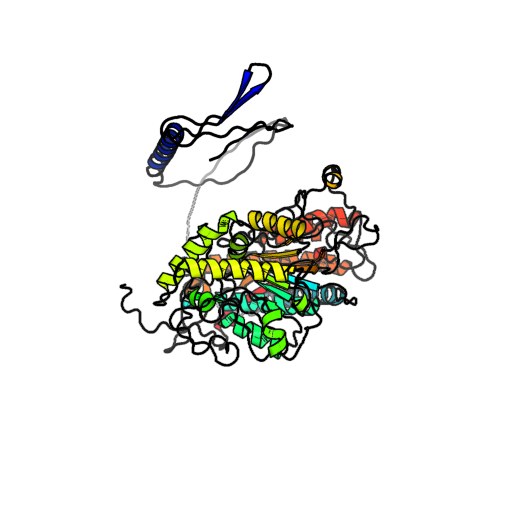 1
ATOM 1540 N N . ARG A 1 191 ? 7.501 -6.172 9.792 1.00 93.00 191 ARG A N 1
ATOM 1541 C CA . ARG A 1 191 ? 6.865 -6.145 8.462 1.00 93.00 191 ARG A CA 1
ATOM 1542 C C . ARG A 1 191 ? 6.074 -7.428 8.189 1.00 93.00 191 ARG A C 1
ATOM 1544 O O . ARG A 1 191 ? 4.943 -7.332 7.727 1.00 93.00 191 ARG A O 1
ATOM 1551 N N . ARG A 1 192 ? 6.597 -8.605 8.549 1.00 93.62 192 ARG A N 1
ATOM 1552 C CA . ARG A 1 192 ? 5.895 -9.894 8.409 1.00 93.62 192 ARG A CA 1
ATOM 1553 C C . ARG A 1 192 ? 4.628 -9.985 9.264 1.00 93.62 192 ARG A C 1
ATOM 1555 O O . ARG A 1 192 ? 3.591 -10.340 8.716 1.00 93.62 192 ARG A O 1
ATOM 1562 N N . LYS A 1 193 ? 4.672 -9.613 10.552 1.00 94.81 193 LYS A N 1
ATOM 1563 C CA . LYS A 1 193 ? 3.485 -9.604 11.439 1.00 94.81 193 LYS A CA 1
ATOM 1564 C C . LYS A 1 193 ? 2.399 -8.629 10.952 1.00 94.81 193 LYS A C 1
ATOM 1566 O O . LYS A 1 193 ? 1.223 -8.978 10.960 1.00 94.81 193 LYS A O 1
ATOM 1571 N N . LEU A 1 194 ? 2.780 -7.437 10.476 1.00 96.94 194 LEU A N 1
ATOM 1572 C CA . LEU A 1 194 ? 1.838 -6.474 9.882 1.00 96.94 194 LEU A CA 1
ATOM 1573 C C . LEU A 1 194 ? 1.209 -7.019 8.587 1.00 96.94 194 LEU A C 1
ATOM 1575 O O . LEU A 1 194 ? -0.007 -6.950 8.407 1.00 96.94 194 LEU A O 1
ATOM 1579 N N . LEU A 1 195 ? 2.030 -7.576 7.690 1.00 97.75 195 LEU A N 1
ATOM 1580 C CA . LEU A 1 195 ? 1.570 -8.108 6.407 1.00 97.75 195 LEU A CA 1
ATOM 1581 C C . LEU A 1 195 ? 0.708 -9.365 6.568 1.00 97.75 195 LEU A C 1
ATOM 1583 O O . LEU A 1 195 ? -0.265 -9.507 5.839 1.00 97.75 195 LEU A O 1
ATOM 1587 N N . GLU A 1 196 ? 1.007 -10.245 7.524 1.00 96.44 196 GLU A N 1
ATOM 1588 C CA . GLU A 1 196 ? 0.200 -11.435 7.824 1.00 96.44 196 GLU A CA 1
ATOM 1589 C C . GLU A 1 196 ? -1.261 -11.078 8.124 1.00 96.44 196 GLU A C 1
ATOM 1591 O O . GLU A 1 196 ? -2.179 -11.652 7.533 1.00 96.44 196 GLU A O 1
ATOM 1596 N N . GLU A 1 197 ? -1.478 -10.069 8.965 1.00 97.00 197 GLU A N 1
ATOM 1597 C CA . GLU A 1 197 ? -2.815 -9.559 9.256 1.00 97.00 197 GLU A CA 1
ATOM 1598 C C . GLU A 1 197 ? -3.454 -8.870 8.043 1.00 97.00 197 GLU A C 1
ATOM 1600 O O . GLU A 1 197 ? -4.622 -9.121 7.745 1.00 97.00 197 GLU A O 1
ATOM 1605 N N . VAL A 1 198 ? -2.697 -8.090 7.264 1.00 98.19 198 VAL A N 1
ATOM 1606 C CA . VAL A 1 198 ? -3.202 -7.489 6.015 1.00 98.19 198 VAL A CA 1
ATOM 1607 C C . VAL A 1 198 ? -3.662 -8.547 5.008 1.00 98.19 198 VAL A C 1
ATOM 1609 O O . VAL A 1 198 ? -4.756 -8.406 4.455 1.00 98.19 198 VAL A O 1
ATOM 1612 N N . LEU A 1 199 ? -2.897 -9.626 4.794 1.00 98.19 199 LEU A N 1
ATOM 1613 C CA . LEU A 1 199 ? -3.292 -10.721 3.900 1.00 98.19 199 LEU A CA 1
ATOM 1614 C C . LEU A 1 199 ? -4.609 -11.357 4.359 1.00 98.19 199 LEU A C 1
ATOM 1616 O O . LEU A 1 199 ? -5.519 -11.599 3.560 1.00 98.19 199 LEU A O 1
ATOM 1620 N N . ARG A 1 200 ? -4.726 -11.586 5.668 1.00 96.88 200 ARG A N 1
ATOM 1621 C CA . ARG A 1 200 ? -5.895 -12.193 6.303 1.00 96.88 200 ARG A CA 1
ATOM 1622 C C . ARG A 1 200 ? -7.151 -11.334 6.153 1.00 96.88 200 ARG A C 1
ATOM 1624 O O . ARG A 1 200 ? -8.223 -11.863 5.862 1.00 96.88 200 ARG A O 1
ATOM 1631 N N . ILE A 1 201 ? -7.013 -10.016 6.285 1.00 97.69 201 ILE A N 1
ATOM 1632 C CA . ILE A 1 201 ? -8.095 -9.047 6.075 1.00 97.69 201 ILE A CA 1
ATOM 1633 C C . ILE A 1 201 ? -8.484 -8.976 4.590 1.00 97.69 201 ILE A C 1
ATOM 1635 O O . ILE A 1 201 ? -9.673 -9.029 4.275 1.00 97.69 201 ILE A O 1
ATOM 1639 N N . CYS A 1 202 ? -7.510 -8.950 3.673 1.00 97.69 202 CYS A N 1
ATOM 1640 C CA . CYS A 1 202 ? -7.756 -8.975 2.225 1.00 97.69 202 CYS A CA 1
ATOM 1641 C C . CYS A 1 202 ? -8.571 -10.209 1.798 1.00 97.69 202 CYS A C 1
ATOM 1643 O O . CYS A 1 202 ? -9.516 -10.082 1.023 1.00 97.69 202 CYS A O 1
ATOM 1645 N N . LYS A 1 203 ? -8.280 -11.385 2.374 1.00 95.81 203 LYS A N 1
ATOM 1646 C CA . LYS A 1 203 ? -9.041 -12.629 2.147 1.00 95.81 203 LYS A CA 1
ATOM 1647 C C . LYS A 1 203 ? -10.486 -12.568 2.649 1.00 95.81 203 LYS A C 1
ATOM 1649 O O . LYS A 1 203 ? -11.371 -13.178 2.057 1.00 95.81 203 LYS A O 1
ATOM 1654 N N . LEU A 1 204 ? -10.737 -11.880 3.763 1.00 95.62 204 LEU A N 1
ATOM 1655 C CA . LEU A 1 204 ? -12.092 -11.725 4.303 1.00 95.62 204 LEU A CA 1
ATOM 1656 C C . LEU A 1 204 ? -12.922 -10.750 3.463 1.00 95.62 204 LEU A C 1
ATOM 1658 O O . LEU A 1 204 ? -14.100 -11.018 3.231 1.00 95.62 204 LEU A O 1
ATOM 1662 N N . LEU A 1 205 ? -12.284 -9.679 2.983 1.00 95.31 205 LEU A N 1
ATOM 1663 C CA . LEU A 1 205 ? -12.875 -8.638 2.140 1.00 95.31 205 LEU A CA 1
ATOM 1664 C C . LEU A 1 205 ? -12.932 -8.981 0.645 1.00 95.31 205 LEU A C 1
ATOM 1666 O O . LEU A 1 205 ? -13.417 -8.149 -0.114 1.00 95.31 205 LEU A O 1
ATOM 1670 N N . ASP A 1 206 ? -12.494 -10.168 0.218 1.00 94.62 206 ASP A N 1
ATOM 1671 C CA . ASP A 1 206 ? -12.570 -10.610 -1.188 1.00 94.62 206 ASP A CA 1
ATOM 1672 C C . ASP A 1 206 ? -11.773 -9.709 -2.154 1.00 94.62 206 ASP A C 1
ATOM 1674 O O . ASP A 1 206 ? -12.207 -9.387 -3.255 1.00 94.62 206 ASP A O 1
ATOM 1678 N N . VAL A 1 207 ? -10.618 -9.220 -1.694 1.00 96.12 207 VAL A N 1
ATOM 1679 C CA . VAL A 1 207 ? -9.689 -8.407 -2.495 1.00 96.12 207 VAL A CA 1
ATOM 1680 C C . VAL A 1 207 ? -9.088 -9.252 -3.614 1.00 96.12 207 VAL A C 1
ATOM 1682 O O . VAL A 1 207 ? -8.725 -10.391 -3.359 1.00 96.12 207 VAL A O 1
ATOM 1685 N N . GLU A 1 208 ? -8.900 -8.683 -4.806 1.00 96.19 208 GLU A N 1
ATOM 1686 C CA . GLU A 1 208 ? -8.250 -9.341 -5.954 1.00 96.19 208 GLU A CA 1
ATOM 1687 C C . GLU A 1 208 ? -6.787 -8.900 -6.130 1.00 96.19 208 GLU A C 1
ATOM 1689 O O . GLU A 1 208 ? -5.932 -9.690 -6.544 1.00 96.19 208 GLU A O 1
ATOM 1694 N N . ILE A 1 209 ? -6.480 -7.642 -5.788 1.00 98.25 209 ILE A N 1
ATOM 1695 C CA . ILE A 1 209 ? -5.132 -7.060 -5.864 1.00 98.25 209 ILE A CA 1
ATOM 1696 C C . ILE A 1 209 ? -4.791 -6.308 -4.577 1.00 98.25 209 ILE A C 1
ATOM 1698 O O . ILE A 1 209 ? -5.511 -5.395 -4.179 1.00 98.25 209 ILE A O 1
ATOM 1702 N N . LEU A 1 210 ? -3.639 -6.624 -3.982 1.00 98.81 210 LEU A N 1
ATOM 1703 C CA . LEU A 1 210 ? -2.996 -5.833 -2.931 1.00 98.81 210 LEU A CA 1
ATOM 1704 C C . LEU A 1 210 ? -1.779 -5.086 -3.497 1.00 98.81 210 LEU A C 1
ATOM 1706 O O . LEU A 1 210 ? -0.837 -5.707 -3.990 1.00 98.81 210 LEU A O 1
ATOM 1710 N N . LEU A 1 211 ? -1.772 -3.757 -3.383 1.00 98.88 211 LEU A N 1
ATOM 1711 C CA . LEU A 1 211 ? -0.633 -2.898 -3.712 1.00 98.88 211 LEU A CA 1
ATOM 1712 C C . LEU A 1 211 ? 0.111 -2.469 -2.436 1.00 98.88 211 LEU A C 1
ATOM 1714 O O . LEU A 1 211 ? -0.505 -1.954 -1.498 1.00 98.88 211 LEU A O 1
ATOM 1718 N N . LEU A 1 212 ? 1.435 -2.648 -2.423 1.00 98.50 212 LEU A N 1
ATOM 1719 C CA . LEU A 1 212 ? 2.328 -2.159 -1.364 1.00 98.50 212 LEU A CA 1
ATOM 1720 C C . LEU A 1 212 ? 3.209 -0.990 -1.864 1.00 98.50 212 LEU A C 1
ATOM 1722 O O . LEU A 1 212 ? 3.450 -0.881 -3.071 1.00 98.50 212 LEU A O 1
ATOM 1726 N N . PRO A 1 213 ? 3.731 -0.127 -0.968 1.00 96.94 213 PRO A N 1
ATOM 1727 C CA . PRO A 1 213 ? 4.524 1.036 -1.353 1.00 96.94 213 PRO A CA 1
ATOM 1728 C C . PRO A 1 213 ? 5.885 0.677 -1.950 1.00 96.94 213 PRO A C 1
ATOM 1730 O O . PRO A 1 213 ? 6.441 -0.396 -1.714 1.00 96.94 213 PRO A O 1
ATOM 1733 N N . GLU A 1 214 ? 6.488 1.620 -2.664 1.00 95.00 214 GLU A N 1
ATOM 1734 C CA . GLU A 1 214 ? 7.879 1.498 -3.100 1.00 95.00 214 GLU A CA 1
ATOM 1735 C C . GLU A 1 214 ? 8.825 1.368 -1.887 1.00 95.00 214 GLU A C 1
ATOM 1737 O O . GLU A 1 214 ? 8.614 2.005 -0.855 1.00 95.00 214 GLU A O 1
ATOM 1742 N N . TYR A 1 215 ? 9.871 0.545 -2.001 1.00 91.12 215 TYR A N 1
ATOM 1743 C CA . TYR A 1 215 ? 10.872 0.296 -0.952 1.00 91.12 215 TYR A CA 1
ATOM 1744 C C . TYR A 1 215 ? 10.338 -0.226 0.397 1.00 91.12 215 TYR A C 1
ATOM 1746 O O . TYR A 1 215 ? 11.035 -0.138 1.414 1.00 91.12 215 TYR A O 1
ATOM 1754 N N . SER A 1 216 ? 9.125 -0.794 0.403 1.00 93.56 216 SER A N 1
ATOM 1755 C CA . SER A 1 216 ? 8.477 -1.381 1.588 1.00 93.56 216 SER A CA 1
ATOM 1756 C C . SER A 1 216 ? 8.864 -2.841 1.870 1.00 93.56 216 SER A C 1
ATOM 1758 O O . SER A 1 216 ? 8.661 -3.335 2.983 1.00 93.56 216 SER A O 1
ATOM 1760 N N . VAL A 1 217 ? 9.453 -3.537 0.892 1.00 93.62 217 VAL A N 1
ATOM 1761 C CA . VAL A 1 217 ? 9.810 -4.961 0.984 1.00 93.62 217 VAL A CA 1
ATOM 1762 C C . VAL A 1 217 ? 11.305 -5.210 0.809 1.00 93.62 217 VAL A C 1
ATOM 1764 O O . VAL A 1 217 ? 12.070 -4.362 0.354 1.00 93.62 217 VAL A O 1
ATOM 1767 N N . ARG A 1 218 ? 11.725 -6.421 1.170 1.00 90.12 218 ARG A N 1
ATOM 1768 C CA . ARG A 1 218 ? 13.022 -7.021 0.842 1.00 90.12 218 ARG A CA 1
ATOM 1769 C C . ARG A 1 218 ? 12.783 -8.396 0.198 1.00 90.12 218 ARG A C 1
ATOM 1771 O O . ARG A 1 218 ? 11.653 -8.887 0.280 1.00 90.12 218 ARG A O 1
ATOM 1778 N N . PRO A 1 219 ? 13.784 -9.043 -0.428 1.00 89.62 219 PRO A N 1
ATOM 1779 C CA . PRO A 1 219 ? 13.606 -10.389 -0.978 1.00 89.62 219 PRO A CA 1
ATOM 1780 C C . PRO A 1 219 ? 13.053 -11.384 0.054 1.00 89.62 219 PRO A C 1
ATOM 1782 O O . PRO A 1 219 ? 12.144 -12.145 -0.258 1.00 89.62 219 PRO A O 1
ATOM 1785 N N . GLU A 1 220 ? 13.501 -11.295 1.309 1.00 87.88 220 GLU A N 1
ATOM 1786 C CA . GLU A 1 220 ? 13.027 -12.131 2.417 1.00 87.88 220 GLU A CA 1
ATOM 1787 C C . GLU A 1 220 ? 11.533 -11.902 2.719 1.00 87.88 220 GLU A C 1
ATOM 1789 O O . GLU A 1 220 ? 10.824 -12.826 3.118 1.00 87.88 220 GLU A O 1
ATOM 1794 N N . THR A 1 221 ? 11.029 -10.684 2.512 1.00 92.62 221 THR A N 1
ATOM 1795 C CA . THR A 1 221 ? 9.604 -10.350 2.671 1.00 92.62 221 THR A CA 1
ATOM 1796 C C . THR A 1 221 ? 8.783 -10.910 1.519 1.00 92.62 221 THR A C 1
ATOM 1798 O O . THR A 1 221 ? 7.684 -11.413 1.724 1.00 92.62 221 THR A O 1
ATOM 1801 N N . VAL A 1 222 ? 9.320 -10.837 0.302 1.00 94.75 222 VAL A N 1
ATOM 1802 C CA . VAL A 1 222 ? 8.666 -11.316 -0.922 1.00 94.75 222 VAL A CA 1
ATOM 1803 C C . VAL A 1 222 ? 8.560 -12.844 -0.918 1.00 94.75 222 VAL A C 1
ATOM 1805 O O . VAL A 1 222 ? 7.505 -13.380 -1.243 1.00 94.75 222 VAL A O 1
ATOM 1808 N N . GLU A 1 223 ? 9.602 -13.542 -0.465 1.00 92.62 223 GLU A N 1
ATOM 1809 C CA . GLU A 1 223 ? 9.591 -14.995 -0.253 1.00 92.62 223 GLU A CA 1
ATOM 1810 C C . GLU A 1 223 ? 8.588 -15.406 0.840 1.00 92.62 223 GLU A C 1
ATOM 1812 O O . GLU A 1 223 ? 7.815 -16.344 0.651 1.00 92.62 223 GLU A O 1
ATOM 1817 N N . PHE A 1 224 ? 8.513 -14.656 1.947 1.00 92.94 224 PHE A N 1
ATOM 1818 C CA . PHE A 1 224 ? 7.478 -14.848 2.970 1.00 92.94 224 PHE A CA 1
ATOM 1819 C C . PHE A 1 224 ? 6.058 -14.675 2.411 1.00 92.94 224 PHE A C 1
ATOM 1821 O O . PHE A 1 224 ? 5.197 -15.513 2.675 1.00 92.94 224 PHE A O 1
ATOM 1828 N N . LEU A 1 225 ? 5.811 -13.621 1.628 1.00 95.88 225 LEU A N 1
ATOM 1829 C CA . LEU A 1 225 ? 4.510 -13.374 1.002 1.00 95.88 225 LEU A CA 1
ATOM 1830 C C . LEU A 1 225 ? 4.140 -14.480 0.001 1.00 95.88 225 LEU A C 1
ATOM 1832 O O . LEU A 1 225 ? 2.992 -14.918 -0.008 1.00 95.88 225 LEU A O 1
ATOM 1836 N N . TRP A 1 226 ? 5.099 -14.966 -0.796 1.00 95.00 226 TRP A N 1
ATOM 1837 C CA . TRP A 1 226 ? 4.889 -16.073 -1.736 1.00 95.00 226 TRP A CA 1
ATOM 1838 C C . TRP A 1 226 ? 4.537 -17.379 -1.013 1.00 95.00 226 TRP A C 1
ATOM 1840 O O . TRP A 1 226 ? 3.515 -17.985 -1.336 1.00 95.00 226 TRP A O 1
ATOM 1850 N N . ASN A 1 227 ? 5.290 -17.752 0.030 1.00 92.44 227 ASN A N 1
ATOM 1851 C CA . ASN A 1 227 ? 4.973 -18.912 0.872 1.00 92.44 227 ASN A CA 1
ATOM 1852 C C . ASN A 1 227 ? 3.578 -18.781 1.507 1.00 92.44 227 ASN A C 1
ATOM 1854 O O . ASN A 1 227 ? 2.756 -19.688 1.402 1.00 92.44 227 ASN A O 1
ATOM 1858 N N . LYS A 1 228 ? 3.250 -17.616 2.090 1.00 93.50 228 LYS A N 1
ATOM 1859 C CA . LYS A 1 228 ? 1.919 -17.371 2.671 1.00 93.50 228 LYS A CA 1
ATOM 1860 C C . LYS A 1 228 ? 0.800 -17.506 1.638 1.00 93.50 228 LYS A C 1
ATOM 1862 O O . LYS A 1 228 ? -0.239 -18.057 1.989 1.00 93.50 228 LYS A O 1
ATOM 1867 N N . LEU A 1 229 ? 0.991 -17.052 0.397 1.00 92.94 229 LEU A N 1
ATOM 1868 C CA . LEU A 1 229 ? 0.015 -17.216 -0.691 1.00 92.94 229 LEU A CA 1
ATOM 1869 C C . LEU A 1 229 ? -0.155 -18.679 -1.115 1.00 92.94 229 LEU A C 1
ATOM 1871 O O . LEU A 1 229 ? -1.293 -19.125 -1.275 1.00 92.94 229 LEU A O 1
ATOM 1875 N N . LYS A 1 230 ? 0.953 -19.418 -1.236 1.00 88.31 230 LYS A N 1
ATOM 1876 C CA . LYS A 1 230 ? 0.975 -20.842 -1.594 1.00 88.31 230 LYS A CA 1
ATOM 1877 C C . LYS A 1 230 ? 0.286 -21.718 -0.540 1.00 88.31 230 LYS A C 1
ATOM 1879 O O . LYS A 1 230 ? -0.560 -22.537 -0.893 1.00 88.31 230 LYS A O 1
ATOM 1884 N N . ASP A 1 231 ? 0.575 -21.489 0.739 1.00 86.94 231 ASP A N 1
ATOM 1885 C CA . ASP A 1 231 ? 0.065 -22.313 1.845 1.00 86.94 231 ASP A CA 1
ATOM 1886 C C . ASP A 1 231 ? -1.323 -21.869 2.341 1.00 86.94 231 ASP A C 1
ATOM 1888 O O . ASP A 1 231 ? -2.147 -22.678 2.769 1.00 86.94 231 ASP A O 1
ATOM 1892 N N . GLY A 1 232 ? -1.605 -20.564 2.316 1.00 76.19 232 GLY A N 1
ATOM 1893 C CA . GLY A 1 232 ? -2.744 -19.966 3.018 1.00 76.19 232 GLY A CA 1
ATOM 1894 C C . GLY A 1 232 ? -4.081 -19.986 2.274 1.00 76.19 232 GLY A C 1
ATOM 1895 O O . GLY A 1 232 ? -5.060 -19.429 2.783 1.00 76.19 232 GLY A O 1
ATOM 1896 N N . ASN A 1 233 ? -4.147 -20.592 1.081 1.00 85.19 233 ASN A N 1
ATOM 1897 C CA . ASN A 1 233 ? -5.298 -20.527 0.171 1.00 85.19 233 ASN A CA 1
ATOM 1898 C C . ASN A 1 233 ? -5.795 -19.074 0.013 1.00 85.19 233 ASN A C 1
ATOM 1900 O O . ASN A 1 233 ? -6.914 -18.727 0.408 1.00 85.19 233 ASN A O 1
ATOM 1904 N N . TYR A 1 234 ? -4.903 -18.206 -0.465 1.00 92.44 234 TYR A N 1
ATOM 1905 C CA . TYR A 1 234 ? -5.207 -16.829 -0.845 1.00 92.44 234 TYR A CA 1
ATOM 1906 C C . TYR A 1 234 ? -5.392 -16.776 -2.364 1.00 92.44 234 TYR A C 1
ATOM 1908 O O . TYR A 1 234 ? -4.570 -17.311 -3.100 1.00 92.44 234 TYR A O 1
ATOM 1916 N N . GLN A 1 235 ? -6.474 -16.149 -2.827 1.00 91.31 235 GLN A N 1
ATOM 1917 C CA . GLN A 1 235 ? -6.871 -16.130 -4.244 1.00 91.31 235 GLN A CA 1
ATOM 1918 C C . GLN A 1 235 ? -6.587 -14.782 -4.925 1.00 91.31 235 GLN A C 1
ATOM 1920 O O . GLN A 1 235 ? -7.116 -14.499 -5.993 1.00 91.31 235 GLN A O 1
ATOM 1925 N N . PHE A 1 236 ? -5.742 -13.951 -4.311 1.00 95.44 236 PHE A N 1
ATOM 1926 C CA . PHE A 1 236 ? -5.451 -12.593 -4.761 1.00 95.44 236 PHE A CA 1
ATOM 1927 C C . PHE A 1 236 ? -3.978 -12.395 -5.082 1.00 95.44 236 PHE A C 1
ATOM 1929 O O . PHE A 1 236 ? -3.110 -13.112 -4.583 1.00 95.44 236 PHE A O 1
ATOM 1936 N N . SER A 1 237 ? -3.701 -11.403 -5.921 1.00 97.25 237 SER A N 1
ATOM 1937 C CA . SER A 1 237 ? -2.351 -11.067 -6.368 1.00 97.25 237 SER A CA 1
ATOM 1938 C C . SER A 1 237 ? -1.765 -9.907 -5.564 1.00 97.25 237 SER A C 1
ATOM 1940 O O . SER A 1 237 ? -2.489 -9.029 -5.097 1.00 97.25 237 SER A O 1
ATOM 1942 N N . ILE A 1 238 ? -0.442 -9.872 -5.418 1.00 98.38 238 ILE A N 1
ATOM 1943 C CA . ILE A 1 238 ? 0.270 -8.820 -4.686 1.00 98.38 238 ILE A CA 1
ATOM 1944 C C . ILE A 1 238 ? 1.261 -8.127 -5.618 1.00 98.38 238 ILE A C 1
ATOM 1946 O O . ILE A 1 238 ? 2.224 -8.742 -6.072 1.00 98.38 238 ILE A O 1
ATOM 1950 N N . TRP A 1 239 ? 1.066 -6.828 -5.836 1.00 98.31 239 TRP A N 1
ATOM 1951 C CA . TRP A 1 239 ? 2.082 -5.925 -6.374 1.00 98.31 239 TRP A CA 1
ATOM 1952 C C . TRP A 1 239 ? 2.901 -5.423 -5.182 1.00 98.31 239 TRP A C 1
ATOM 1954 O O . TRP A 1 239 ? 2.546 -4.445 -4.522 1.00 98.31 239 TRP A O 1
ATOM 1964 N N . ALA A 1 240 ? 3.956 -6.162 -4.839 1.00 96.31 240 ALA A N 1
ATOM 1965 C CA . ALA A 1 240 ? 4.504 -6.192 -3.483 1.00 96.31 240 ALA A CA 1
ATOM 1966 C C . ALA A 1 240 ? 5.422 -5.013 -3.126 1.00 96.31 240 ALA A C 1
ATOM 1968 O O . ALA A 1 240 ? 6.205 -5.114 -2.191 1.00 96.31 240 ALA A O 1
ATOM 1969 N N . GLY A 1 241 ? 5.327 -3.881 -3.824 1.00 94.25 241 GLY A N 1
ATOM 1970 C CA . GLY A 1 241 ? 6.290 -2.792 -3.672 1.00 94.25 241 GLY A CA 1
ATOM 1971 C C . GLY A 1 241 ? 7.666 -3.174 -4.220 1.00 94.25 241 GLY A C 1
ATOM 1972 O O . GLY A 1 241 ? 7.866 -4.280 -4.717 1.00 94.25 241 GLY A O 1
ATOM 1973 N N . THR A 1 242 ? 8.632 -2.259 -4.174 1.00 94.25 242 THR A N 1
ATOM 1974 C CA . THR A 1 242 ? 9.982 -2.521 -4.708 1.00 94.25 242 THR A CA 1
ATOM 1975 C C . THR A 1 242 ? 10.987 -2.895 -3.626 1.00 94.25 242 THR A C 1
ATOM 1977 O O . THR A 1 242 ? 10.818 -2.547 -2.458 1.00 94.25 242 THR A O 1
ATOM 1980 N N . PHE A 1 243 ? 12.082 -3.537 -4.037 1.00 92.62 243 PHE A N 1
ATOM 1981 C CA . PHE A 1 243 ? 13.303 -3.664 -3.240 1.00 92.62 243 PHE A CA 1
ATOM 1982 C C . PHE A 1 243 ? 14.541 -3.365 -4.093 1.00 92.62 243 PHE A C 1
ATOM 1984 O O . PHE A 1 243 ? 14.539 -3.593 -5.304 1.00 92.62 243 PHE A O 1
ATOM 1991 N N . ARG A 1 244 ? 15.621 -2.867 -3.473 1.00 89.81 244 ARG A N 1
ATOM 1992 C CA . ARG A 1 244 ? 16.915 -2.664 -4.146 1.00 89.81 244 ARG A CA 1
ATOM 1993 C C . ARG A 1 244 ? 17.829 -3.858 -3.888 1.00 89.81 244 ARG A C 1
ATOM 1995 O O . ARG A 1 244 ? 17.994 -4.248 -2.735 1.00 89.81 244 ARG A O 1
ATOM 2002 N N . ILE A 1 245 ? 18.424 -4.420 -4.939 1.00 88.25 245 ILE A N 1
ATOM 2003 C CA . ILE A 1 245 ? 19.304 -5.595 -4.845 1.00 88.25 245 ILE A CA 1
ATOM 2004 C C . ILE A 1 245 ? 20.648 -5.216 -4.188 1.00 88.25 245 ILE A C 1
ATOM 2006 O O . ILE A 1 245 ? 21.375 -4.383 -4.746 1.00 88.25 245 ILE A O 1
ATOM 2010 N N . PRO A 1 246 ? 21.002 -5.812 -3.028 1.00 80.56 246 PRO A N 1
ATOM 2011 C CA . PRO A 1 246 ? 22.298 -5.614 -2.372 1.00 80.56 246 PRO A CA 1
ATOM 2012 C C . PRO A 1 246 ? 23.471 -6.207 -3.165 1.00 80.56 246 PRO A C 1
ATOM 2014 O O . PRO A 1 246 ? 23.278 -7.004 -4.081 1.00 80.56 246 PRO A O 1
ATOM 2017 N N . TYR A 1 247 ? 24.699 -5.838 -2.791 1.00 75.38 247 TYR A N 1
ATOM 2018 C CA . TYR A 1 247 ? 25.906 -6.451 -3.357 1.00 75.38 247 TYR A CA 1
ATOM 2019 C C . TYR A 1 247 ? 25.961 -7.933 -2.970 1.00 75.38 247 TYR A C 1
ATOM 2021 O O . TYR A 1 247 ? 25.578 -8.280 -1.853 1.00 75.38 247 TYR A O 1
ATOM 2029 N N . ASP A 1 248 ? 26.377 -8.791 -3.902 1.00 72.75 248 ASP A N 1
ATOM 2030 C CA . ASP A 1 248 ? 26.477 -10.251 -3.746 1.00 72.75 248 ASP A CA 1
ATOM 2031 C C . ASP A 1 248 ? 25.222 -10.971 -3.204 1.00 72.75 248 ASP A C 1
ATOM 2033 O O . ASP A 1 248 ? 25.310 -12.083 -2.675 1.00 72.75 248 ASP A O 1
ATOM 2037 N N . TYR A 1 249 ? 24.026 -10.386 -3.364 1.00 79.00 249 TYR A N 1
ATOM 2038 C CA . TYR A 1 249 ? 22.786 -11.025 -2.919 1.00 79.00 249 TYR A CA 1
ATOM 2039 C C . TYR A 1 249 ? 22.497 -12.315 -3.701 1.00 79.00 249 TYR A C 1
ATOM 2041 O O . TYR A 1 249 ? 22.316 -12.302 -4.921 1.00 79.00 249 TYR A O 1
ATOM 2049 N N . LYS A 1 250 ? 22.397 -13.440 -2.985 1.00 80.69 250 LYS A N 1
ATOM 2050 C CA . LYS A 1 250 ? 22.107 -14.763 -3.554 1.00 80.69 250 LYS A CA 1
ATOM 2051 C C . LYS A 1 250 ? 20.629 -15.096 -3.375 1.00 80.69 250 LYS A C 1
ATOM 2053 O O . LYS A 1 250 ? 20.196 -15.445 -2.284 1.00 80.69 250 LYS A O 1
ATOM 2058 N N . PHE A 1 251 ? 19.869 -15.013 -4.462 1.00 83.38 251 PHE A N 1
ATOM 2059 C CA . PHE A 1 251 ? 18.458 -15.398 -4.482 1.00 83.38 251 PHE A CA 1
ATOM 2060 C C . PHE A 1 251 ? 18.261 -16.917 -4.380 1.00 83.38 251 PHE A C 1
ATOM 2062 O O . PHE A 1 251 ? 18.999 -17.691 -4.999 1.00 83.38 251 PHE A O 1
ATOM 2069 N N . SER A 1 252 ? 17.215 -17.337 -3.665 1.00 80.00 252 SER A N 1
ATOM 2070 C CA . SER A 1 252 ? 16.691 -18.703 -3.719 1.00 80.00 252 SER A CA 1
ATOM 2071 C C . SER A 1 252 ? 16.155 -19.011 -5.126 1.00 80.00 252 SER A C 1
ATOM 2073 O O . SER A 1 252 ? 15.515 -18.181 -5.775 1.00 80.00 252 SER A O 1
ATOM 2075 N N . LYS A 1 253 ? 16.460 -20.211 -5.640 1.00 77.50 253 LYS A N 1
ATOM 2076 C CA . LYS A 1 253 ? 16.158 -20.577 -7.037 1.00 77.50 253 LYS A CA 1
ATOM 2077 C C . LYS A 1 253 ? 14.669 -20.773 -7.321 1.00 77.50 253 LYS A C 1
ATOM 2079 O O . LYS A 1 253 ? 14.277 -20.624 -8.472 1.00 77.50 253 LYS A O 1
ATOM 2084 N N . GLU A 1 254 ? 13.873 -21.135 -6.315 1.00 84.25 254 GLU A N 1
ATOM 2085 C CA . GLU A 1 254 ? 12.453 -21.463 -6.493 1.00 84.25 254 GLU A CA 1
ATOM 2086 C C . GLU A 1 254 ? 11.580 -20.218 -6.726 1.00 84.25 254 GLU A C 1
ATOM 2088 O O . GLU A 1 254 ? 11.057 -20.091 -7.835 1.00 84.25 254 GLU A O 1
ATOM 2093 N N . PRO A 1 255 ? 11.454 -19.259 -5.784 1.00 87.81 255 PRO A N 1
ATOM 2094 C CA . PRO A 1 255 ? 10.615 -18.082 -6.008 1.00 87.81 255 PRO A CA 1
ATOM 2095 C C . PRO A 1 255 ? 11.218 -17.102 -7.026 1.00 87.81 255 PRO A C 1
ATOM 2097 O O . PRO A 1 255 ? 10.475 -16.499 -7.796 1.00 87.81 255 PRO A O 1
ATOM 2100 N N . PHE A 1 256 ? 12.546 -16.939 -7.084 1.00 90.62 256 PHE A N 1
ATOM 2101 C CA . PHE A 1 256 ? 13.203 -15.862 -7.845 1.00 90.62 256 PHE A CA 1
ATOM 2102 C C . PHE A 1 256 ? 13.880 -16.324 -9.147 1.00 90.62 256 PHE A C 1
ATOM 2104 O O . PHE A 1 256 ? 14.977 -15.870 -9.486 1.00 90.62 256 PHE A O 1
ATOM 2111 N N . GLN A 1 257 ? 13.223 -17.198 -9.912 1.00 87.00 257 GLN A N 1
ATOM 2112 C CA . GLN A 1 257 ? 13.734 -17.740 -11.185 1.00 87.00 257 GLN A CA 1
ATOM 2113 C C . GLN A 1 257 ? 14.179 -16.649 -12.183 1.00 87.00 257 GLN A C 1
ATOM 2115 O O . GLN A 1 257 ? 15.201 -16.804 -12.845 1.00 87.00 257 GLN A O 1
ATOM 2120 N N . ASP A 1 258 ? 13.466 -15.517 -12.240 1.00 82.44 258 ASP A N 1
ATOM 2121 C CA . ASP A 1 258 ? 13.765 -14.364 -13.113 1.00 82.44 258 ASP A CA 1
ATOM 2122 C C . ASP A 1 258 ? 15.083 -13.618 -12.755 1.00 82.44 258 ASP A C 1
ATOM 2124 O O . ASP A 1 258 ? 15.596 -12.819 -13.553 1.00 82.44 258 ASP A O 1
ATOM 2128 N N . LEU A 1 259 ? 15.615 -13.838 -11.542 1.00 87.62 259 LEU A N 1
ATOM 2129 C CA . LEU A 1 259 ? 16.782 -13.141 -10.975 1.00 87.62 259 LEU A CA 1
ATOM 2130 C C . LEU A 1 259 ? 17.967 -14.081 -10.687 1.00 87.62 259 LEU A C 1
ATOM 2132 O O . LEU A 1 259 ? 19.122 -13.654 -10.744 1.00 87.62 259 LEU A O 1
ATOM 2136 N N . ALA A 1 260 ? 17.699 -15.348 -10.366 1.00 83.88 260 ALA A N 1
ATOM 2137 C CA . ALA A 1 260 ? 18.709 -16.312 -9.947 1.00 83.88 260 ALA A CA 1
ATOM 2138 C C . ALA A 1 260 ? 19.812 -16.504 -11.010 1.00 83.88 260 ALA A C 1
ATOM 2140 O O . ALA A 1 260 ? 19.550 -16.830 -12.165 1.00 83.88 260 ALA A O 1
ATOM 2141 N N . GLY A 1 261 ? 21.073 -16.325 -10.603 1.00 79.19 261 GLY A N 1
ATOM 2142 C CA . GLY A 1 261 ? 22.245 -16.494 -11.473 1.00 79.19 261 GLY A CA 1
ATOM 2143 C C . GLY A 1 261 ? 22.611 -15.286 -12.348 1.00 79.19 261 GLY A C 1
ATOM 2144 O O . GLY A 1 261 ? 23.602 -15.362 -13.072 1.00 79.19 261 GLY A O 1
ATOM 2145 N N . ARG A 1 262 ? 21.877 -14.167 -12.280 1.00 82.94 262 ARG A N 1
ATOM 2146 C CA . ARG A 1 262 ? 22.211 -12.936 -13.019 1.00 82.94 262 ARG A CA 1
ATOM 2147 C C . ARG A 1 262 ? 23.150 -12.038 -12.210 1.00 82.94 262 ARG A C 1
ATOM 2149 O O . ARG A 1 262 ? 22.833 -11.643 -11.093 1.00 82.94 262 ARG A O 1
ATOM 2156 N N . SER A 1 263 ? 24.290 -11.674 -12.796 1.00 75.69 263 SER A N 1
ATOM 2157 C CA . SER A 1 263 ? 25.338 -10.863 -12.151 1.00 75.69 263 SER A CA 1
ATOM 2158 C C . SER A 1 263 ? 25.194 -9.348 -12.353 1.00 75.69 263 SER A C 1
ATOM 2160 O O . SER A 1 263 ? 25.778 -8.570 -11.606 1.00 75.69 263 SER A O 1
ATOM 2162 N N . ASN A 1 264 ? 24.401 -8.899 -13.330 1.00 80.69 264 ASN A N 1
ATOM 2163 C CA . ASN A 1 264 ? 24.248 -7.482 -13.695 1.00 80.69 264 ASN A CA 1
ATOM 2164 C C . ASN A 1 264 ? 23.133 -6.739 -12.926 1.00 80.69 264 ASN A C 1
ATOM 2166 O O . ASN A 1 264 ? 22.719 -5.650 -13.328 1.00 80.69 264 ASN A O 1
ATOM 2170 N N . LEU A 1 265 ? 22.641 -7.332 -11.834 1.00 87.38 265 LEU A N 1
ATOM 2171 C CA . LEU A 1 265 ? 21.463 -6.882 -11.085 1.00 87.38 265 LEU A CA 1
ATOM 2172 C C . LEU A 1 265 ? 21.760 -6.045 -9.829 1.00 87.38 265 LEU A C 1
ATOM 2174 O O . LEU A 1 265 ? 20.830 -5.516 -9.226 1.00 87.38 265 LEU A O 1
ATOM 2178 N N . PHE A 1 266 ? 23.020 -5.905 -9.414 1.00 87.94 266 PHE A N 1
ATOM 2179 C CA . PHE A 1 266 ? 23.390 -5.091 -8.248 1.00 87.94 266 PHE A CA 1
ATOM 2180 C C . PHE A 1 266 ? 22.838 -3.654 -8.356 1.00 87.94 266 PHE A C 1
ATOM 2182 O O . PHE A 1 266 ? 22.906 -3.056 -9.426 1.00 87.94 266 PHE A O 1
ATOM 2189 N N . HIS A 1 267 ? 22.274 -3.100 -7.274 1.00 89.75 267 HIS A N 1
ATOM 2190 C CA . HIS A 1 267 ? 21.555 -1.809 -7.242 1.00 89.75 267 HIS A CA 1
ATOM 2191 C C . HIS A 1 267 ? 20.282 -1.703 -8.104 1.00 89.75 267 HIS A C 1
ATOM 2193 O O . HIS A 1 267 ? 19.653 -0.640 -8.111 1.00 89.75 267 HIS A O 1
ATOM 2199 N N . ALA A 1 268 ? 19.839 -2.760 -8.792 1.00 92.06 268 ALA A N 1
ATOM 2200 C CA . ALA A 1 268 ? 18.562 -2.721 -9.497 1.00 92.06 268 ALA A CA 1
ATOM 2201 C C . ALA A 1 268 ? 17.411 -2.629 -8.484 1.00 92.06 268 ALA A C 1
ATOM 2203 O O . ALA A 1 268 ? 17.418 -3.317 -7.459 1.00 92.06 268 ALA A O 1
ATOM 2204 N N . ALA A 1 269 ? 16.425 -1.775 -8.763 1.00 93.31 269 ALA A N 1
ATOM 2205 C CA . ALA A 1 269 ? 15.191 -1.691 -7.989 1.00 93.31 269 ALA A CA 1
ATOM 2206 C C . ALA A 1 269 ? 14.125 -2.565 -8.666 1.00 93.31 269 ALA A C 1
ATOM 2208 O O . ALA A 1 269 ? 13.537 -2.169 -9.673 1.00 93.31 269 ALA A O 1
ATOM 2209 N N . VAL A 1 270 ? 13.928 -3.778 -8.149 1.00 93.69 270 VAL A N 1
ATOM 2210 C CA . VAL A 1 270 ? 12.986 -4.768 -8.693 1.00 93.69 270 VAL A CA 1
ATOM 2211 C C . VAL A 1 270 ? 11.584 -4.479 -8.179 1.00 93.69 270 VAL A C 1
ATOM 2213 O O . VAL A 1 270 ? 11.424 -4.143 -7.006 1.00 93.69 270 VAL A O 1
ATOM 2216 N N . PHE A 1 271 ? 10.578 -4.661 -9.035 1.00 95.00 271 PHE A N 1
ATOM 2217 C CA . PHE A 1 271 ? 9.168 -4.636 -8.662 1.00 95.00 271 PHE A CA 1
ATOM 2218 C C . PHE A 1 271 ? 8.545 -6.043 -8.766 1.00 95.00 271 PHE A C 1
ATOM 2220 O O . PHE A 1 271 ? 8.065 -6.421 -9.837 1.00 95.00 271 PHE A O 1
ATOM 2227 N N . PRO A 1 272 ? 8.609 -6.851 -7.690 1.00 95.75 272 PRO A N 1
ATOM 2228 C CA . PRO A 1 272 ? 7.995 -8.176 -7.627 1.00 95.75 272 PRO A CA 1
ATOM 2229 C C . PRO A 1 272 ? 6.461 -8.141 -7.692 1.00 95.75 272 PRO A C 1
ATOM 2231 O O . PRO A 1 272 ? 5.804 -7.378 -6.978 1.00 95.75 272 PRO A O 1
ATOM 2234 N N . VAL A 1 273 ? 5.895 -9.065 -8.469 1.00 96.75 273 VAL A N 1
ATOM 2235 C CA . VAL A 1 273 ? 4.466 -9.407 -8.440 1.00 96.75 273 VAL A CA 1
ATOM 2236 C C . VAL A 1 273 ? 4.303 -10.885 -8.101 1.00 96.75 273 VAL A C 1
ATOM 2238 O O . VAL A 1 273 ? 4.957 -11.750 -8.685 1.00 96.75 273 VAL A O 1
ATOM 2241 N N . ILE A 1 274 ? 3.417 -11.169 -7.151 1.00 95.88 274 ILE A N 1
ATOM 2242 C CA . ILE A 1 274 ? 3.091 -12.515 -6.675 1.00 95.88 274 ILE A CA 1
ATOM 2243 C C . ILE A 1 274 ? 1.652 -12.812 -7.098 1.00 95.88 274 ILE A C 1
ATOM 2245 O O . ILE A 1 274 ? 0.762 -12.019 -6.797 1.00 95.88 274 ILE A O 1
ATOM 2249 N N . MET A 1 275 ? 1.416 -13.924 -7.794 1.00 92.25 275 MET A N 1
ATOM 2250 C CA . MET A 1 275 ? 0.077 -14.332 -8.237 1.00 92.25 275 MET A CA 1
ATOM 2251 C C . MET A 1 275 ? -0.346 -15.646 -7.566 1.00 92.25 275 MET A C 1
ATOM 2253 O O . MET A 1 275 ? 0.509 -16.496 -7.305 1.00 92.25 275 MET A O 1
ATOM 2257 N N . PRO A 1 276 ? -1.648 -15.840 -7.292 1.00 89.31 276 PRO A N 1
ATOM 2258 C CA . PRO A 1 276 ? -2.154 -17.068 -6.693 1.00 89.31 276 PRO A CA 1
ATOM 2259 C C . PRO A 1 276 ? -2.003 -18.242 -7.670 1.00 89.31 276 PRO A C 1
ATOM 2261 O O . PRO A 1 276 ? -2.205 -18.093 -8.875 1.00 89.31 276 PRO A O 1
ATOM 2264 N N . GLY A 1 277 ? -1.648 -19.418 -7.146 1.00 81.88 277 GLY A N 1
ATOM 2265 C CA . GLY A 1 277 ? -1.500 -20.647 -7.937 1.00 81.88 277 GLY A CA 1
ATOM 2266 C C . GLY A 1 277 ? -0.233 -20.745 -8.799 1.00 81.88 277 GLY A C 1
ATOM 2267 O O . GLY A 1 277 ? -0.143 -21.665 -9.606 1.00 81.88 277 GLY A O 1
ATOM 2268 N N . VAL A 1 278 ? 0.740 -19.836 -8.643 1.00 81.94 278 VAL A N 1
ATOM 2269 C CA . VAL A 1 278 ? 1.985 -19.821 -9.433 1.00 81.94 278 VAL A CA 1
ATOM 2270 C C . VAL A 1 278 ? 3.211 -20.151 -8.569 1.00 81.94 278 VAL A C 1
ATOM 2272 O O . VAL A 1 278 ? 3.484 -19.503 -7.559 1.00 81.94 278 VAL A O 1
ATOM 2275 N N . ASP A 1 279 ? 4.027 -21.108 -9.019 1.00 84.94 279 ASP A N 1
ATOM 2276 C CA . ASP A 1 279 ? 5.255 -21.569 -8.343 1.00 84.94 279 ASP A CA 1
ATOM 2277 C C . ASP A 1 279 ? 6.473 -20.620 -8.464 1.00 84.94 279 ASP A C 1
ATOM 2279 O O . ASP A 1 279 ? 7.619 -21.048 -8.335 1.00 84.94 279 ASP A O 1
ATOM 2283 N N . LYS A 1 280 ? 6.256 -19.325 -8.724 1.00 89.50 280 LYS A N 1
ATOM 2284 C CA . LYS A 1 280 ? 7.317 -18.308 -8.807 1.00 89.50 280 LYS A CA 1
ATOM 2285 C C . LYS A 1 280 ? 6.801 -16.900 -8.510 1.00 89.50 280 LYS A C 1
ATOM 2287 O O . LYS A 1 280 ? 5.605 -16.629 -8.589 1.00 89.50 280 LYS A O 1
ATOM 2292 N N . VAL A 1 281 ? 7.734 -15.988 -8.262 1.00 93.38 281 VAL A N 1
ATOM 2293 C CA . VAL A 1 281 ? 7.517 -14.540 -8.221 1.00 93.38 281 VAL A CA 1
ATOM 2294 C C . VAL A 1 281 ? 7.940 -13.939 -9.560 1.00 93.38 281 VAL A C 1
ATOM 2296 O O . VAL A 1 281 ? 9.032 -14.214 -10.058 1.00 93.38 281 VAL A O 1
ATOM 2299 N N . TYR A 1 282 ? 7.092 -13.094 -10.145 1.00 92.94 282 TYR A N 1
ATOM 2300 C CA . TYR A 1 282 ? 7.426 -12.365 -11.365 1.00 92.94 282 TYR A CA 1
ATOM 2301 C C . TYR A 1 282 ? 8.276 -11.145 -11.014 1.00 92.94 282 TYR A C 1
ATOM 2303 O O . TYR A 1 282 ? 7.806 -10.231 -10.338 1.00 92.94 282 TYR A O 1
ATOM 2311 N N . CYS A 1 283 ? 9.510 -11.102 -11.512 1.00 91.31 283 CYS A N 1
ATOM 2312 C CA . CYS A 1 283 ? 10.457 -10.007 -11.273 1.00 91.31 283 CYS A CA 1
ATOM 2313 C C . CYS A 1 283 ? 10.899 -9.339 -12.586 1.00 91.31 283 CYS A C 1
ATOM 2315 O O . CYS A 1 283 ? 11.989 -8.775 -12.688 1.00 91.31 283 CYS A O 1
ATOM 2317 N N . SER A 1 284 ? 10.048 -9.399 -13.616 1.00 87.06 284 SER A N 1
ATOM 2318 C CA . SER A 1 284 ? 10.336 -8.848 -14.944 1.00 87.06 284 SER A CA 1
ATOM 2319 C C . SER A 1 284 ? 10.351 -7.318 -15.008 1.00 87.06 284 SER A C 1
ATOM 2321 O O . SER A 1 284 ? 10.908 -6.776 -15.961 1.00 87.06 284 SER A O 1
ATOM 2323 N N . ARG A 1 285 ? 9.744 -6.616 -14.038 1.00 91.00 285 ARG A N 1
ATOM 2324 C CA . ARG A 1 285 ? 9.776 -5.148 -13.960 1.00 91.00 285 ARG A CA 1
ATOM 2325 C C . ARG A 1 285 ? 10.881 -4.706 -13.006 1.00 91.00 285 ARG A C 1
ATOM 2327 O O . ARG A 1 285 ? 10.941 -5.112 -11.848 1.00 91.00 285 ARG A O 1
ATOM 2334 N N . ILE A 1 286 ? 11.757 -3.858 -13.526 1.00 92.44 286 ILE A N 1
ATOM 2335 C CA . ILE A 1 286 ? 12.843 -3.194 -12.811 1.00 92.44 286 ILE A CA 1
ATOM 2336 C C . ILE A 1 286 ? 12.707 -1.709 -13.141 1.00 92.44 286 ILE A C 1
ATOM 2338 O O . ILE A 1 286 ? 12.504 -1.367 -14.308 1.00 92.44 286 ILE A O 1
ATOM 2342 N N . LYS A 1 287 ? 12.798 -0.845 -12.126 1.00 93.25 287 LYS A N 1
ATOM 2343 C CA . LYS A 1 287 ? 12.638 0.607 -12.270 1.00 93.25 287 LYS A CA 1
ATOM 2344 C C . LYS A 1 287 ? 13.658 1.158 -13.269 1.00 93.25 287 LYS A C 1
ATOM 2346 O O . LYS A 1 287 ? 14.864 0.990 -13.079 1.00 93.25 287 LYS A O 1
ATOM 2351 N N . LYS A 1 288 ? 13.173 1.814 -14.326 1.00 92.88 288 LYS A N 1
ATOM 2352 C CA . LYS A 1 288 ? 14.009 2.407 -15.384 1.00 92.88 288 LYS A CA 1
ATOM 2353 C C . LYS A 1 288 ? 14.418 3.845 -15.069 1.00 92.88 288 LYS A C 1
ATOM 2355 O O . LYS A 1 288 ? 15.534 4.245 -15.391 1.00 92.88 288 LYS A O 1
ATOM 2360 N N . TYR A 1 289 ? 13.532 4.628 -14.456 1.00 94.12 289 TYR A N 1
ATOM 2361 C CA . TYR A 1 289 ? 13.692 6.083 -14.353 1.00 94.12 289 TYR A CA 1
ATOM 2362 C C . TYR A 1 289 ? 13.879 6.532 -12.892 1.00 94.12 289 TYR A C 1
ATOM 2364 O O . TYR A 1 289 ? 13.006 6.254 -12.065 1.00 94.12 289 TYR A O 1
ATOM 2372 N N . PRO A 1 290 ? 14.994 7.210 -12.549 1.00 93.44 290 PRO A N 1
ATOM 2373 C CA . PRO A 1 290 ? 15.292 7.622 -11.181 1.00 93.44 290 PRO A CA 1
ATOM 2374 C C . PRO A 1 290 ? 14.504 8.870 -10.764 1.00 93.44 290 PRO A C 1
ATOM 2376 O O . PRO A 1 290 ? 14.168 9.731 -11.576 1.00 93.44 290 PRO A O 1
ATOM 2379 N N . SER A 1 291 ? 14.289 9.037 -9.464 1.00 90.50 291 SER A N 1
ATOM 2380 C CA . SER A 1 291 ? 13.840 10.289 -8.861 1.00 90.50 291 SER A CA 1
ATOM 2381 C C . SER A 1 291 ? 14.966 11.328 -8.894 1.00 90.50 291 SER A C 1
ATOM 2383 O O . SER A 1 291 ? 15.776 11.430 -7.969 1.00 90.50 291 SER A O 1
ATOM 2385 N N . ILE A 1 292 ? 14.998 12.125 -9.968 1.00 89.19 292 ILE A N 1
ATOM 2386 C CA . ILE A 1 292 ? 15.993 13.187 -10.213 1.00 89.19 292 ILE A CA 1
ATOM 2387 C C . ILE A 1 292 ? 16.129 14.119 -8.998 1.00 89.19 292 ILE A C 1
ATOM 2389 O O . ILE A 1 292 ? 17.228 14.389 -8.516 1.00 89.19 292 ILE A O 1
ATOM 2393 N N . ALA A 1 293 ? 14.999 14.569 -8.440 1.00 84.06 293 ALA A N 1
ATOM 2394 C CA . ALA A 1 293 ? 14.974 15.497 -7.308 1.00 84.06 293 ALA A CA 1
ATOM 2395 C C . ALA A 1 293 ? 15.566 14.914 -6.008 1.00 84.06 293 ALA A C 1
ATOM 2397 O O . ALA A 1 293 ? 15.953 15.679 -5.125 1.00 84.06 293 ALA A O 1
ATOM 2398 N N . LEU A 1 294 ? 15.638 13.584 -5.887 1.00 83.12 294 LEU A N 1
ATOM 2399 C CA . LEU A 1 294 ? 16.235 12.875 -4.751 1.00 83.12 294 LEU A CA 1
ATOM 2400 C C . LEU A 1 294 ? 17.632 12.310 -5.064 1.00 83.12 294 LEU A C 1
ATOM 2402 O O . LEU A 1 294 ? 18.240 11.716 -4.176 1.00 83.12 294 LEU A O 1
ATOM 2406 N N . LYS A 1 295 ? 18.150 12.508 -6.288 1.00 87.12 295 LYS A N 1
ATOM 2407 C CA . LYS A 1 295 ? 19.412 11.926 -6.788 1.00 87.12 295 LYS A CA 1
ATOM 2408 C C . LYS A 1 295 ? 19.476 10.409 -6.578 1.00 87.12 295 LYS A C 1
ATOM 2410 O O . LYS A 1 295 ? 20.413 9.870 -5.991 1.00 87.12 295 LYS A O 1
ATOM 2415 N N . GLU A 1 296 ? 18.420 9.735 -7.014 1.00 89.62 296 GLU A N 1
ATOM 2416 C CA . GLU A 1 296 ? 18.198 8.317 -6.753 1.00 89.62 296 GLU A CA 1
ATOM 2417 C C . GLU A 1 296 ? 19.160 7.399 -7.536 1.00 89.62 296 GLU A C 1
ATOM 2419 O O . GLU A 1 296 ? 18.956 7.086 -8.703 1.00 89.62 296 GLU A O 1
ATOM 2424 N N . ASP A 1 297 ? 20.211 6.939 -6.856 1.00 90.50 297 ASP A N 1
ATOM 2425 C CA . ASP A 1 297 ? 21.176 5.940 -7.335 1.00 90.50 297 ASP A CA 1
ATOM 2426 C C . ASP A 1 297 ? 20.619 4.496 -7.482 1.00 90.50 297 ASP A C 1
ATOM 2428 O O . ASP A 1 297 ? 20.766 3.656 -6.581 1.00 90.50 297 ASP A O 1
ATOM 2432 N N . ILE A 1 298 ? 19.997 4.204 -8.628 1.00 92.38 298 ILE A N 1
ATOM 2433 C CA . ILE A 1 298 ? 19.539 2.866 -9.059 1.00 92.38 298 ILE A CA 1
ATOM 2434 C C . ILE A 1 298 ? 20.310 2.365 -10.290 1.00 92.38 298 ILE A C 1
ATOM 2436 O O . ILE A 1 298 ? 20.827 3.156 -11.073 1.00 92.38 298 ILE A O 1
ATOM 2440 N N . ASN A 1 299 ? 20.344 1.045 -10.496 1.00 93.06 299 ASN A N 1
ATOM 2441 C CA . ASN A 1 299 ? 20.880 0.423 -11.712 1.00 93.06 299 ASN A CA 1
ATOM 2442 C C . ASN A 1 299 ? 19.747 0.083 -12.713 1.00 93.06 299 ASN A C 1
ATOM 2444 O O . ASN A 1 299 ? 19.019 -0.887 -12.482 1.00 93.06 299 ASN A O 1
ATOM 2448 N N . PRO A 1 300 ? 19.608 0.815 -13.839 1.00 92.31 300 PRO A N 1
ATOM 2449 C CA . PRO A 1 300 ? 18.602 0.534 -14.867 1.00 92.31 300 PRO A CA 1
ATOM 2450 C C . PRO A 1 300 ? 19.060 -0.490 -15.928 1.00 92.31 300 PRO A C 1
ATOM 2452 O O . PRO A 1 300 ? 18.291 -0.819 -16.831 1.00 92.31 300 PRO A O 1
ATOM 2455 N N . CYS A 1 301 ? 20.299 -0.998 -15.884 1.00 89.00 301 CYS A N 1
ATOM 2456 C CA . CYS A 1 301 ? 20.912 -1.745 -16.993 1.00 89.00 301 CYS A CA 1
ATOM 2457 C C . CYS A 1 301 ? 20.128 -2.991 -17.410 1.00 89.00 301 CYS A C 1
ATOM 2459 O O . CYS A 1 301 ? 19.874 -3.181 -18.598 1.00 89.00 301 CYS A O 1
ATOM 2461 N N . ALA A 1 302 ? 19.689 -3.805 -16.449 1.00 84.94 302 ALA A N 1
ATOM 2462 C CA . ALA A 1 302 ? 18.907 -5.011 -16.718 1.00 84.94 302 ALA A CA 1
ATOM 2463 C C . ALA A 1 302 ? 17.515 -4.713 -17.315 1.00 84.94 302 ALA A C 1
ATOM 2465 O O . ALA A 1 302 ? 16.996 -5.512 -18.095 1.00 84.94 302 ALA A O 1
ATOM 2466 N N . ALA A 1 303 ? 16.932 -3.555 -16.985 1.00 86.06 303 ALA A N 1
ATOM 2467 C CA . ALA A 1 303 ? 15.669 -3.083 -17.553 1.00 86.06 303 ALA A CA 1
ATOM 2468 C C . ALA A 1 303 ? 15.840 -2.527 -18.977 1.00 86.06 303 ALA A C 1
ATOM 2470 O O . ALA A 1 303 ? 14.918 -2.587 -19.785 1.00 86.06 303 ALA A O 1
ATOM 2471 N N . MET A 1 304 ? 17.013 -1.966 -19.283 1.00 84.31 304 MET A N 1
ATOM 2472 C CA . MET A 1 304 ? 17.290 -1.343 -20.578 1.00 84.31 304 MET A CA 1
ATOM 2473 C C . MET A 1 304 ? 17.868 -2.307 -21.614 1.00 84.31 304 MET A C 1
ATOM 2475 O O . MET A 1 304 ? 17.586 -2.129 -22.796 1.00 84.31 304 MET A O 1
ATOM 2479 N N . VAL A 1 305 ? 18.677 -3.293 -21.211 1.00 78.38 305 VAL A N 1
ATOM 2480 C CA . VAL A 1 305 ? 19.415 -4.185 -22.131 1.00 78.38 305 VAL A CA 1
ATOM 2481 C C . VAL A 1 305 ? 18.775 -5.564 -22.251 1.00 78.38 305 VAL A C 1
ATOM 2483 O O . VAL A 1 305 ? 18.577 -6.025 -23.372 1.00 78.38 305 VAL A O 1
ATOM 2486 N N . ASP A 1 306 ? 18.441 -6.207 -21.130 1.00 67.50 306 ASP A N 1
ATOM 2487 C CA . ASP A 1 306 ? 18.053 -7.627 -21.130 1.00 67.50 306 ASP A CA 1
ATOM 2488 C C . ASP A 1 306 ? 16.546 -7.823 -21.348 1.00 67.50 306 ASP A C 1
ATOM 2490 O O . ASP A 1 306 ? 16.121 -8.758 -22.020 1.00 67.50 306 ASP A O 1
ATOM 2494 N N . ASN A 1 307 ? 15.738 -6.935 -20.761 1.00 59.12 307 ASN A N 1
ATOM 2495 C CA . ASN A 1 307 ? 14.280 -7.006 -20.726 1.00 59.12 307 ASN A CA 1
ATOM 2496 C C . ASN A 1 307 ? 13.681 -5.636 -21.108 1.00 59.12 307 ASN A C 1
ATOM 2498 O O . ASN A 1 307 ? 13.121 -4.977 -20.233 1.00 59.12 307 ASN A O 1
ATOM 2502 N N . ASP A 1 308 ? 13.767 -5.191 -22.376 1.00 63.12 308 ASP A N 1
ATOM 2503 C CA . ASP A 1 308 ? 13.139 -3.923 -22.829 1.00 63.12 308 ASP A CA 1
ATOM 2504 C C . ASP A 1 308 ? 11.598 -4.009 -22.875 1.00 63.12 308 ASP A C 1
ATOM 2506 O O . ASP A 1 308 ? 10.935 -3.947 -23.915 1.00 63.12 308 ASP A O 1
ATOM 2510 N N . ASN A 1 309 ? 11.007 -4.203 -21.708 1.00 67.19 309 ASN A N 1
ATOM 2511 C CA . ASN A 1 309 ? 9.650 -4.664 -21.549 1.00 67.19 309 ASN A CA 1
ATOM 2512 C C . ASN A 1 309 ? 8.942 -3.803 -20.505 1.00 67.19 309 ASN A C 1
ATOM 2514 O O . ASN A 1 309 ? 8.950 -4.069 -19.303 1.00 67.19 309 ASN A O 1
ATOM 2518 N N . PHE A 1 310 ? 8.359 -2.723 -21.015 1.00 82.56 310 PHE A N 1
ATOM 2519 C CA . PHE A 1 310 ? 7.498 -1.810 -20.271 1.00 82.56 310 PHE A CA 1
ATOM 2520 C C . PHE A 1 310 ? 6.016 -2.207 -20.378 1.00 82.56 310 PHE A C 1
ATOM 2522 O O . PHE A 1 310 ? 5.133 -1.397 -20.115 1.00 82.56 310 PHE A O 1
ATOM 2529 N N . LEU A 1 311 ? 5.727 -3.443 -20.805 1.00 84.25 311 LEU A N 1
ATOM 2530 C CA . LEU A 1 311 ? 4.367 -3.973 -20.775 1.00 84.25 311 LEU A CA 1
ATOM 2531 C C . LEU A 1 311 ? 3.956 -4.269 -19.320 1.00 84.25 311 LEU A C 1
ATOM 2533 O O . LEU A 1 311 ? 4.819 -4.663 -18.528 1.00 84.25 311 LEU A O 1
ATOM 2537 N N . PRO A 1 312 ? 2.655 -4.151 -18.988 1.00 89.00 312 PRO A N 1
ATOM 2538 C CA . PRO A 1 312 ? 2.120 -4.548 -17.687 1.00 89.00 312 PRO A CA 1
ATOM 2539 C C . PRO A 1 312 ? 2.537 -5.974 -17.315 1.00 89.00 312 PRO A C 1
ATOM 2541 O O . PRO A 1 312 ? 2.474 -6.859 -18.175 1.00 89.00 312 PRO A O 1
ATOM 2544 N N . VAL A 1 313 ? 2.895 -6.235 -16.050 1.00 90.62 313 VAL A N 1
ATOM 2545 C CA . VAL A 1 313 ? 3.353 -7.579 -15.620 1.00 90.62 313 VAL A CA 1
ATOM 2546 C C . VAL A 1 313 ? 2.356 -8.664 -16.014 1.00 90.62 313 VAL A C 1
ATOM 2548 O O . VAL A 1 313 ? 2.740 -9.646 -16.645 1.00 90.62 313 VAL A O 1
ATOM 2551 N N . ALA A 1 314 ? 1.075 -8.457 -15.704 1.00 88.75 314 ALA A N 1
ATOM 2552 C CA . ALA A 1 314 ? 0.003 -9.386 -16.047 1.00 88.75 314 ALA A CA 1
ATOM 2553 C C . ALA A 1 314 ? -0.038 -9.675 -17.560 1.00 88.75 314 ALA A C 1
ATOM 2555 O O . ALA A 1 314 ? 0.034 -10.826 -17.980 1.00 88.75 314 ALA A O 1
ATOM 2556 N N . MET A 1 315 ? -0.046 -8.632 -18.397 1.00 86.44 315 MET A N 1
ATOM 2557 C CA . MET A 1 315 ? -0.057 -8.774 -19.860 1.00 86.44 315 MET A CA 1
ATOM 2558 C C . MET A 1 315 ? 1.188 -9.501 -20.405 1.00 86.44 315 MET A C 1
ATOM 2560 O O . MET A 1 315 ? 1.102 -10.234 -21.387 1.00 86.44 315 MET A O 1
ATOM 2564 N N . ASN A 1 316 ? 2.349 -9.307 -19.778 1.00 84.25 316 ASN A N 1
ATOM 2565 C CA . ASN A 1 316 ? 3.612 -9.917 -20.193 1.00 84.25 316 ASN A CA 1
ATOM 2566 C C . ASN A 1 316 ? 3.697 -11.427 -19.892 1.00 84.25 316 ASN A C 1
ATOM 2568 O O . ASN A 1 316 ? 4.457 -12.144 -20.552 1.00 84.25 316 ASN A O 1
ATOM 2572 N N . HIS A 1 317 ? 2.948 -11.919 -18.898 1.00 82.94 317 HIS A N 1
ATOM 2573 C CA . HIS A 1 317 ? 3.012 -13.323 -18.478 1.00 82.94 317 HIS A CA 1
ATOM 2574 C C . HIS A 1 317 ? 1.763 -14.152 -18.790 1.00 82.94 317 HIS A C 1
ATOM 2576 O O . HIS A 1 317 ? 1.939 -15.357 -18.910 1.00 82.94 317 HIS A O 1
ATOM 2582 N N . GLN A 1 318 ? 0.597 -13.557 -19.101 1.00 79.00 318 GLN A N 1
ATOM 2583 C CA . GLN A 1 318 ? -0.622 -14.256 -19.579 1.00 79.00 318 GLN A CA 1
ATOM 2584 C C . GLN A 1 318 ? -0.314 -15.499 -20.451 1.00 79.00 318 GLN A C 1
ATOM 2586 O O . GLN A 1 318 ? -0.615 -16.632 -20.078 1.00 79.00 318 GLN A O 1
ATOM 2591 N N . ILE A 1 319 ? 0.400 -15.311 -21.572 1.00 71.25 319 ILE A N 1
ATOM 2592 C CA . ILE A 1 319 ? 0.738 -16.397 -22.516 1.00 71.25 319 ILE A CA 1
ATOM 2593 C C . ILE A 1 319 ? 1.646 -17.471 -21.886 1.00 71.25 319 ILE A C 1
ATOM 2595 O O . ILE A 1 319 ? 1.503 -18.653 -22.193 1.00 71.25 319 ILE A O 1
ATOM 2599 N N . LYS A 1 320 ? 2.591 -17.079 -21.021 1.00 75.81 320 LYS A N 1
ATOM 2600 C CA . LYS A 1 320 ? 3.508 -18.006 -20.327 1.00 75.81 320 LYS A CA 1
ATOM 2601 C C . LYS A 1 320 ? 2.799 -18.806 -19.238 1.00 75.81 320 LYS A C 1
ATOM 2603 O O . LYS A 1 320 ? 3.191 -19.939 -18.981 1.00 75.81 320 LYS A O 1
ATOM 2608 N N . ASP A 1 321 ? 1.760 -18.225 -18.653 1.00 75.12 321 ASP A N 1
ATOM 2609 C CA . ASP A 1 321 ? 0.896 -18.841 -17.649 1.00 75.12 321 ASP A CA 1
ATOM 2610 C C . ASP A 1 321 ? -0.201 -19.712 -18.300 1.00 75.12 321 ASP A C 1
ATOM 2612 O O . ASP A 1 321 ? -1.015 -20.323 -17.612 1.00 75.12 321 ASP A O 1
ATOM 2616 N N . GLY A 1 322 ? -0.226 -19.787 -19.637 1.00 72.56 322 GLY A N 1
ATOM 2617 C CA . GLY A 1 322 ? -1.167 -20.600 -20.408 1.00 72.56 322 GLY A CA 1
ATOM 2618 C C . GLY A 1 322 ? -2.558 -19.983 -20.580 1.00 72.56 322 GLY A C 1
ATOM 2619 O O . GLY A 1 322 ? -3.451 -20.666 -21.084 1.00 72.56 322 GLY A O 1
ATOM 2620 N N . CYS A 1 323 ? -2.763 -18.715 -20.207 1.00 74.38 323 CYS A N 1
ATOM 2621 C CA . CYS A 1 323 ? -4.042 -18.019 -20.341 1.00 74.38 323 CYS A CA 1
ATOM 2622 C C . CYS A 1 323 ? -4.009 -16.930 -21.432 1.00 74.38 323 CYS A C 1
ATOM 2624 O O . CYS A 1 323 ? -2.963 -16.405 -21.814 1.00 74.38 323 CYS A O 1
ATOM 2626 N N . GLN A 1 324 ? -5.183 -16.583 -21.966 1.00 73.31 324 GLN A N 1
ATOM 2627 C CA . GLN A 1 324 ? -5.337 -15.397 -22.821 1.00 73.31 324 GLN A CA 1
ATOM 2628 C C . GLN A 1 324 ? -5.696 -14.155 -21.988 1.00 73.31 324 GLN A C 1
ATOM 2630 O O . GLN A 1 324 ? -5.287 -13.046 -22.321 1.00 73.31 324 GLN A O 1
ATOM 2635 N N . GLU A 1 325 ? -6.467 -14.365 -20.923 1.00 81.69 325 GLU A N 1
ATOM 2636 C CA . GLU A 1 325 ? -6.968 -13.397 -19.945 1.00 81.69 325 GLU A CA 1
ATOM 2637 C C . GLU A 1 325 ? -7.089 -14.138 -18.600 1.00 81.69 325 GLU A C 1
ATOM 2639 O O . GLU A 1 325 ? -7.276 -15.359 -18.599 1.00 81.69 325 GLU A O 1
ATOM 2644 N N . TYR A 1 326 ? -6.951 -13.436 -17.473 1.00 85.94 326 TYR A N 1
ATOM 2645 C CA . TYR A 1 326 ? -7.101 -14.025 -16.134 1.00 85.94 326 TYR A CA 1
ATOM 2646 C C . TYR A 1 326 ? -8.565 -14.071 -15.665 1.00 85.94 326 TYR A C 1
ATOM 2648 O O . TYR A 1 326 ? -8.922 -14.955 -14.891 1.00 85.94 326 TYR A O 1
ATOM 2656 N N . GLY A 1 327 ? -9.414 -13.162 -16.156 1.00 85.94 327 GLY A N 1
ATOM 2657 C CA . GLY A 1 327 ? -10.830 -13.053 -15.792 1.00 85.94 327 GLY A CA 1
ATOM 2658 C C . GLY A 1 327 ? -11.126 -12.162 -14.580 1.00 85.94 327 GLY A C 1
ATOM 2659 O O . GLY A 1 327 ? -12.264 -12.163 -14.120 1.00 85.94 327 GLY A O 1
ATOM 2660 N N . ASP A 1 328 ? -10.138 -11.412 -14.087 1.00 88.62 328 ASP A N 1
ATOM 2661 C CA . ASP A 1 328 ? -10.211 -10.557 -12.892 1.00 88.62 328 ASP A CA 1
ATOM 2662 C C . ASP A 1 328 ? -9.438 -9.235 -13.088 1.00 88.62 328 ASP A C 1
ATOM 2664 O O . ASP A 1 328 ? -8.931 -8.949 -14.181 1.00 88.62 328 ASP A O 1
ATOM 2668 N N . ALA A 1 329 ? -9.295 -8.444 -12.019 1.00 92.12 329 ALA A N 1
ATOM 2669 C CA . ALA A 1 329 ? -8.563 -7.174 -11.996 1.00 92.12 329 ALA A CA 1
ATOM 2670 C C . ALA A 1 329 ? -7.156 -7.200 -12.636 1.00 92.12 329 ALA A C 1
ATOM 2672 O O . ALA A 1 329 ? -6.678 -6.163 -13.115 1.00 92.12 329 ALA A O 1
ATOM 2673 N N . ARG A 1 330 ? -6.475 -8.358 -12.711 1.00 92.31 330 ARG A N 1
ATOM 2674 C CA . ARG A 1 330 ? -5.181 -8.497 -13.412 1.00 92.31 330 ARG A CA 1
ATOM 2675 C C . ARG A 1 330 ? -5.280 -8.141 -14.895 1.00 92.31 330 ARG A C 1
ATOM 2677 O O . ARG A 1 330 ? -4.277 -7.743 -15.489 1.00 92.31 330 ARG A O 1
ATOM 2684 N N . ASP A 1 331 ? -6.458 -8.246 -15.506 1.00 89.50 331 ASP A N 1
ATOM 2685 C CA . ASP A 1 331 ? -6.692 -7.866 -16.901 1.00 89.50 331 ASP A CA 1
ATOM 2686 C C . ASP A 1 331 ? -6.929 -6.361 -17.104 1.00 89.50 331 ASP A C 1
ATOM 2688 O O . ASP A 1 331 ? -6.886 -5.899 -18.245 1.00 89.50 331 ASP A O 1
ATOM 2692 N N . HIS A 1 332 ? -7.109 -5.584 -16.030 1.00 91.12 332 HIS A N 1
ATOM 2693 C CA . HIS A 1 332 ? -7.436 -4.152 -16.084 1.00 91.12 332 HIS A CA 1
ATOM 2694 C C . HIS A 1 332 ? -6.322 -3.233 -15.553 1.00 91.12 332 HIS A C 1
ATOM 2696 O O . HIS A 1 332 ? -6.372 -2.019 -15.767 1.00 91.12 332 HIS A O 1
ATOM 2702 N N . VAL A 1 333 ? -5.283 -3.791 -14.923 1.00 94.19 333 VAL A N 1
ATOM 2703 C CA . VAL A 1 333 ? -4.171 -3.015 -14.345 1.00 94.19 333 VAL A CA 1
ATOM 2704 C C . VAL A 1 333 ? -2.955 -2.832 -15.262 1.00 94.19 333 VAL A C 1
ATOM 2706 O O . VAL A 1 333 ? -2.633 -3.675 -16.105 1.00 94.19 333 VAL A O 1
ATOM 2709 N N . THR A 1 334 ? -2.260 -1.715 -15.040 1.00 94.00 334 THR A N 1
ATOM 2710 C CA . THR A 1 334 ? -0.888 -1.396 -15.469 1.00 94.00 334 THR A CA 1
ATOM 2711 C C . THR A 1 334 ? -0.131 -0.734 -14.310 1.00 94.00 334 THR A C 1
ATOM 2713 O O . THR A 1 334 ? -0.758 -0.257 -13.363 1.00 94.00 334 THR A O 1
ATOM 2716 N N . GLU A 1 335 ? 1.202 -0.684 -14.359 1.00 94.75 335 GLU A N 1
ATOM 2717 C CA . GLU A 1 335 ? 2.029 -0.179 -13.258 1.00 94.75 335 GLU A CA 1
ATOM 2718 C C . GLU A 1 335 ? 3.108 0.835 -13.671 1.00 94.75 335 GLU A C 1
ATOM 2720 O O . GLU A 1 335 ? 3.814 0.629 -14.661 1.00 94.75 335 GLU A O 1
ATOM 2725 N N . LEU A 1 336 ? 3.278 1.889 -12.856 1.00 95.56 336 LEU A N 1
ATOM 2726 C CA . LEU A 1 336 ? 4.374 2.867 -12.940 1.00 95.56 336 LEU A CA 1
ATOM 2727 C C . LEU A 1 336 ? 5.011 3.077 -11.564 1.00 95.56 336 LEU A C 1
ATOM 2729 O O . LEU A 1 336 ? 4.323 3.432 -10.608 1.00 95.56 336 LEU A O 1
ATOM 2733 N N . ILE A 1 337 ? 6.328 2.904 -11.460 1.00 95.19 337 ILE A N 1
ATOM 2734 C CA . ILE A 1 337 ? 7.031 2.951 -10.175 1.00 95.19 337 ILE A CA 1
ATOM 2735 C C . ILE A 1 337 ? 7.425 4.396 -9.843 1.00 95.19 337 ILE A C 1
ATOM 2737 O O . ILE A 1 337 ? 8.402 4.918 -10.383 1.00 95.19 337 ILE A O 1
ATOM 2741 N N . CYS A 1 338 ? 6.706 5.035 -8.914 1.00 94.00 338 CYS A N 1
ATOM 2742 C CA . CYS A 1 338 ? 7.071 6.329 -8.327 1.00 94.00 338 CYS A CA 1
ATOM 2743 C C . CYS A 1 338 ? 7.446 7.396 -9.383 1.00 94.00 338 CYS A C 1
ATOM 2745 O O . CYS A 1 338 ? 6.586 7.917 -10.096 1.00 94.00 338 CYS A O 1
ATOM 2747 N N . ALA A 1 339 ? 8.742 7.692 -9.518 1.00 91.88 339 ALA A N 1
ATOM 2748 C CA . ALA A 1 339 ? 9.305 8.664 -10.450 1.00 91.88 339 ALA A CA 1
ATOM 2749 C C . ALA A 1 339 ? 8.983 8.387 -11.936 1.00 91.88 339 ALA A C 1
ATOM 2751 O O . ALA A 1 339 ? 8.877 9.336 -12.715 1.00 91.88 339 ALA A O 1
ATOM 2752 N N . GLU A 1 340 ? 8.753 7.127 -12.328 1.00 94.00 340 GLU A N 1
ATOM 2753 C CA . GLU A 1 340 ? 8.367 6.756 -13.702 1.00 94.00 340 GLU A CA 1
ATOM 2754 C C . GLU A 1 340 ? 7.073 7.455 -14.150 1.00 94.00 340 GLU A C 1
ATOM 2756 O O . GLU A 1 340 ? 6.921 7.811 -15.318 1.00 94.00 340 GLU A O 1
ATOM 2761 N N . MET A 1 341 ? 6.170 7.750 -13.210 1.00 93.00 341 MET A N 1
ATOM 2762 C CA . MET A 1 341 ? 4.954 8.519 -13.469 1.00 93.00 341 MET A CA 1
ATOM 2763 C C . MET A 1 341 ? 5.250 9.893 -14.088 1.00 93.00 341 MET A C 1
ATOM 2765 O O . MET A 1 341 ? 4.573 10.309 -15.029 1.00 93.00 341 MET A O 1
ATOM 2769 N N . PHE A 1 342 ? 6.274 10.590 -13.592 1.00 91.75 342 PHE A N 1
ATOM 2770 C CA . PHE A 1 342 ? 6.676 11.910 -14.084 1.00 91.75 342 PHE A CA 1
ATOM 2771 C C . PHE A 1 342 ? 7.390 11.822 -15.428 1.00 91.75 342 PHE A C 1
ATOM 2773 O O . PHE A 1 342 ? 7.208 12.708 -16.261 1.00 91.75 342 PHE A O 1
ATOM 2780 N N . ALA A 1 343 ? 8.181 10.766 -15.626 1.00 88.38 343 ALA A N 1
ATOM 2781 C CA . ALA A 1 343 ? 8.917 10.513 -16.858 1.00 88.38 343 ALA A CA 1
ATOM 2782 C C . ALA A 1 343 ? 7.974 10.313 -18.061 1.00 88.38 343 ALA A C 1
ATOM 2784 O O . ALA A 1 343 ? 8.296 10.738 -19.167 1.00 88.38 343 ALA A O 1
ATOM 2785 N N . LEU A 1 344 ? 6.796 9.712 -17.837 1.00 85.75 344 LEU A N 1
ATOM 2786 C CA . LEU A 1 344 ? 5.847 9.359 -18.902 1.00 85.75 344 LEU A CA 1
ATOM 2787 C C . LEU A 1 344 ? 4.611 10.273 -18.989 1.00 85.75 344 LEU A C 1
ATOM 2789 O O . LEU A 1 344 ? 4.034 10.404 -20.064 1.00 85.75 344 LEU A O 1
ATOM 2793 N N . SER A 1 345 ? 4.198 10.929 -17.895 1.00 80.31 345 SER A N 1
ATOM 2794 C CA . SER A 1 345 ? 2.990 11.784 -17.891 1.00 80.31 345 SER A CA 1
ATOM 2795 C C . SER A 1 345 ? 3.227 13.225 -18.370 1.00 80.31 345 SER A C 1
ATOM 2797 O O . SER A 1 345 ? 2.275 13.997 -18.460 1.00 80.31 345 SER A O 1
ATOM 2799 N N . SER A 1 346 ? 4.474 13.628 -18.643 1.00 83.88 346 SER A N 1
ATOM 2800 C CA . SER A 1 346 ? 4.814 14.986 -19.095 1.00 83.88 346 SER A CA 1
ATOM 2801 C C . SER A 1 346 ? 5.917 14.959 -20.159 1.00 83.88 346 SER A C 1
ATOM 2803 O O . SER A 1 346 ? 7.059 14.641 -19.828 1.00 83.88 346 SER A O 1
ATOM 2805 N N . PRO A 1 347 ? 5.642 15.364 -21.415 1.00 85.50 347 PRO A N 1
ATOM 2806 C CA . PRO A 1 347 ? 6.664 15.429 -22.464 1.00 85.50 347 PRO A CA 1
ATOM 2807 C C . PRO A 1 347 ? 7.856 16.333 -22.114 1.00 85.50 347 PRO A C 1
ATOM 2809 O O . PRO A 1 347 ? 8.979 16.053 -22.520 1.00 85.50 347 PRO A O 1
ATOM 2812 N N . GLY A 1 348 ? 7.638 17.382 -21.309 1.00 88.12 348 GLY A N 1
ATOM 2813 C CA . GLY A 1 348 ? 8.705 18.283 -20.854 1.00 88.12 348 GLY A CA 1
ATOM 2814 C C . GLY A 1 348 ? 9.730 17.633 -19.915 1.00 88.12 348 GLY A C 1
ATOM 2815 O O . GLY A 1 348 ? 10.780 18.218 -19.678 1.00 88.12 348 GLY A O 1
ATOM 2816 N N . ASN A 1 349 ? 9.445 16.432 -19.404 1.00 89.75 349 ASN A N 1
ATOM 2817 C CA . ASN A 1 349 ? 10.353 15.664 -18.554 1.00 89.75 349 ASN A CA 1
ATOM 2818 C C . ASN A 1 349 ? 11.230 14.670 -19.343 1.00 89.75 349 ASN A C 1
ATOM 2820 O O . ASN A 1 349 ? 12.199 14.168 -18.776 1.00 89.75 349 ASN A O 1
ATOM 2824 N N . LEU A 1 350 ? 10.919 14.391 -20.621 1.00 89.44 350 LEU A N 1
ATOM 2825 C CA . LEU A 1 350 ? 11.552 13.336 -21.430 1.00 89.44 350 LEU A CA 1
ATOM 2826 C C . LEU A 1 350 ? 13.085 13.376 -21.348 1.00 89.44 350 LEU A C 1
ATOM 2828 O O . LEU A 1 350 ? 13.704 12.430 -20.869 1.00 89.44 350 LEU A O 1
ATOM 2832 N N . ILE A 1 351 ? 13.684 14.489 -21.783 1.00 91.75 351 ILE A N 1
ATOM 2833 C CA . ILE A 1 351 ? 15.140 14.621 -21.913 1.00 91.75 351 ILE A CA 1
ATOM 2834 C C . ILE A 1 351 ? 15.825 14.487 -20.552 1.00 91.75 351 ILE A C 1
ATOM 2836 O O . ILE A 1 351 ? 16.748 13.694 -20.417 1.00 91.75 351 ILE A O 1
ATOM 2840 N N . SER A 1 352 ? 15.333 15.171 -19.515 1.00 93.31 352 SER A N 1
ATOM 2841 C CA . SER A 1 352 ? 15.954 15.127 -18.185 1.00 93.31 352 SER A CA 1
ATOM 2842 C C . SER A 1 352 ? 15.925 13.730 -17.557 1.00 93.31 352 SER A C 1
ATOM 2844 O O . SER A 1 352 ? 16.903 13.316 -16.941 1.00 93.31 352 SER A O 1
ATOM 2846 N N . PHE A 1 353 ? 14.835 12.974 -17.723 1.00 94.81 353 PHE A N 1
ATOM 2847 C CA . PHE A 1 353 ? 14.775 11.593 -17.231 1.00 94.81 353 PHE A CA 1
ATOM 2848 C C . PHE A 1 353 ? 15.593 10.625 -18.091 1.00 94.81 353 PHE A C 1
ATOM 2850 O O . PHE A 1 353 ? 16.187 9.700 -17.535 1.00 94.81 353 PHE A O 1
ATOM 2857 N N . ALA A 1 354 ? 15.677 10.846 -19.407 1.00 94.25 354 ALA A N 1
ATOM 2858 C CA . ALA A 1 354 ? 16.564 10.088 -20.282 1.00 94.25 354 ALA A CA 1
ATOM 2859 C C . ALA A 1 354 ? 18.039 10.313 -19.910 1.00 94.25 354 ALA A C 1
ATOM 2861 O O . ALA A 1 354 ? 18.780 9.343 -19.776 1.00 94.25 354 ALA A O 1
ATOM 2862 N N . GLU A 1 355 ? 18.466 11.564 -19.708 1.00 95.38 355 GLU A N 1
ATOM 2863 C CA . GLU A 1 355 ? 19.849 11.931 -19.372 1.00 95.38 355 GLU A CA 1
ATOM 2864 C C . GLU A 1 355 ? 20.281 11.370 -18.014 1.00 95.38 355 GLU A C 1
ATOM 2866 O O . GLU A 1 355 ? 21.315 10.711 -17.925 1.00 95.38 355 GLU A O 1
ATOM 2871 N N . GLU A 1 356 ? 19.490 11.580 -16.959 1.00 96.06 356 GLU A N 1
ATOM 2872 C CA . GLU A 1 356 ? 19.809 11.096 -15.608 1.00 96.06 356 GLU A CA 1
ATOM 2873 C C . GLU A 1 356 ? 19.806 9.559 -15.539 1.00 96.06 356 GLU A C 1
ATOM 2875 O O . GLU A 1 356 ? 20.716 8.947 -14.975 1.00 96.06 356 GLU A O 1
ATOM 2880 N N . SER A 1 357 ? 18.833 8.906 -16.187 1.00 95.50 357 SER A N 1
ATOM 2881 C CA . SER A 1 357 ? 18.794 7.442 -16.288 1.00 95.50 357 SER A CA 1
ATOM 2882 C C . SER A 1 357 ? 19.969 6.893 -17.119 1.00 95.50 357 SER A C 1
ATOM 2884 O O . SER A 1 357 ? 20.594 5.902 -16.731 1.00 95.50 357 SER A O 1
ATOM 2886 N N . PHE A 1 358 ? 20.371 7.578 -18.197 1.00 95.94 358 PHE A N 1
ATOM 2887 C CA . PHE A 1 358 ? 21.549 7.217 -18.993 1.00 95.94 358 PHE A CA 1
ATOM 2888 C C . PHE A 1 358 ? 22.867 7.391 -18.223 1.00 95.94 358 PHE A C 1
ATOM 2890 O O . PHE A 1 358 ? 23.755 6.546 -18.335 1.00 95.94 358 PHE A O 1
ATOM 2897 N N . GLN A 1 359 ? 23.008 8.434 -17.400 1.00 95.81 359 GLN A N 1
ATOM 2898 C CA . GLN A 1 359 ? 24.184 8.608 -16.537 1.00 95.81 359 GLN A CA 1
ATOM 2899 C C . GLN A 1 359 ? 24.323 7.448 -15.537 1.00 95.81 359 GLN A C 1
ATOM 2901 O O . GLN A 1 359 ? 25.406 6.869 -15.413 1.00 95.81 359 GLN A O 1
ATOM 2906 N N . LEU A 1 360 ? 23.224 7.043 -14.889 1.00 95.25 360 LEU A N 1
ATOM 2907 C CA . LEU A 1 360 ? 23.204 5.862 -14.019 1.00 95.25 360 LEU A CA 1
ATOM 2908 C C . LEU A 1 360 ? 23.497 4.576 -14.798 1.00 95.25 360 LEU A C 1
ATOM 2910 O O . LEU A 1 360 ? 24.324 3.775 -14.370 1.00 95.25 360 LEU A O 1
ATOM 2914 N N . PHE A 1 361 ? 22.894 4.392 -15.974 1.00 94.38 361 PHE A N 1
ATOM 2915 C CA . PHE A 1 361 ? 23.201 3.269 -16.858 1.00 94.38 361 PHE A CA 1
ATOM 2916 C C . PHE A 1 361 ? 24.711 3.160 -17.114 1.00 94.38 361 PHE A C 1
ATOM 2918 O O . PHE A 1 361 ? 25.309 2.122 -16.842 1.00 94.38 361 PHE A O 1
ATOM 2925 N N . ARG A 1 362 ? 25.356 4.257 -17.534 1.00 94.12 362 ARG A N 1
ATOM 2926 C CA . ARG A 1 362 ? 26.803 4.327 -17.801 1.00 94.12 362 ARG A CA 1
ATOM 2927 C C . ARG A 1 362 ? 27.682 4.073 -16.568 1.00 94.12 362 ARG A C 1
ATOM 2929 O O . ARG A 1 362 ? 28.820 3.650 -16.747 1.00 94.12 362 ARG A O 1
ATOM 2936 N N . LYS A 1 363 ? 27.180 4.293 -15.348 1.00 93.31 363 LYS A N 1
ATOM 2937 C CA . LYS A 1 363 ? 27.857 3.934 -14.086 1.00 93.31 363 LYS A CA 1
ATOM 2938 C C . LYS A 1 363 ? 27.829 2.422 -13.817 1.00 93.31 363 LYS A C 1
ATOM 2940 O O . LYS A 1 363 ? 28.788 1.887 -13.271 1.00 93.31 363 LYS A O 1
ATOM 2945 N N . TYR A 1 364 ? 26.753 1.734 -14.205 1.00 90.94 364 TYR A N 1
ATOM 2946 C CA . TYR A 1 364 ? 26.519 0.316 -13.899 1.00 90.94 364 TYR A CA 1
ATOM 2947 C C . TYR A 1 364 ? 26.810 -0.652 -15.060 1.00 90.94 364 TYR A C 1
ATOM 2949 O O . TYR A 1 364 ? 26.521 -1.845 -14.954 1.00 90.94 364 TYR A O 1
ATOM 2957 N N . THR A 1 365 ? 27.368 -0.187 -16.184 1.00 88.44 365 THR A N 1
ATOM 2958 C CA . THR A 1 365 ? 27.689 -1.059 -17.324 1.00 88.44 365 THR A CA 1
ATOM 2959 C C . THR A 1 365 ? 28.862 -0.573 -18.169 1.00 88.44 365 THR A C 1
ATOM 2961 O O . THR A 1 365 ? 29.110 0.620 -18.315 1.00 88.44 365 THR A O 1
ATOM 2964 N N . THR A 1 366 ? 29.536 -1.523 -18.814 1.00 85.50 366 THR A N 1
ATOM 2965 C CA . THR A 1 366 ? 30.517 -1.278 -19.881 1.00 85.50 366 THR A CA 1
ATOM 2966 C C . THR A 1 366 ? 29.885 -1.256 -21.282 1.00 85.50 366 THR A C 1
ATOM 2968 O O . THR A 1 366 ? 30.590 -1.034 -22.266 1.00 85.50 366 THR A O 1
ATOM 2971 N N . ASN A 1 367 ? 28.567 -1.469 -21.399 1.00 85.50 367 ASN A N 1
ATOM 2972 C CA . ASN A 1 367 ? 27.842 -1.490 -22.672 1.00 85.50 367 ASN A CA 1
ATOM 2973 C C . ASN A 1 367 ? 27.995 -0.161 -23.450 1.00 85.50 367 ASN A C 1
ATOM 2975 O O . ASN A 1 367 ? 27.838 0.928 -22.898 1.00 85.50 367 ASN A O 1
ATOM 2979 N N . GLY A 1 368 ? 28.290 -0.258 -24.751 1.00 87.19 368 GLY A N 1
ATOM 2980 C CA . GLY A 1 368 ? 28.524 0.872 -25.660 1.00 87.19 368 GLY A CA 1
ATOM 2981 C C . GLY A 1 368 ? 27.279 1.629 -26.146 1.00 87.19 368 GLY A C 1
ATOM 2982 O O . GLY A 1 368 ? 27.421 2.479 -27.024 1.00 87.19 368 GLY A O 1
ATOM 2983 N N . LEU A 1 369 ? 26.088 1.326 -25.615 1.00 90.25 369 LEU A N 1
ATOM 2984 C CA . LEU A 1 369 ? 24.826 2.001 -25.934 1.00 90.25 369 LEU A CA 1
ATOM 2985 C C . LEU A 1 369 ? 24.975 3.530 -25.847 1.00 90.25 369 LEU A C 1
ATOM 2987 O O . LEU A 1 369 ? 25.468 4.062 -24.847 1.00 90.25 369 LEU A O 1
ATOM 2991 N N . LYS A 1 370 ? 24.554 4.227 -26.907 1.00 94.69 370 LYS A N 1
ATOM 2992 C CA . LYS A 1 370 ? 24.615 5.691 -27.008 1.00 94.69 370 LYS A CA 1
ATOM 2993 C C . LYS A 1 370 ? 23.329 6.343 -26.506 1.00 94.69 370 LYS A C 1
ATOM 2995 O O . LYS A 1 370 ? 22.271 5.711 -26.499 1.00 94.69 370 LYS A O 1
ATOM 3000 N N . PHE A 1 371 ? 23.416 7.621 -26.146 1.00 95.00 371 PHE A N 1
ATOM 3001 C CA . PHE A 1 371 ? 22.284 8.382 -25.620 1.00 95.00 371 PHE A CA 1
ATOM 3002 C C . PHE A 1 371 ? 21.096 8.430 -26.595 1.00 95.00 371 PHE A C 1
ATOM 3004 O O . PHE A 1 371 ? 19.967 8.192 -26.187 1.00 95.00 371 PHE A O 1
ATOM 3011 N N . GLU A 1 372 ? 21.338 8.605 -27.896 1.00 95.12 372 GLU A N 1
ATOM 3012 C CA . GLU A 1 372 ? 20.281 8.708 -28.916 1.00 95.12 372 GLU A CA 1
ATOM 3013 C C . GLU A 1 372 ? 19.539 7.379 -29.150 1.00 95.12 372 GLU A C 1
ATOM 3015 O O . GLU A 1 372 ? 18.455 7.349 -29.733 1.00 95.12 372 GLU A O 1
ATOM 3020 N N . GLU A 1 373 ? 20.125 6.252 -28.741 1.00 92.19 373 GLU A N 1
ATOM 3021 C CA . GLU A 1 373 ? 19.447 4.953 -28.725 1.00 92.19 373 GLU A CA 1
ATOM 3022 C C . GLU A 1 373 ? 18.728 4.720 -27.387 1.00 92.19 373 GLU A C 1
ATOM 3024 O O . GLU A 1 373 ? 17.648 4.131 -27.361 1.00 92.19 373 GLU A O 1
ATOM 3029 N N . TYR A 1 374 ? 19.279 5.239 -26.288 1.00 92.25 374 TYR A N 1
ATOM 3030 C CA . TYR A 1 374 ? 18.649 5.238 -24.968 1.00 92.25 374 TYR A CA 1
ATOM 3031 C C . TYR A 1 374 ? 17.345 6.051 -24.949 1.00 92.25 374 TYR A C 1
ATOM 3033 O O . TYR A 1 374 ? 16.304 5.557 -24.518 1.00 92.25 374 TYR A O 1
ATOM 3041 N N . GLU A 1 375 ? 17.371 7.262 -25.508 1.00 93.06 375 GLU A N 1
ATOM 3042 C CA . GLU A 1 375 ? 16.206 8.134 -25.684 1.00 93.06 375 GLU A CA 1
ATOM 3043 C C . GLU A 1 375 ? 15.107 7.444 -26.511 1.00 93.06 375 GLU A C 1
ATOM 3045 O O . GLU A 1 375 ? 13.935 7.461 -26.138 1.00 93.06 375 GLU A O 1
ATOM 3050 N N . LYS A 1 376 ? 15.476 6.738 -27.590 1.00 92.25 376 LYS A N 1
ATOM 3051 C CA . LYS A 1 376 ? 14.524 5.947 -28.392 1.00 92.25 376 LYS A CA 1
ATOM 3052 C C . LYS A 1 376 ? 13.870 4.820 -27.594 1.00 92.25 376 LYS A C 1
ATOM 3054 O O . LYS A 1 376 ? 12.688 4.554 -27.806 1.00 92.25 376 LYS A O 1
ATOM 3059 N N . ARG A 1 377 ? 14.593 4.175 -26.669 1.00 91.44 377 ARG A N 1
ATOM 3060 C CA . ARG A 1 377 ? 14.011 3.176 -25.750 1.00 91.44 377 ARG A CA 1
ATOM 3061 C C . ARG A 1 377 ? 13.023 3.834 -24.777 1.00 91.44 377 ARG A C 1
ATOM 3063 O O . ARG A 1 377 ? 11.955 3.276 -24.551 1.00 91.44 377 ARG A O 1
ATOM 3070 N N . MET A 1 378 ? 13.298 5.049 -24.297 1.00 91.38 378 MET A N 1
ATOM 3071 C CA . MET A 1 378 ? 12.337 5.808 -23.482 1.00 91.38 378 MET A CA 1
ATOM 3072 C C . MET A 1 378 ? 11.082 6.229 -24.262 1.00 91.38 378 MET A C 1
ATOM 3074 O O . MET A 1 378 ? 9.969 6.082 -23.760 1.00 91.38 378 MET A O 1
ATOM 3078 N N . LEU A 1 379 ? 11.225 6.687 -25.508 1.00 91.50 379 LEU A N 1
ATOM 3079 C CA . LEU A 1 379 ? 10.082 6.990 -26.381 1.00 91.50 379 LEU A CA 1
ATOM 3080 C C . LEU A 1 379 ? 9.227 5.739 -26.662 1.00 91.50 379 LEU A C 1
ATOM 3082 O O . LEU A 1 379 ? 7.998 5.815 -26.647 1.00 91.50 379 LEU A O 1
ATOM 3086 N N . ASN A 1 380 ? 9.866 4.579 -26.843 1.00 90.88 380 ASN A N 1
ATOM 3087 C CA . ASN A 1 380 ? 9.198 3.281 -26.971 1.00 90.88 380 ASN A CA 1
ATOM 3088 C C . ASN A 1 380 ? 8.412 2.910 -25.696 1.00 90.88 380 ASN A C 1
ATOM 3090 O O . ASN A 1 380 ? 7.298 2.405 -25.786 1.00 90.88 380 ASN A O 1
ATOM 3094 N N . ASP A 1 381 ? 8.939 3.199 -24.503 1.00 91.56 381 ASP A N 1
ATOM 3095 C CA . ASP A 1 381 ? 8.220 2.973 -23.241 1.00 91.56 381 ASP A CA 1
ATOM 3096 C C . ASP A 1 381 ? 6.994 3.889 -23.083 1.00 91.56 381 ASP A C 1
ATOM 3098 O O . ASP A 1 381 ? 5.936 3.417 -22.662 1.00 91.56 381 ASP A O 1
ATOM 3102 N N . ILE A 1 382 ? 7.094 5.167 -23.478 1.00 90.44 382 ILE A N 1
ATOM 3103 C CA . ILE A 1 382 ? 5.944 6.093 -23.532 1.00 90.44 382 ILE A CA 1
ATOM 3104 C C . ILE A 1 382 ? 4.865 5.548 -24.474 1.00 90.44 382 ILE A C 1
ATOM 3106 O O . ILE A 1 382 ? 3.684 5.545 -24.119 1.00 90.44 382 ILE A O 1
ATOM 3110 N N . GLN A 1 383 ? 5.259 5.047 -25.649 1.00 89.12 383 GLN A N 1
ATOM 3111 C CA . GLN A 1 383 ? 4.332 4.436 -26.600 1.00 89.12 383 GLN A CA 1
ATOM 3112 C C . GLN A 1 383 ? 3.659 3.185 -26.010 1.00 89.12 383 GLN A C 1
ATOM 3114 O O . GLN A 1 383 ? 2.430 3.119 -25.997 1.00 89.12 383 GLN A O 1
ATOM 3119 N N . LYS A 1 384 ? 4.431 2.234 -25.456 1.00 88.69 384 LYS A N 1
ATOM 3120 C CA . LYS A 1 384 ? 3.910 1.015 -24.800 1.00 88.69 384 LYS A CA 1
ATOM 3121 C C . LYS A 1 384 ? 2.908 1.351 -23.686 1.00 88.69 384 LYS A C 1
ATOM 3123 O O . LYS A 1 384 ? 1.852 0.727 -23.603 1.00 88.69 384 LYS A O 1
ATOM 3128 N N . TYR A 1 385 ? 3.213 2.350 -22.851 1.00 89.81 385 TYR A N 1
ATOM 3129 C CA . TYR A 1 385 ? 2.311 2.819 -21.794 1.00 89.81 385 TYR A CA 1
ATOM 3130 C C . TYR A 1 385 ? 1.012 3.409 -22.371 1.00 89.81 385 TYR A C 1
ATOM 3132 O O . TYR A 1 385 ? -0.080 3.006 -21.965 1.00 89.81 385 TYR A O 1
ATOM 3140 N N . GLY A 1 386 ? 1.112 4.295 -23.368 1.00 88.50 386 GLY A N 1
ATOM 3141 C CA . GLY A 1 386 ? -0.050 4.876 -24.048 1.00 88.50 386 GLY A CA 1
ATOM 3142 C C . GLY A 1 386 ? -0.953 3.826 -24.710 1.00 88.50 386 GLY A C 1
ATOM 3143 O O . GLY A 1 386 ? -2.175 3.883 -24.574 1.00 88.50 386 GLY A O 1
ATOM 3144 N N . GLU A 1 387 ? -0.368 2.822 -25.368 1.00 86.38 387 GLU A N 1
ATOM 3145 C CA . GLU A 1 387 ? -1.085 1.707 -26.006 1.00 86.38 387 GLU A CA 1
ATOM 3146 C C . GLU A 1 387 ? -1.808 0.775 -25.015 1.00 86.38 387 GLU A C 1
ATOM 3148 O O . GLU A 1 387 ? -2.780 0.111 -25.399 1.00 86.38 387 GLU A O 1
ATOM 3153 N N . ALA A 1 388 ? -1.354 0.718 -23.758 1.00 86.75 388 ALA A N 1
ATOM 3154 C CA . ALA A 1 388 ? -1.987 -0.066 -22.699 1.00 86.75 388 ALA A CA 1
ATOM 3155 C C . ALA A 1 388 ? -3.237 0.626 -22.123 1.00 86.75 388 ALA A C 1
ATOM 3157 O O . ALA A 1 388 ? -4.247 -0.041 -21.884 1.00 86.75 388 ALA A O 1
ATOM 3158 N N . ILE A 1 389 ? -3.194 1.951 -21.929 1.00 85.56 389 ILE A N 1
ATOM 3159 C CA . ILE A 1 389 ? -4.286 2.721 -21.297 1.00 85.56 389 ILE A CA 1
ATOM 3160 C C . ILE A 1 389 ? -5.310 3.302 -22.290 1.00 85.56 389 ILE A C 1
ATOM 3162 O O . ILE A 1 389 ? -6.419 3.667 -21.884 1.00 85.56 389 ILE A O 1
ATOM 3166 N N . SER A 1 390 ? -4.961 3.399 -23.581 1.00 82.00 390 SER A N 1
ATOM 3167 C CA . SER A 1 390 ? -5.797 4.033 -24.612 1.00 82.00 390 SER A CA 1
ATOM 3168 C C . SER A 1 390 ? -7.207 3.438 -24.701 1.00 82.00 390 SER A C 1
ATOM 3170 O O . SER A 1 390 ? -7.387 2.220 -24.750 1.00 82.00 390 SER A O 1
ATOM 3172 N N . LEU A 1 391 ? -8.204 4.323 -24.818 1.00 74.31 391 LEU A N 1
ATOM 3173 C CA . LEU A 1 391 ? -9.604 3.986 -25.115 1.00 74.31 391 LEU A CA 1
ATOM 3174 C C . LEU A 1 391 ? -9.756 3.269 -26.465 1.00 74.31 391 LEU A C 1
ATOM 3176 O O . LEU A 1 391 ? -10.553 2.344 -26.593 1.00 74.31 391 LEU A O 1
ATOM 3180 N N . TYR A 1 392 ? -8.963 3.671 -27.460 1.00 68.31 392 TYR A N 1
ATOM 3181 C CA . TYR A 1 392 ? -8.970 3.097 -28.803 1.00 68.31 392 TYR A CA 1
ATOM 3182 C C . TYR A 1 392 ? -7.601 2.472 -29.080 1.00 68.31 392 TYR A C 1
ATOM 3184 O O . TYR A 1 392 ? -6.609 3.179 -29.286 1.00 68.31 392 TYR A O 1
ATOM 3192 N N . ARG A 1 393 ? -7.525 1.136 -29.063 1.00 60.66 393 ARG A N 1
ATOM 3193 C CA . ARG A 1 393 ? -6.295 0.399 -29.390 1.00 60.66 393 ARG A CA 1
ATOM 3194 C C . ARG A 1 393 ? -6.211 0.201 -30.904 1.00 60.66 393 ARG A C 1
ATOM 3196 O O . ARG A 1 393 ? -7.069 -0.452 -31.488 1.00 60.66 393 ARG A O 1
ATOM 3203 N N . MET A 1 394 ? -5.176 0.763 -31.530 1.00 48.38 394 MET A N 1
ATOM 3204 C CA . MET A 1 394 ? -4.941 0.656 -32.981 1.00 48.38 394 MET A CA 1
ATOM 3205 C C . MET A 1 394 ? -4.552 -0.769 -33.409 1.00 48.38 394 MET A C 1
ATOM 3207 O O . MET A 1 394 ? -4.905 -1.194 -34.501 1.00 48.38 394 MET A O 1
ATOM 3211 N N . ASN A 1 395 ? -3.827 -1.500 -32.553 1.00 46.88 395 ASN A N 1
ATOM 3212 C CA . ASN A 1 395 ? -3.394 -2.882 -32.767 1.00 46.88 395 ASN A CA 1
ATOM 3213 C C . ASN A 1 395 ? -3.260 -3.612 -31.416 1.00 46.88 395 ASN A C 1
ATOM 3215 O O . ASN A 1 395 ? -2.867 -3.003 -30.422 1.00 46.88 395 ASN A O 1
ATOM 3219 N N . GLY A 1 396 ? -3.521 -4.924 -31.392 1.00 45.69 396 GLY A N 1
ATOM 3220 C CA . GLY A 1 396 ? -3.210 -5.804 -30.256 1.00 45.69 396 GLY A CA 1
ATOM 3221 C C . GLY A 1 396 ? -4.355 -6.716 -29.807 1.00 45.69 396 GLY A C 1
ATOM 3222 O O . GLY A 1 396 ? -5.529 -6.384 -29.939 1.00 45.69 396 GLY A O 1
ATOM 3223 N N . LYS A 1 397 ? -4.000 -7.876 -29.240 1.00 46.38 397 LYS A N 1
ATOM 3224 C CA . LYS A 1 397 ? -4.921 -8.713 -28.450 1.00 46.38 397 LYS A CA 1
ATOM 3225 C C . LYS A 1 397 ? -4.973 -8.197 -26.998 1.00 46.38 397 LYS A C 1
ATOM 3227 O O . LYS A 1 397 ? -4.026 -7.548 -26.542 1.00 46.38 397 LYS A O 1
ATOM 3232 N N . GLY A 1 398 ? -6.058 -8.503 -26.285 1.00 57.31 398 GLY A N 1
ATOM 3233 C CA . GLY A 1 398 ? -6.246 -8.203 -24.858 1.00 57.31 398 GLY A CA 1
ATOM 3234 C C . GLY A 1 398 ? -6.916 -6.855 -24.546 1.00 57.31 398 GLY A C 1
ATOM 3235 O O . GLY A 1 398 ? -6.887 -5.916 -25.349 1.00 57.31 398 GLY A O 1
ATOM 3236 N N . LYS A 1 399 ? -7.517 -6.776 -23.354 1.00 68.81 399 LYS A N 1
ATOM 3237 C CA . LYS A 1 399 ? -8.240 -5.605 -22.829 1.00 68.81 399 LYS A CA 1
ATOM 3238 C C . LYS A 1 399 ? -7.345 -4.380 -22.582 1.00 68.81 399 LYS A C 1
ATOM 3240 O O . LYS A 1 399 ? -6.143 -4.499 -22.326 1.00 68.81 399 LYS A O 1
ATOM 3245 N N . ARG A 1 400 ? -7.974 -3.197 -22.648 1.00 84.75 400 ARG A N 1
ATOM 3246 C CA . ARG A 1 400 ? -7.452 -1.913 -22.140 1.00 84.75 400 ARG A CA 1
ATOM 3247 C C . ARG A 1 400 ? -7.133 -2.047 -20.649 1.00 84.75 400 ARG A C 1
ATOM 3249 O O . ARG A 1 400 ? -7.807 -2.799 -19.952 1.00 84.75 400 ARG A O 1
ATOM 3256 N N . ARG A 1 401 ? -6.150 -1.289 -20.159 1.00 89.19 401 ARG A N 1
ATOM 3257 C CA . ARG A 1 401 ? -5.764 -1.235 -18.742 1.00 89.19 401 ARG A CA 1
ATOM 3258 C C . ARG A 1 401 ? -6.226 0.081 -18.088 1.00 89.19 401 ARG A C 1
ATOM 3260 O O . ARG A 1 401 ? -5.429 1.012 -17.993 1.00 89.19 401 ARG A O 1
ATOM 3267 N N . PRO A 1 402 ? -7.514 0.217 -17.701 1.00 89.06 402 PRO A N 1
ATOM 3268 C CA . PRO A 1 402 ? -8.074 1.454 -17.148 1.00 89.06 402 PRO A CA 1
ATOM 3269 C C . PRO A 1 402 ? -7.663 1.753 -15.699 1.00 89.06 402 PRO A C 1
ATOM 3271 O O . PRO A 1 402 ? -8.132 2.751 -15.149 1.00 89.06 402 PRO A O 1
ATOM 3274 N N . ILE A 1 403 ? -6.837 0.919 -15.061 1.00 94.00 403 ILE A N 1
ATOM 3275 C CA . ILE A 1 403 ? -6.372 1.120 -13.685 1.00 94.00 403 ILE A CA 1
ATOM 3276 C C . ILE A 1 403 ? -4.843 1.199 -13.660 1.00 94.00 403 ILE A C 1
ATOM 3278 O O . ILE A 1 403 ? -4.147 0.268 -14.056 1.00 94.00 403 ILE A O 1
ATOM 3282 N N . LEU A 1 404 ? -4.313 2.307 -13.147 1.00 95.75 404 LEU A N 1
ATOM 3283 C CA . LEU A 1 404 ? -2.884 2.518 -12.945 1.00 95.75 404 LEU A CA 1
ATOM 3284 C C . LEU A 1 404 ? -2.511 2.337 -11.465 1.00 95.75 404 LEU A C 1
ATOM 3286 O O . LEU A 1 404 ? -2.911 3.125 -10.606 1.00 95.75 404 LEU A O 1
ATOM 3290 N N . LEU A 1 405 ? -1.706 1.314 -11.185 1.00 98.31 405 LEU A N 1
ATOM 3291 C CA . LEU A 1 405 ? -1.083 1.056 -9.889 1.00 98.31 405 LEU A CA 1
ATOM 3292 C C . LEU A 1 405 ? 0.217 1.864 -9.760 1.00 98.31 405 LEU A C 1
ATOM 3294 O O . LEU A 1 405 ? 1.115 1.746 -10.598 1.00 98.31 405 LEU A O 1
ATOM 3298 N N . VAL A 1 406 ? 0.334 2.668 -8.701 1.00 98.00 406 VAL A N 1
ATOM 3299 C CA . VAL A 1 406 ? 1.515 3.504 -8.434 1.00 98.00 406 VAL A CA 1
ATOM 3300 C C . VAL A 1 406 ? 2.063 3.215 -7.032 1.00 98.00 406 VAL A C 1
ATOM 3302 O O . VAL A 1 406 ? 1.620 3.848 -6.068 1.00 98.00 406 VAL A O 1
ATOM 3305 N N . PRO A 1 407 ? 3.020 2.278 -6.884 1.00 97.38 407 PRO A N 1
ATOM 3306 C CA . PRO A 1 407 ? 3.833 2.184 -5.676 1.00 97.38 407 PRO A CA 1
ATOM 3307 C C . PRO A 1 407 ? 4.771 3.398 -5.603 1.00 97.38 407 PRO A C 1
ATOM 3309 O O . PRO A 1 407 ? 5.428 3.751 -6.586 1.00 97.38 407 PRO A O 1
ATOM 3312 N N . ALA A 1 408 ? 4.854 4.043 -4.441 1.00 95.31 408 ALA A N 1
ATOM 3313 C CA . ALA A 1 408 ? 5.672 5.234 -4.238 1.00 95.31 408 ALA A CA 1
ATOM 3314 C C . ALA A 1 408 ? 6.337 5.284 -2.857 1.00 95.31 408 ALA A C 1
ATOM 3316 O O . ALA A 1 408 ? 5.830 4.742 -1.875 1.00 95.31 408 ALA A O 1
ATOM 3317 N N . CYS A 1 409 ? 7.475 5.974 -2.795 1.00 93.19 409 CYS A N 1
ATOM 3318 C CA . CYS A 1 409 ? 8.132 6.401 -1.568 1.00 93.19 409 CYS A CA 1
ATOM 3319 C C . CYS A 1 409 ? 8.476 7.886 -1.730 1.00 93.19 409 CYS A C 1
ATOM 3321 O O . CYS A 1 409 ? 9.525 8.263 -2.250 1.00 93.19 409 CYS A O 1
ATOM 3323 N N . THR A 1 410 ? 7.521 8.757 -1.390 1.00 91.19 410 THR A N 1
ATOM 3324 C CA . THR A 1 410 ? 7.609 10.192 -1.685 1.00 91.19 410 THR A CA 1
ATOM 3325 C C . THR A 1 410 ? 7.141 11.081 -0.541 1.00 91.19 410 THR A C 1
ATOM 3327 O O . THR A 1 410 ? 6.187 10.791 0.186 1.00 91.19 410 THR A O 1
ATOM 3330 N N . THR A 1 411 ? 7.767 12.248 -0.428 1.00 90.44 411 THR A N 1
ATOM 3331 C CA . THR A 1 411 ? 7.312 13.347 0.428 1.00 90.44 411 THR A CA 1
ATOM 3332 C C . THR A 1 411 ? 6.284 14.259 -0.259 1.00 90.44 411 THR A C 1
ATOM 3334 O O . THR A 1 411 ? 5.696 15.111 0.411 1.00 90.44 411 THR A O 1
ATOM 3337 N N . ARG A 1 412 ? 6.041 14.077 -1.570 1.00 88.50 412 ARG A N 1
ATOM 3338 C CA . ARG A 1 412 ? 5.275 14.979 -2.452 1.00 88.50 412 ARG A CA 1
ATOM 3339 C C . ARG A 1 412 ? 4.009 14.338 -3.055 1.00 88.50 412 ARG A C 1
ATOM 3341 O O . ARG A 1 412 ? 3.791 14.387 -4.262 1.00 88.50 412 ARG A O 1
ATOM 3348 N N . ALA A 1 413 ? 3.135 13.772 -2.222 1.00 92.19 413 ALA A N 1
ATOM 3349 C CA . ALA A 1 413 ? 1.878 13.145 -2.671 1.00 92.19 413 ALA A CA 1
ATOM 3350 C C . ALA A 1 413 ? 0.993 14.053 -3.564 1.00 92.19 413 ALA A C 1
ATOM 3352 O O . ALA A 1 413 ? 0.324 13.571 -4.472 1.00 92.19 413 ALA A O 1
ATOM 3353 N N . ALA A 1 414 ? 1.043 15.378 -3.369 1.00 91.75 414 ALA A N 1
ATOM 3354 C CA . ALA A 1 414 ? 0.259 16.344 -4.143 1.00 91.75 414 ALA A CA 1
ATOM 3355 C C . ALA A 1 414 ? 0.497 16.294 -5.666 1.00 91.75 414 ALA A C 1
ATOM 3357 O O . ALA A 1 414 ? -0.443 16.528 -6.425 1.00 91.75 414 ALA A O 1
ATOM 3358 N N . ASP A 1 415 ? 1.713 15.975 -6.123 1.00 92.38 415 ASP A N 1
ATOM 3359 C CA . ASP A 1 415 ? 1.992 15.869 -7.561 1.00 92.38 415 ASP A CA 1
ATOM 3360 C C . ASP A 1 415 ? 1.272 14.660 -8.179 1.00 92.38 415 ASP A C 1
ATOM 3362 O O . ASP A 1 415 ? 0.702 14.755 -9.264 1.00 92.38 415 ASP A O 1
ATOM 3366 N N . TYR A 1 416 ? 1.247 13.539 -7.452 1.00 94.69 416 TYR A N 1
ATOM 3367 C CA . TYR A 1 416 ? 0.574 12.306 -7.859 1.00 94.69 416 TYR A CA 1
ATOM 3368 C C . TYR A 1 416 ? -0.940 12.502 -7.945 1.00 94.69 416 TYR A C 1
ATOM 3370 O O . TYR A 1 416 ? -1.570 11.973 -8.855 1.00 94.69 416 TYR A O 1
ATOM 3378 N N . TYR A 1 417 ? -1.524 13.329 -7.070 1.00 94.06 417 TYR A N 1
ATOM 3379 C CA . TYR A 1 417 ? -2.939 13.697 -7.163 1.00 94.06 417 TYR A CA 1
ATOM 3380 C C . TYR A 1 417 ? -3.248 14.427 -8.478 1.00 94.06 417 TYR A C 1
ATOM 3382 O O . TYR A 1 417 ? -4.216 14.091 -9.159 1.00 94.06 417 TYR A O 1
ATOM 3390 N N . ILE A 1 418 ? -2.401 15.391 -8.859 1.00 91.75 418 ILE A N 1
ATOM 3391 C CA . ILE A 1 418 ? -2.544 16.168 -10.100 1.00 91.75 418 ILE A CA 1
ATOM 3392 C C . ILE A 1 418 ? -2.361 15.263 -11.324 1.00 91.75 418 ILE A C 1
ATOM 3394 O O . ILE A 1 418 ? -3.168 15.308 -12.252 1.00 91.75 418 ILE A O 1
ATOM 3398 N N . LEU A 1 419 ? -1.336 14.406 -11.323 1.00 91.94 419 LEU A N 1
ATOM 3399 C CA . LEU A 1 419 ? -1.083 13.473 -12.422 1.00 91.94 419 LEU A CA 1
ATOM 3400 C C . LEU A 1 419 ? -2.163 12.380 -12.518 1.00 91.94 419 LEU A C 1
ATOM 3402 O O . LEU A 1 419 ? -2.531 11.995 -13.626 1.00 91.94 419 LEU A O 1
ATOM 3406 N N . GLY A 1 420 ? -2.738 11.929 -11.401 1.00 91.69 420 GLY A N 1
ATOM 3407 C CA . GLY A 1 420 ? -3.890 11.022 -11.380 1.00 91.69 420 GLY A CA 1
ATOM 3408 C C . GLY A 1 420 ? -5.159 11.661 -11.938 1.00 91.69 420 GLY A C 1
ATOM 3409 O O . GLY A 1 420 ? -5.818 11.074 -12.794 1.00 91.69 420 GLY A O 1
ATOM 3410 N N . GLN A 1 421 ? -5.459 12.903 -11.545 1.00 89.25 421 GLN A N 1
ATOM 3411 C CA . GLN A 1 421 ? -6.544 13.686 -12.147 1.00 89.25 421 GLN A CA 1
ATOM 3412 C C . GLN A 1 421 ? -6.337 13.872 -13.657 1.00 89.25 421 GLN A C 1
ATOM 3414 O O . GLN A 1 421 ? -7.288 13.720 -14.422 1.00 89.25 421 GLN A O 1
ATOM 3419 N N . ALA A 1 422 ? -5.112 14.176 -14.096 1.00 87.25 422 ALA A N 1
ATOM 3420 C CA . ALA A 1 422 ? -4.784 14.359 -15.508 1.00 87.25 422 ALA A CA 1
ATOM 3421 C C . ALA A 1 422 ? -4.942 13.059 -16.317 1.00 87.25 422 ALA A C 1
ATOM 3423 O O . ALA A 1 422 ? -5.584 13.077 -17.366 1.00 87.25 422 ALA A O 1
ATOM 3424 N N . ASN A 1 423 ? -4.437 11.925 -15.814 1.00 86.19 423 ASN A N 1
ATOM 3425 C CA . ASN A 1 423 ? -4.613 10.616 -16.455 1.00 86.19 423 ASN A CA 1
ATOM 3426 C C . ASN A 1 423 ? -6.101 10.226 -16.533 1.00 86.19 423 ASN A C 1
ATOM 3428 O O . ASN A 1 423 ? -6.561 9.804 -17.599 1.00 86.19 423 ASN A O 1
ATOM 3432 N N . TYR A 1 424 ? -6.882 10.445 -15.468 1.00 86.38 424 TYR A N 1
ATOM 3433 C CA . TYR A 1 424 ? -8.325 10.191 -15.488 1.00 86.38 424 TYR A CA 1
ATOM 3434 C C . TYR A 1 424 ? -9.060 11.082 -16.500 1.00 86.38 424 TYR A C 1
ATOM 3436 O O . TYR A 1 424 ? -9.842 10.584 -17.306 1.00 86.38 424 TYR A O 1
ATOM 3444 N N . LEU A 1 425 ? -8.804 12.394 -16.504 1.00 82.62 425 LEU A N 1
ATOM 3445 C CA . LEU A 1 425 ? -9.481 13.329 -17.410 1.00 82.62 425 LEU A CA 1
ATOM 3446 C C . LEU A 1 425 ? -9.074 13.144 -18.880 1.00 82.62 425 LEU A C 1
ATOM 3448 O O . LEU A 1 425 ? -9.914 13.326 -19.757 1.00 82.62 425 LEU A O 1
ATOM 3452 N N . GLY A 1 426 ? -7.813 12.793 -19.150 1.00 80.50 426 GLY A N 1
ATOM 3453 C CA . GLY A 1 426 ? -7.288 12.632 -20.508 1.00 80.50 426 GLY A CA 1
ATOM 3454 C C . GLY A 1 426 ? -7.536 11.258 -21.136 1.00 80.50 426 GLY A C 1
ATOM 3455 O O . GLY A 1 426 ? -7.652 11.168 -22.355 1.00 80.50 426 GLY A O 1
ATOM 3456 N N . SER A 1 427 ? -7.621 10.191 -20.333 1.00 79.75 427 SER A N 1
ATOM 3457 C CA . SER A 1 427 ? -7.695 8.804 -20.835 1.00 79.75 427 SER A CA 1
ATOM 3458 C C . SER A 1 427 ? -8.738 7.916 -20.149 1.00 79.75 427 SER A C 1
ATOM 3460 O O . SER A 1 427 ? -8.857 6.744 -20.498 1.00 79.75 427 SER A O 1
ATOM 3462 N N . GLY A 1 428 ? -9.484 8.433 -19.166 1.00 81.06 428 GLY A N 1
ATOM 3463 C CA . GLY A 1 428 ? -10.422 7.643 -18.364 1.00 81.06 428 GLY A CA 1
ATOM 3464 C C . GLY A 1 428 ? -9.743 6.612 -17.456 1.00 81.06 428 GLY A C 1
ATOM 3465 O O . GLY A 1 428 ? -10.367 5.603 -17.136 1.00 81.06 428 GLY A O 1
ATOM 3466 N N . THR A 1 429 ? -8.467 6.811 -17.114 1.00 87.06 429 THR A N 1
ATOM 3467 C CA . THR A 1 429 ? -7.669 5.873 -16.307 1.00 87.06 429 THR A CA 1
ATOM 3468 C C . THR A 1 429 ? -7.771 6.229 -14.825 1.00 87.06 429 THR A C 1
ATOM 3470 O O . THR A 1 429 ? -7.371 7.319 -14.416 1.00 87.06 429 THR A O 1
ATOM 3473 N N . ASN A 1 430 ? -8.325 5.321 -14.021 1.00 91.56 430 ASN A N 1
ATOM 3474 C CA . ASN A 1 430 ? -8.340 5.424 -12.563 1.00 91.56 430 ASN A CA 1
ATOM 3475 C C . ASN A 1 430 ? -6.946 5.117 -11.998 1.00 91.56 430 ASN A C 1
ATOM 3477 O O . ASN A 1 430 ? -6.142 4.434 -12.631 1.00 91.56 430 ASN A O 1
ATOM 3481 N N . MET A 1 431 ? -6.659 5.595 -10.790 1.00 94.94 431 MET A N 1
ATOM 3482 C CA . MET A 1 431 ? -5.350 5.446 -10.161 1.00 94.94 431 MET A CA 1
ATOM 3483 C C . MET A 1 431 ? -5.448 4.926 -8.736 1.00 94.94 431 MET A C 1
ATOM 3485 O O . MET A 1 431 ? -6.266 5.403 -7.950 1.00 94.94 431 MET A O 1
ATOM 3489 N N . VAL A 1 432 ? -4.540 4.012 -8.403 1.00 98.00 432 VAL A N 1
ATOM 3490 C CA . VAL A 1 432 ? -4.293 3.501 -7.055 1.00 98.00 432 VAL A CA 1
ATOM 3491 C C . VAL A 1 432 ? -2.907 3.982 -6.632 1.00 98.00 432 VAL A C 1
ATOM 3493 O O . VAL A 1 432 ? -1.891 3.409 -7.024 1.00 98.00 432 VAL A O 1
ATOM 3496 N N . PHE A 1 433 ? -2.853 5.078 -5.877 1.00 98.19 433 PHE A N 1
ATOM 3497 C CA . PHE A 1 433 ? -1.606 5.663 -5.390 1.00 98.19 433 PHE A CA 1
ATOM 3498 C C . PHE A 1 433 ? -1.294 5.128 -3.989 1.00 98.19 433 PHE A C 1
ATOM 3500 O O . PHE A 1 433 ? -1.987 5.463 -3.028 1.00 98.19 433 PHE A O 1
ATOM 3507 N N . CYS A 1 434 ? -0.252 4.302 -3.874 1.00 98.50 434 CYS A N 1
ATOM 3508 C CA . CYS A 1 434 ? 0.181 3.677 -2.626 1.00 98.50 434 CYS A CA 1
ATOM 3509 C C . CYS A 1 434 ? 1.573 4.183 -2.236 1.00 98.50 434 CYS A C 1
ATOM 3511 O O . CYS A 1 434 ? 2.582 3.799 -2.824 1.00 98.50 434 CYS A O 1
ATOM 3513 N N . ASN A 1 435 ? 1.616 5.062 -1.240 1.00 97.00 435 ASN A N 1
ATOM 3514 C CA . ASN A 1 435 ? 2.827 5.662 -0.697 1.00 97.00 435 ASN A CA 1
ATOM 3515 C C . ASN A 1 435 ? 3.148 5.087 0.690 1.00 97.00 435 ASN A C 1
ATOM 3517 O O . ASN A 1 435 ? 2.245 4.676 1.416 1.00 97.00 435 ASN A O 1
ATOM 3521 N N . GLY A 1 436 ? 4.416 5.108 1.098 1.00 94.88 436 GLY A N 1
ATOM 3522 C CA . GLY A 1 436 ? 4.788 4.817 2.487 1.00 94.88 436 GLY A CA 1
ATOM 3523 C C . GLY A 1 436 ? 4.339 5.927 3.450 1.00 94.88 436 GLY A C 1
ATOM 3524 O O . GLY A 1 436 ? 4.098 7.065 3.034 1.00 94.88 436 GLY A O 1
ATOM 3525 N N . SER A 1 437 ? 4.262 5.626 4.747 1.00 93.00 437 SER A N 1
ATOM 3526 C CA . SER A 1 437 ? 4.065 6.634 5.805 1.00 93.00 437 SER A CA 1
ATOM 3527 C C . SER A 1 437 ? 5.355 6.934 6.578 1.00 93.00 437 SER A C 1
ATOM 3529 O O . SER A 1 437 ? 6.371 6.252 6.429 1.00 93.00 437 SER A O 1
ATOM 3531 N N . GLY A 1 438 ? 5.305 7.959 7.434 1.00 86.56 438 GLY A N 1
ATOM 3532 C CA . GLY A 1 438 ? 6.385 8.306 8.358 1.00 86.56 438 GLY A CA 1
ATOM 3533 C C . GLY A 1 438 ? 7.298 9.439 7.878 1.00 86.56 438 GLY A C 1
ATOM 3534 O O . GLY A 1 438 ? 6.844 10.505 7.446 1.00 86.56 438 GLY A O 1
ATOM 3535 N N . ARG A 1 439 ? 8.615 9.260 8.055 1.00 79.75 439 ARG A N 1
ATOM 3536 C CA . ARG A 1 439 ? 9.622 10.297 7.733 1.00 79.75 439 ARG A CA 1
ATOM 3537 C C . ARG A 1 439 ? 10.117 10.267 6.291 1.00 79.75 439 ARG A C 1
ATOM 3539 O O . ARG A 1 439 ? 10.400 11.329 5.742 1.00 79.75 439 ARG A O 1
ATOM 3546 N N . LEU A 1 440 ? 10.263 9.074 5.719 1.00 79.31 440 LEU A N 1
ATOM 3547 C CA . LEU A 1 440 ? 10.846 8.867 4.387 1.00 79.31 440 LEU A CA 1
ATOM 3548 C C . LEU A 1 440 ? 9.801 9.060 3.277 1.00 79.31 440 LEU A C 1
ATOM 3550 O O . LEU A 1 440 ? 10.119 9.584 2.213 1.00 79.31 440 LEU A O 1
ATOM 3554 N N . ALA A 1 441 ? 8.543 8.743 3.578 1.00 83.81 441 ALA A N 1
ATOM 3555 C CA . ALA A 1 441 ? 7.389 9.002 2.734 1.00 83.81 441 ALA A CA 1
ATOM 3556 C C . ALA A 1 441 ? 6.274 9.655 3.571 1.00 83.81 441 ALA A C 1
ATOM 3558 O O . ALA A 1 441 ? 6.053 9.287 4.720 1.00 83.81 441 ALA A O 1
ATOM 3559 N N . ASN A 1 442 ? 5.598 10.670 3.025 1.00 89.69 442 ASN A N 1
ATOM 3560 C CA . ASN A 1 442 ? 4.658 11.516 3.776 1.00 89.69 442 ASN A CA 1
ATOM 3561 C C . ASN A 1 442 ? 3.201 11.005 3.755 1.00 89.69 442 ASN A C 1
ATOM 3563 O O . ASN A 1 442 ? 2.281 11.808 3.927 1.00 89.69 442 ASN A O 1
ATOM 3567 N N . GLY A 1 443 ? 2.967 9.711 3.530 1.00 94.62 443 GLY A N 1
ATOM 3568 C CA . GLY A 1 443 ? 1.624 9.155 3.381 1.00 94.62 443 GLY A CA 1
ATOM 3569 C C . GLY A 1 443 ? 0.873 9.752 2.186 1.00 94.62 443 GLY A C 1
ATOM 3570 O O . GLY A 1 443 ? 1.472 10.049 1.149 1.00 94.62 443 GLY A O 1
ATOM 3571 N N . GLY A 1 444 ? -0.435 9.967 2.318 1.00 96.19 444 GLY A N 1
ATOM 3572 C CA . GLY A 1 444 ? -1.269 10.503 1.239 1.00 96.19 444 GLY A CA 1
ATOM 3573 C C . GLY A 1 444 ? -1.781 9.459 0.248 1.00 96.19 444 GLY A C 1
ATOM 3574 O O . GLY A 1 444 ? -2.306 9.829 -0.799 1.00 96.19 444 GLY A O 1
ATOM 3575 N N . SER A 1 445 ? -1.656 8.164 0.545 1.00 98.06 445 SER A N 1
ATOM 3576 C CA . SER A 1 445 ? -2.188 7.115 -0.333 1.00 98.06 445 SER A CA 1
ATOM 3577 C C . SER A 1 445 ? -3.689 7.290 -0.574 1.00 98.06 445 SER A C 1
ATOM 3579 O O . SER A 1 445 ? -4.421 7.700 0.333 1.00 98.06 445 SER A O 1
ATOM 3581 N N . CYS A 1 446 ? -4.148 7.020 -1.795 1.00 97.44 446 CYS A N 1
ATOM 3582 C CA . CYS A 1 446 ? -5.548 7.176 -2.186 1.00 97.44 446 CYS A CA 1
ATOM 3583 C C . CYS A 1 446 ? -5.885 6.526 -3.534 1.00 97.44 446 CYS A C 1
ATOM 3585 O O . CYS A 1 446 ? -5.016 6.228 -4.353 1.00 97.44 446 CYS A O 1
ATOM 3587 N N . PHE A 1 447 ? -7.187 6.395 -3.775 1.00 96.56 447 PHE A N 1
ATOM 3588 C CA . PHE A 1 447 ? -7.779 6.182 -5.087 1.00 96.56 447 PHE A CA 1
ATOM 3589 C C . PHE A 1 447 ? -8.158 7.531 -5.715 1.00 96.56 447 PHE A C 1
ATOM 3591 O O . PHE A 1 447 ? -8.705 8.412 -5.040 1.00 96.56 447 PHE A O 1
ATOM 3598 N N . ILE A 1 448 ? -7.879 7.686 -7.010 1.00 93.50 448 ILE A N 1
ATOM 3599 C CA . ILE A 1 448 ? -8.178 8.888 -7.802 1.00 93.50 448 ILE A CA 1
ATOM 3600 C C . ILE A 1 448 ? -8.927 8.445 -9.062 1.00 93.50 448 ILE A C 1
ATOM 3602 O O . ILE A 1 448 ? -8.475 7.547 -9.771 1.00 93.50 448 ILE A O 1
ATOM 3606 N N . GLY A 1 449 ? -10.070 9.063 -9.352 1.00 87.62 449 GLY A N 1
ATOM 3607 C CA . GLY A 1 449 ? -10.931 8.638 -10.453 1.00 87.62 449 GLY A CA 1
ATOM 3608 C C . GLY A 1 449 ? -12.172 9.509 -10.613 1.00 87.62 449 GLY A C 1
ATOM 3609 O O . GLY A 1 449 ? -12.114 10.737 -10.481 1.00 87.62 449 GLY A O 1
ATOM 3610 N N . GLN A 1 450 ? -13.317 8.878 -10.889 1.00 75.62 450 GLN A N 1
ATOM 3611 C CA . GLN A 1 450 ? -14.596 9.581 -11.003 1.00 75.62 450 GLN A CA 1
ATOM 3612 C C . GLN A 1 450 ? -14.908 10.340 -9.697 1.00 75.62 450 GLN A C 1
ATOM 3614 O O . GLN A 1 450 ? -14.953 9.743 -8.627 1.00 75.62 450 GLN A O 1
ATOM 3619 N N . ASN A 1 451 ? -15.137 11.656 -9.803 1.00 72.56 451 ASN A N 1
ATOM 3620 C CA . ASN A 1 451 ? -15.357 12.626 -8.712 1.00 72.56 451 ASN A CA 1
ATOM 3621 C C . ASN A 1 451 ? -14.093 13.191 -8.023 1.00 72.56 451 ASN A C 1
ATOM 3623 O O . ASN A 1 451 ? -14.214 13.909 -7.030 1.00 72.56 451 ASN A O 1
ATOM 3627 N N . SER A 1 452 ? -12.889 12.955 -8.558 1.00 80.12 452 SER A N 1
ATOM 3628 C CA . SER A 1 452 ? -11.648 13.494 -7.974 1.00 80.12 452 SER A CA 1
ATOM 3629 C C . SER A 1 452 ? -11.272 14.929 -8.385 1.00 80.12 452 SER A C 1
ATOM 3631 O O . SER A 1 452 ? -10.342 15.488 -7.801 1.00 80.12 452 SER A O 1
ATOM 3633 N N . TRP A 1 453 ? -11.959 15.551 -9.351 1.00 73.19 453 TRP A N 1
ATOM 3634 C CA . TRP A 1 453 ? -11.702 16.921 -9.851 1.00 73.19 453 TRP A CA 1
ATOM 3635 C C . TRP A 1 453 ? -12.722 17.957 -9.322 1.00 73.19 453 TRP A C 1
ATOM 3637 O O . TRP A 1 453 ? -13.658 17.614 -8.603 1.00 73.19 453 TRP A O 1
ATOM 3647 N N . ASP A 1 454 ? -12.543 19.237 -9.672 1.00 68.56 454 ASP A N 1
ATOM 3648 C CA . ASP A 1 454 ? -13.452 20.331 -9.290 1.00 68.56 454 ASP A CA 1
ATOM 3649 C C . ASP A 1 454 ? -14.835 20.220 -9.968 1.00 68.56 454 ASP A C 1
ATOM 3651 O O . ASP A 1 454 ? -14.939 20.276 -11.192 1.00 68.56 454 ASP A O 1
ATOM 3655 N N . ASP A 1 455 ? -15.912 20.169 -9.176 1.00 66.25 455 ASP A N 1
ATOM 3656 C CA . ASP A 1 455 ? -17.284 20.422 -9.641 1.00 66.25 455 ASP A CA 1
ATOM 3657 C C . ASP A 1 455 ? -17.821 21.718 -9.009 1.00 66.25 455 ASP A C 1
ATOM 3659 O O . ASP A 1 455 ? -17.941 21.834 -7.785 1.00 66.25 455 ASP A O 1
ATOM 3663 N N . GLU A 1 456 ? -18.174 22.704 -9.839 1.00 59.06 456 GLU A N 1
ATOM 3664 C CA . GLU A 1 456 ? -18.785 23.959 -9.385 1.00 59.06 456 GLU A CA 1
ATOM 3665 C C . GLU A 1 456 ? -20.134 23.763 -8.683 1.00 59.06 456 GLU A C 1
ATOM 3667 O O . GLU A 1 456 ? -20.496 24.574 -7.825 1.00 59.06 456 GLU A O 1
ATOM 3672 N N . LYS A 1 457 ? -20.885 22.706 -9.024 1.00 61.50 457 LYS A N 1
ATOM 3673 C CA . LYS A 1 457 ? -22.140 22.363 -8.343 1.00 61.50 457 LYS A CA 1
ATOM 3674 C C . LYS A 1 457 ? -21.851 21.915 -6.912 1.00 61.50 457 LYS A C 1
ATOM 3676 O O . LYS A 1 457 ? -22.457 22.441 -5.980 1.00 61.50 457 LYS A O 1
ATOM 3681 N N . GLY A 1 458 ? -20.854 21.045 -6.733 1.00 58.38 458 GLY A N 1
ATOM 3682 C CA . GLY A 1 458 ? -20.340 20.651 -5.418 1.00 58.38 458 GLY A CA 1
ATOM 3683 C C . GLY A 1 458 ? -19.804 21.842 -4.616 1.00 58.38 458 GLY A C 1
ATOM 3684 O O . GLY A 1 458 ? -20.134 22.002 -3.447 1.00 58.38 458 GLY A O 1
ATOM 3685 N N . ARG A 1 459 ? -19.073 22.763 -5.260 1.00 57.16 459 ARG A N 1
ATOM 3686 C CA . ARG A 1 459 ? -18.498 23.961 -4.613 1.00 57.16 459 ARG A CA 1
ATOM 3687 C C . ARG A 1 459 ? -19.542 24.932 -4.031 1.00 57.16 459 ARG A C 1
ATOM 3689 O O . ARG A 1 459 ? -19.200 25.758 -3.185 1.00 57.16 459 ARG A O 1
ATOM 3696 N N . LYS A 1 460 ? -20.800 24.864 -4.488 1.00 55.28 460 LYS A N 1
ATOM 3697 C CA . LYS A 1 460 ? -21.920 25.692 -3.999 1.00 55.28 460 LYS A CA 1
ATOM 3698 C C . LYS A 1 460 ? -22.659 25.077 -2.804 1.00 55.28 460 LYS A C 1
ATOM 3700 O O . LYS A 1 460 ? -23.345 25.817 -2.098 1.00 55.28 460 LYS A O 1
ATOM 3705 N N . LYS A 1 461 ? -22.476 23.781 -2.526 1.00 56.22 461 LYS A N 1
ATOM 3706 C CA . LYS A 1 461 ? -23.005 23.094 -1.337 1.00 56.22 461 LYS A CA 1
ATOM 3707 C C . LYS A 1 461 ? -22.226 23.531 -0.091 1.00 56.22 461 LYS A C 1
ATOM 3709 O O . LYS A 1 461 ? -21.282 22.889 0.356 1.00 56.22 461 LYS A O 1
ATOM 3714 N N . LYS A 1 462 ? -22.591 24.695 0.461 1.00 44.66 462 LYS A N 1
ATOM 3715 C CA . LYS A 1 462 ? -22.005 25.257 1.692 1.00 44.66 462 LYS A CA 1
ATOM 3716 C C . LYS A 1 462 ? -22.557 24.580 2.950 1.00 44.66 462 LYS A C 1
ATOM 3718 O O . LYS A 1 462 ? -23.219 25.217 3.768 1.00 44.66 462 LYS A O 1
ATOM 3723 N N . LYS A 1 463 ? -22.239 23.299 3.094 1.00 48.38 463 LYS A N 1
ATOM 3724 C CA . LYS A 1 463 ? -22.199 22.510 4.331 1.00 48.38 463 LYS A CA 1
ATOM 3725 C C . LYS A 1 463 ? -21.629 21.143 3.968 1.00 48.38 463 LYS A C 1
ATOM 3727 O O . LYS A 1 463 ? -21.743 20.716 2.823 1.00 48.38 463 LYS A O 1
ATOM 3732 N N . ILE A 1 464 ? -21.075 20.446 4.957 1.00 48.38 464 ILE A N 1
ATOM 3733 C CA . ILE A 1 464 ? -20.915 18.994 4.878 1.00 48.38 464 ILE A CA 1
ATOM 3734 C C . ILE A 1 464 ? -22.333 18.422 4.909 1.00 48.38 464 ILE A C 1
ATOM 3736 O O . ILE A 1 464 ? -22.913 18.166 5.963 1.00 48.38 464 ILE A O 1
ATOM 3740 N N . GLU A 1 465 ? -22.936 18.342 3.734 1.00 47.16 465 GLU A N 1
ATOM 3741 C CA . GLU A 1 465 ? -24.223 17.713 3.523 1.00 47.16 465 GLU A CA 1
ATOM 3742 C C . GLU A 1 465 ? -24.029 16.210 3.752 1.00 47.16 465 GLU A C 1
ATOM 3744 O O . GLU A 1 465 ? -23.354 15.531 2.978 1.00 47.16 465 GLU A O 1
ATOM 3749 N N . MET A 1 466 ? -24.614 15.683 4.834 1.00 51.22 466 MET A N 1
ATOM 3750 C CA . MET A 1 466 ? -24.697 14.242 5.124 1.00 51.22 466 MET A CA 1
ATOM 3751 C C . MET A 1 466 ? -25.650 13.520 4.143 1.00 51.22 466 MET A C 1
ATOM 3753 O O . MET A 1 466 ? -26.412 12.640 4.520 1.00 51.22 466 MET A O 1
ATOM 3757 N N . GLU A 1 467 ? -25.635 13.912 2.870 1.00 46.84 467 GLU A N 1
ATOM 3758 C CA . GLU A 1 467 ? -26.490 13.393 1.798 1.00 46.84 467 GLU A CA 1
ATOM 3759 C C . GLU A 1 467 ? -26.098 11.983 1.349 1.00 46.84 467 GLU A C 1
ATOM 3761 O O . GLU A 1 467 ? -26.886 11.299 0.704 1.00 46.84 467 GLU A O 1
ATOM 3766 N N . THR A 1 468 ? -24.881 11.533 1.667 1.00 54.06 468 THR A N 1
ATOM 3767 C CA . THR A 1 468 ? -24.413 10.177 1.355 1.00 54.06 468 THR A CA 1
ATOM 3768 C C . THR A 1 468 ? -24.175 9.374 2.628 1.00 54.06 468 THR A C 1
ATOM 3770 O O . THR A 1 468 ? -23.118 9.452 3.257 1.00 54.06 468 THR A O 1
ATOM 3773 N N . ALA A 1 469 ? -25.164 8.549 2.972 1.00 61.06 469 ALA A N 1
ATOM 3774 C CA . ALA A 1 469 ? -25.116 7.576 4.059 1.00 61.06 469 ALA A CA 1
ATOM 3775 C C . ALA A 1 469 ? -24.184 6.388 3.725 1.00 61.06 469 ALA A C 1
ATOM 3777 O O . ALA A 1 469 ? -24.623 5.259 3.516 1.00 61.06 469 ALA A O 1
ATOM 3778 N N . ASN A 1 470 ? -22.874 6.641 3.669 1.00 80.06 470 ASN A N 1
ATOM 3779 C CA . ASN A 1 470 ? -21.861 5.589 3.557 1.00 80.06 470 ASN A CA 1
ATOM 3780 C C . ASN A 1 470 ? -21.605 4.898 4.920 1.00 80.06 470 ASN A C 1
ATOM 3782 O O . ASN A 1 470 ? -22.164 5.292 5.947 1.00 80.06 470 ASN A O 1
ATOM 3786 N N . ILE A 1 471 ? -20.751 3.869 4.939 1.00 86.38 471 ILE A N 1
ATOM 3787 C CA . ILE A 1 471 ? -20.396 3.088 6.147 1.00 86.38 471 ILE A CA 1
ATOM 3788 C C . ILE A 1 471 ? -19.670 3.898 7.244 1.00 86.38 471 ILE A C 1
ATOM 3790 O O . ILE A 1 471 ? -19.536 3.447 8.382 1.00 86.38 471 ILE A O 1
ATOM 3794 N N . TYR A 1 472 ? -19.225 5.115 6.914 1.00 89.88 472 TYR A N 1
ATOM 3795 C CA . TYR A 1 472 ? -18.497 6.043 7.780 1.00 89.88 472 TYR A CA 1
ATOM 3796 C C . TYR A 1 472 ? -19.204 7.397 7.926 1.00 89.88 472 TYR A C 1
ATOM 3798 O O . TYR A 1 472 ? -18.548 8.418 8.128 1.00 89.88 472 TYR A O 1
ATOM 3806 N N . HIS A 1 473 ? -20.537 7.422 7.828 1.00 83.56 473 HIS A N 1
ATOM 3807 C CA . HIS A 1 473 ? -21.362 8.604 8.102 1.00 83.56 473 HIS A CA 1
ATOM 3808 C C . HIS A 1 473 ? -20.955 9.859 7.290 1.00 83.56 473 HIS A C 1
ATOM 3810 O O . HIS A 1 473 ? -20.858 10.969 7.814 1.00 83.56 473 HIS A O 1
ATOM 3816 N N . GLY A 1 474 ? -20.690 9.669 5.993 1.00 79.25 474 GLY A N 1
ATOM 3817 C CA . GLY A 1 474 ? -20.332 10.729 5.039 1.00 79.25 474 GLY A CA 1
ATOM 3818 C C . GLY A 1 474 ? -18.826 10.992 4.903 1.00 79.25 474 GLY A C 1
ATOM 3819 O O . GLY A 1 474 ? -18.418 11.883 4.158 1.00 79.25 474 GLY A O 1
ATOM 3820 N N . VAL A 1 475 ? -17.979 10.224 5.595 1.00 86.50 475 VAL A N 1
ATOM 3821 C CA . VAL A 1 475 ? -16.511 10.311 5.511 1.00 86.50 475 VAL A CA 1
ATOM 3822 C C . VAL A 1 475 ? -15.998 9.346 4.441 1.00 86.50 475 VAL A C 1
ATOM 3824 O O . VAL A 1 475 ? -16.384 8.183 4.427 1.00 86.50 475 VAL A O 1
ATOM 3827 N N . PHE A 1 476 ? -15.118 9.802 3.550 1.00 88.31 476 PHE A N 1
ATOM 3828 C CA . PHE A 1 476 ? -14.542 8.981 2.476 1.00 88.31 476 PHE A CA 1
ATOM 3829 C C . PHE A 1 476 ? -13.008 8.926 2.604 1.00 88.31 476 PHE A C 1
ATOM 3831 O O . PHE A 1 476 ? -12.313 9.542 1.792 1.00 88.31 476 PHE A O 1
ATOM 3838 N N . PRO A 1 477 ? -12.465 8.254 3.641 1.00 92.81 477 PRO A N 1
ATOM 3839 C CA . PRO A 1 477 ? -11.026 8.064 3.761 1.00 92.81 477 PRO A CA 1
ATOM 3840 C C . PRO A 1 477 ? -10.484 7.357 2.521 1.00 92.81 477 PRO A C 1
ATOM 3842 O O . PRO A 1 477 ? -11.102 6.431 2.001 1.00 92.81 477 PRO A O 1
ATOM 3845 N N . GLY A 1 478 ? -9.336 7.810 2.036 1.00 93.44 478 GLY A N 1
ATOM 3846 C CA . GLY A 1 478 ? -8.652 7.213 0.900 1.00 93.44 478 GLY A CA 1
ATOM 3847 C C . GLY A 1 478 ? -9.226 7.518 -0.488 1.00 93.44 478 GLY A C 1
ATOM 3848 O O . GLY A 1 478 ? -8.620 7.095 -1.467 1.00 93.44 478 GLY A O 1
ATOM 3849 N N . ILE A 1 479 ? -10.341 8.248 -0.627 1.00 92.50 479 ILE A N 1
ATOM 3850 C CA . ILE A 1 479 ? -10.893 8.636 -1.940 1.00 92.50 479 ILE A CA 1
ATOM 3851 C C . ILE A 1 479 ? -10.598 10.115 -2.193 1.00 92.50 479 ILE A C 1
ATOM 3853 O O . ILE A 1 479 ? -11.217 10.987 -1.580 1.00 92.50 479 ILE A O 1
ATOM 3857 N N . TYR A 1 480 ? -9.662 10.419 -3.096 1.00 92.38 480 TYR A N 1
ATOM 3858 C CA . TYR A 1 480 ? -9.226 11.797 -3.327 1.00 92.38 480 TYR A CA 1
ATOM 3859 C C . TYR A 1 480 ? -10.313 12.645 -4.002 1.00 92.38 480 TYR A C 1
ATOM 3861 O O . TYR A 1 480 ? -10.895 12.244 -5.013 1.00 92.38 480 TYR A O 1
ATOM 3869 N N . ARG A 1 481 ? -10.560 13.851 -3.475 1.00 86.88 481 ARG A N 1
ATOM 3870 C CA . ARG A 1 481 ? -11.570 14.811 -3.949 1.00 86.88 481 ARG A CA 1
ATOM 3871 C C . ARG A 1 481 ? -11.044 16.243 -3.837 1.00 86.88 481 ARG A C 1
ATOM 3873 O O . ARG A 1 481 ? -10.973 16.792 -2.741 1.00 86.88 481 ARG A O 1
ATOM 3880 N N . GLN A 1 482 ? -10.739 16.887 -4.968 1.00 83.75 482 GLN A N 1
ATOM 3881 C CA . GLN A 1 482 ? -10.109 18.220 -5.026 1.00 83.75 482 GLN A CA 1
ATOM 3882 C C . GLN A 1 482 ? -10.765 19.297 -4.139 1.00 83.75 482 GLN A C 1
ATOM 3884 O O . GLN A 1 482 ? -10.056 20.091 -3.518 1.00 83.75 482 GLN A O 1
ATOM 3889 N N . ILE A 1 483 ? -12.102 19.317 -4.086 1.00 79.00 483 ILE A N 1
ATOM 3890 C CA . ILE A 1 483 ? -12.909 20.299 -3.339 1.00 79.00 483 ILE A CA 1
ATOM 3891 C C . ILE A 1 483 ? -13.201 19.903 -1.885 1.00 79.00 483 ILE A C 1
ATOM 3893 O O . ILE A 1 483 ? -13.924 20.626 -1.204 1.00 79.00 483 ILE A O 1
ATOM 3897 N N . SER A 1 484 ? -12.690 18.766 -1.408 1.00 78.69 484 SER A N 1
ATOM 3898 C CA . SER A 1 484 ? -12.956 18.298 -0.050 1.00 78.69 484 SER A CA 1
ATOM 3899 C C . SER A 1 484 ? -12.258 19.167 0.999 1.00 78.69 484 SER A C 1
ATOM 3901 O O . SER A 1 484 ? -11.075 19.487 0.881 1.00 78.69 484 SER A O 1
ATOM 3903 N N . ASP A 1 485 ? -13.003 19.513 2.046 1.00 77.31 485 ASP A N 1
ATOM 3904 C CA . ASP A 1 485 ? -12.538 20.166 3.272 1.00 77.31 485 ASP A CA 1
ATOM 3905 C C . ASP A 1 485 ? -11.922 19.180 4.286 1.00 77.31 485 ASP A C 1
ATOM 3907 O O . ASP A 1 485 ? -11.359 19.592 5.300 1.00 77.31 485 ASP A O 1
ATOM 3911 N N . MET A 1 486 ? -12.000 17.879 3.999 1.00 78.12 486 MET A N 1
ATOM 3912 C CA . MET A 1 486 ? -11.497 16.799 4.843 1.00 78.12 486 MET A CA 1
ATOM 3913 C C . MET A 1 486 ? -9.956 16.714 4.820 1.00 78.12 486 MET A C 1
ATOM 3915 O O . MET A 1 486 ? -9.320 17.161 3.855 1.00 78.12 486 MET A O 1
ATOM 3919 N N . PRO A 1 487 ? -9.324 16.094 5.843 1.00 77.75 487 PRO A N 1
ATOM 3920 C CA . PRO A 1 487 ? -7.875 15.899 5.890 1.00 77.75 487 PRO A CA 1
ATOM 3921 C C . PRO A 1 487 ? -7.314 15.302 4.594 1.00 77.75 487 PRO A C 1
ATOM 3923 O O . PRO A 1 487 ? -7.912 14.412 3.995 1.00 77.75 487 PRO A O 1
ATOM 3926 N N . GLY A 1 488 ? -6.184 15.831 4.116 1.00 83.69 488 GLY A N 1
ATOM 3927 C CA . GLY A 1 488 ? -5.526 15.334 2.901 1.00 83.69 488 GLY A CA 1
ATOM 3928 C C . GLY A 1 488 ? -6.378 15.372 1.621 1.00 83.69 488 GLY A C 1
ATOM 3929 O O . GLY A 1 488 ? -5.974 14.763 0.633 1.00 83.69 488 GLY A O 1
ATOM 3930 N N . ARG A 1 489 ? -7.545 16.045 1.623 1.00 88.25 489 ARG A N 1
ATOM 3931 C CA . ARG A 1 489 ? -8.570 15.997 0.559 1.00 88.25 489 ARG A CA 1
ATOM 3932 C C . ARG A 1 489 ? -9.045 14.579 0.210 1.00 88.25 489 ARG A C 1
ATOM 3934 O O . ARG A 1 489 ? -9.421 14.320 -0.930 1.00 88.25 489 ARG A O 1
ATOM 3941 N N . GLY A 1 490 ? -8.990 13.651 1.163 1.00 90.19 490 GLY A N 1
ATOM 3942 C CA . GLY A 1 490 ? -9.243 12.226 0.921 1.00 90.19 490 GLY A CA 1
ATOM 3943 C C . GLY A 1 490 ? -7.994 11.348 1.031 1.00 90.19 490 GLY A C 1
ATOM 3944 O O . GLY A 1 490 ? -8.127 10.183 1.373 1.00 90.19 490 GLY A O 1
ATOM 3945 N N . GLY A 1 491 ? -6.783 11.877 0.826 1.00 95.00 491 GLY A N 1
ATOM 3946 C CA . GLY A 1 491 ? -5.545 11.110 1.032 1.00 95.00 491 GLY A CA 1
ATOM 3947 C C . GLY A 1 491 ? -5.352 10.666 2.487 1.00 95.00 491 GLY A C 1
ATOM 3948 O O . GLY A 1 491 ? -5.725 11.393 3.412 1.00 95.00 491 GLY A O 1
ATOM 3949 N N . LEU A 1 492 ? -4.765 9.484 2.704 1.00 97.00 492 LEU A N 1
ATOM 3950 C CA . LEU A 1 492 ? -4.414 9.000 4.047 1.00 97.00 492 LEU A CA 1
ATOM 3951 C C . LEU A 1 492 ? -3.404 9.929 4.752 1.00 97.00 492 LEU A C 1
ATOM 3953 O O . LEU A 1 492 ? -2.613 10.625 4.114 1.00 97.00 492 LEU A O 1
ATOM 3957 N N . GLY A 1 493 ? -3.426 9.951 6.083 1.00 94.75 493 GLY A N 1
ATOM 3958 C CA . GLY A 1 493 ? -2.572 10.794 6.917 1.00 94.75 493 GLY A CA 1
ATOM 3959 C C . GLY A 1 493 ? -1.077 10.485 6.790 1.00 94.75 493 GLY A C 1
ATOM 3960 O O . GLY A 1 493 ? -0.671 9.431 6.313 1.00 94.75 493 GLY A O 1
ATOM 3961 N N . ARG A 1 494 ? -0.226 11.412 7.249 1.00 93.50 494 ARG A N 1
ATOM 3962 C CA . ARG A 1 494 ? 1.239 11.312 7.098 1.00 93.50 494 ARG A CA 1
ATOM 3963 C C . ARG A 1 494 ? 1.871 10.147 7.870 1.00 93.50 494 ARG A C 1
ATOM 3965 O O . ARG A 1 494 ? 2.762 9.485 7.349 1.00 93.50 494 ARG A O 1
ATOM 3972 N N . GLY A 1 495 ? 1.451 9.958 9.119 1.00 92.12 495 GLY A N 1
ATOM 3973 C CA . GLY A 1 495 ? 1.901 8.875 10.005 1.00 92.12 495 GLY A CA 1
ATOM 3974 C C . GLY A 1 495 ? 0.896 7.728 10.110 1.00 92.12 495 GLY A C 1
ATOM 3975 O O . GLY A 1 495 ? 1.049 6.857 10.954 1.00 92.12 495 GLY A O 1
ATOM 3976 N N . GLU A 1 496 ? -0.155 7.747 9.290 1.00 94.88 496 GLU A N 1
ATOM 3977 C CA . GLU A 1 496 ? -1.243 6.779 9.362 1.00 94.88 496 GLU A CA 1
ATOM 3978 C C . GLU A 1 496 ? -0.825 5.463 8.708 1.00 94.88 496 GLU A C 1
ATOM 3980 O O . GLU A 1 496 ? -0.501 5.443 7.520 1.00 94.88 496 GLU A O 1
ATOM 3985 N N . GLN A 1 497 ? -0.869 4.371 9.471 1.00 96.56 497 GLN A N 1
ATOM 3986 C CA . GLN A 1 497 ? -0.755 3.021 8.928 1.00 96.56 497 GLN A CA 1
ATOM 3987 C C . GLN A 1 497 ? -2.167 2.472 8.719 1.00 96.56 497 GLN A C 1
ATOM 3989 O O . GLN A 1 497 ? -2.913 2.343 9.690 1.00 96.56 497 GLN A O 1
ATOM 3994 N N . ALA A 1 498 ? -2.567 2.179 7.483 1.00 98.12 498 ALA A N 1
ATOM 3995 C CA . ALA A 1 498 ? -3.912 1.688 7.189 1.00 98.12 498 ALA A CA 1
ATOM 3996 C C . ALA A 1 498 ? -3.977 0.871 5.895 1.00 98.12 498 ALA A C 1
ATOM 3998 O O . ALA A 1 498 ? -3.383 1.230 4.873 1.00 98.12 498 ALA A O 1
ATOM 3999 N N . LEU A 1 499 ? -4.765 -0.204 5.944 1.00 98.81 499 LEU A N 1
ATOM 4000 C CA . LEU A 1 499 ? -5.251 -0.919 4.770 1.00 98.81 499 LEU A CA 1
ATOM 4001 C C . LEU A 1 499 ? -6.511 -0.216 4.256 1.00 98.81 499 LEU A C 1
ATOM 4003 O O . LEU A 1 499 ? -7.437 0.059 5.020 1.00 98.81 499 LEU A O 1
ATOM 4007 N N . LEU A 1 500 ? -6.555 0.068 2.962 1.00 98.25 500 LEU A N 1
ATOM 4008 C CA . LEU A 1 500 ? -7.658 0.759 2.309 1.00 98.25 500 LEU A CA 1
ATOM 4009 C C . LEU A 1 500 ? -8.132 -0.078 1.122 1.00 98.25 500 LEU A C 1
ATOM 4011 O O . LEU A 1 500 ? -7.321 -0.422 0.267 1.00 98.25 500 LEU A O 1
ATOM 4015 N N . VAL A 1 501 ? -9.428 -0.383 1.065 1.00 97.94 501 VAL A N 1
ATOM 4016 C CA . VAL A 1 501 ? -10.042 -1.249 0.048 1.00 97.94 501 VAL A CA 1
ATOM 4017 C C . VAL A 1 501 ? -11.144 -0.492 -0.684 1.00 97.94 501 VAL A C 1
ATOM 4019 O O . VAL A 1 501 ? -12.030 0.092 -0.052 1.00 97.94 501 VAL A O 1
ATOM 4022 N N . CYS A 1 502 ? -11.085 -0.508 -2.012 1.00 94.62 502 CYS A N 1
ATOM 4023 C CA . CYS A 1 502 ? -12.004 0.192 -2.901 1.00 94.62 502 CYS A CA 1
ATOM 4024 C C . CYS A 1 502 ? -12.424 -0.725 -4.053 1.00 94.62 502 CYS A C 1
ATOM 4026 O O . CYS A 1 502 ? -11.599 -1.467 -4.590 1.00 94.62 502 CYS A O 1
ATOM 4028 N N . ASP A 1 503 ? -13.687 -0.616 -4.447 1.00 92.69 503 ASP A N 1
ATOM 4029 C CA . ASP A 1 503 ? -14.223 -1.216 -5.661 1.00 92.69 503 ASP A CA 1
ATOM 4030 C C . ASP A 1 503 ? -14.092 -0.207 -6.803 1.00 92.69 503 ASP A C 1
ATOM 4032 O O . ASP A 1 503 ? -14.521 0.948 -6.682 1.00 92.69 503 ASP A O 1
ATOM 4036 N N . LEU A 1 504 ? -13.478 -0.634 -7.905 1.00 89.88 504 LEU A N 1
ATOM 4037 C CA . LEU A 1 504 ? -13.281 0.162 -9.110 1.00 89.88 504 LEU A CA 1
ATOM 4038 C C . LEU A 1 504 ? -14.083 -0.444 -10.252 1.00 89.88 504 LEU A C 1
ATOM 4040 O O . LEU A 1 504 ? -13.963 -1.628 -10.533 1.00 89.88 504 LEU A O 1
ATOM 4044 N N . PHE A 1 505 ? -14.861 0.366 -10.961 1.00 83.69 505 PHE A N 1
ATOM 4045 C CA . PHE A 1 505 ? -15.625 -0.113 -12.112 1.00 83.69 505 PHE A CA 1
ATOM 4046 C C . PHE A 1 505 ? -14.854 0.204 -13.412 1.00 83.69 505 PHE A C 1
ATOM 4048 O O . PHE A 1 505 ? -14.897 1.355 -13.862 1.00 83.69 505 PHE A O 1
ATOM 4055 N N . PRO A 1 506 ? -14.129 -0.759 -14.024 1.00 75.25 506 PRO A N 1
ATOM 4056 C CA . PRO A 1 506 ? -13.208 -0.494 -15.139 1.00 75.25 506 PRO A CA 1
ATOM 4057 C C . PRO A 1 506 ? -13.915 0.000 -16.412 1.00 75.25 506 PRO A C 1
ATOM 4059 O O . PRO A 1 506 ? -13.390 0.870 -17.113 1.00 75.25 506 PRO A O 1
ATOM 4062 N N . ASP A 1 507 ? -15.129 -0.494 -16.670 1.00 71.06 507 ASP A N 1
ATOM 4063 C CA . ASP A 1 507 ? -15.942 -0.168 -17.853 1.00 71.06 507 ASP A CA 1
ATOM 4064 C C . ASP A 1 507 ? -16.797 1.109 -17.695 1.00 71.06 507 ASP A C 1
ATOM 4066 O O . ASP A 1 507 ? -17.471 1.542 -18.634 1.00 71.06 507 ASP A O 1
ATOM 4070 N N . MET A 1 508 ? -16.793 1.741 -16.513 1.00 64.88 508 MET A N 1
ATOM 4071 C CA . MET A 1 508 ? -17.625 2.914 -16.208 1.00 64.88 508 MET A CA 1
ATOM 4072 C C . MET A 1 508 ? -17.049 4.212 -16.791 1.00 64.88 508 MET A C 1
ATOM 4074 O O . MET A 1 508 ? -16.507 5.077 -16.095 1.00 64.88 508 MET A O 1
ATOM 4078 N N . GLU A 1 509 ? -17.217 4.381 -18.101 1.00 59.06 509 GLU A N 1
ATOM 4079 C CA . GLU A 1 509 ? -16.922 5.633 -18.795 1.00 59.06 509 GLU A CA 1
ATOM 4080 C C . GLU A 1 509 ? -17.886 6.763 -18.393 1.00 59.06 509 GLU A C 1
ATOM 4082 O O . GLU A 1 509 ? -19.101 6.589 -18.281 1.00 59.06 509 GLU A O 1
ATOM 4087 N N . LYS A 1 510 ? -17.357 7.984 -18.254 1.00 51.59 510 LYS A N 1
ATOM 4088 C CA . LYS A 1 510 ? -18.135 9.199 -17.966 1.00 51.59 510 LYS A CA 1
ATOM 4089 C C . LYS A 1 510 ? -18.908 9.683 -19.209 1.00 51.59 510 LYS A C 1
ATOM 4091 O O . LYS A 1 510 ? -18.571 10.710 -19.798 1.00 51.59 510 LYS A O 1
ATOM 4096 N N . ARG A 1 511 ? -19.958 8.961 -19.604 1.00 47.50 511 ARG A N 1
ATOM 4097 C CA . ARG A 1 511 ? -20.858 9.337 -20.706 1.00 47.50 511 ARG A CA 1
ATOM 4098 C C . ARG A 1 511 ? -22.004 10.206 -20.191 1.00 47.50 511 ARG A C 1
ATOM 4100 O O . ARG A 1 511 ? -23.043 9.691 -19.802 1.00 47.50 511 ARG A O 1
ATOM 4107 N N . GLN A 1 512 ? -21.847 11.532 -20.220 1.00 46.50 512 GLN A N 1
ATOM 4108 C CA . GLN A 1 512 ? -23.002 12.403 -19.978 1.00 46.50 512 GLN A CA 1
ATOM 4109 C C . GLN A 1 512 ? -24.015 12.287 -21.137 1.00 46.50 512 GLN A C 1
ATOM 4111 O O . GLN A 1 512 ? -23.600 12.388 -22.292 1.00 46.50 512 GLN A O 1
ATOM 4116 N N . PRO A 1 513 ? -25.323 12.122 -20.854 1.00 48.31 513 PRO A N 1
ATOM 4117 C CA . PRO A 1 513 ? -25.944 12.070 -19.527 1.00 48.31 513 PRO A CA 1
ATOM 4118 C C . PRO A 1 513 ? -25.784 10.705 -18.826 1.00 48.31 513 PRO A C 1
ATOM 4120 O O . PRO A 1 513 ? -26.195 9.676 -19.355 1.00 48.31 513 PRO A O 1
ATOM 4123 N N . ASN A 1 514 ? -25.278 10.713 -17.587 1.00 47.53 514 ASN A N 1
ATOM 4124 C CA . ASN A 1 514 ? -25.371 9.548 -16.705 1.00 47.53 514 ASN A CA 1
ATOM 4125 C C . ASN A 1 514 ? -26.811 9.467 -16.157 1.00 47.53 514 ASN A C 1
ATOM 4127 O O . ASN A 1 514 ? -27.292 10.478 -15.637 1.00 47.53 514 ASN A O 1
ATOM 4131 N N . PRO A 1 515 ? -27.482 8.302 -16.183 1.00 42.69 515 PRO A N 1
ATOM 4132 C CA . PRO A 1 515 ? -28.645 8.050 -15.337 1.00 42.69 515 PRO A CA 1
ATOM 4133 C C . PRO A 1 515 ? -28.276 8.211 -13.856 1.00 42.69 515 PRO A C 1
ATOM 4135 O O . PRO A 1 515 ? -27.207 7.767 -13.439 1.00 42.69 515 PRO A O 1
ATOM 4138 N N . GLU A 1 516 ? -29.171 8.783 -13.048 1.00 41.41 516 GLU A N 1
ATOM 4139 C CA . GLU A 1 516 ? -28.963 8.951 -11.594 1.00 41.41 516 GLU A CA 1
ATOM 4140 C C . GLU A 1 516 ? -28.811 7.611 -10.847 1.00 41.41 516 GLU A C 1
ATOM 4142 O O . GLU A 1 516 ? -28.287 7.572 -9.739 1.00 41.41 516 GLU A O 1
ATOM 4147 N N . SER A 1 517 ? -29.226 6.506 -11.473 1.00 41.03 517 SER A N 1
ATOM 4148 C CA . SER A 1 517 ? -29.081 5.135 -10.979 1.00 41.03 517 SER A CA 1
ATOM 4149 C C . SER A 1 517 ? -27.708 4.495 -11.234 1.00 41.03 517 SER A C 1
ATOM 4151 O O . SER A 1 517 ? -27.474 3.382 -10.763 1.00 41.03 517 SER A O 1
ATOM 4153 N N . MET A 1 518 ? -26.794 5.142 -11.970 1.00 45.75 518 MET A N 1
ATOM 4154 C CA . MET A 1 518 ? -25.433 4.620 -12.144 1.00 45.75 518 MET A CA 1
ATOM 4155 C C . MET A 1 518 ? -24.591 4.825 -10.875 1.00 45.75 518 MET A C 1
ATOM 4157 O O . MET A 1 518 ? -24.522 5.928 -10.333 1.00 45.75 518 MET A O 1
ATOM 4161 N N . LYS A 1 519 ? -23.911 3.758 -10.427 1.00 53.91 519 LYS A N 1
ATOM 4162 C CA . LYS A 1 519 ? -22.947 3.800 -9.313 1.00 53.91 519 LYS A CA 1
ATOM 4163 C C . LYS A 1 519 ? -21.793 4.778 -9.594 1.00 53.91 519 LYS A C 1
ATOM 4165 O O . LYS A 1 519 ? -21.531 5.150 -10.734 1.00 53.91 519 LYS A O 1
ATOM 4170 N N . GLN A 1 520 ? -21.075 5.185 -8.548 1.00 64.50 520 GLN A N 1
ATOM 4171 C CA . GLN A 1 520 ? -19.808 5.909 -8.709 1.00 64.50 520 GLN A CA 1
ATOM 4172 C C . GLN A 1 520 ? -18.715 4.915 -9.128 1.00 64.50 520 GLN A C 1
ATOM 4174 O O . GLN A 1 520 ? -18.691 3.803 -8.614 1.00 64.50 520 GLN A O 1
ATOM 4179 N N . ALA A 1 521 ? -17.788 5.305 -10.009 1.00 70.44 521 ALA A N 1
ATOM 4180 C CA . ALA A 1 521 ? -16.712 4.405 -10.454 1.00 70.44 521 ALA A CA 1
ATOM 4181 C C . ALA A 1 521 ? -15.690 4.024 -9.358 1.00 70.44 521 ALA A C 1
ATOM 4183 O O . ALA A 1 521 ? -14.836 3.182 -9.618 1.00 70.44 521 ALA A O 1
ATOM 4184 N N . LEU A 1 522 ? -15.768 4.647 -8.175 1.00 86.12 522 LEU A N 1
ATOM 4185 C CA . LEU A 1 522 ? -15.009 4.311 -6.969 1.00 86.12 522 LEU A CA 1
ATOM 4186 C C . LEU A 1 522 ? -15.983 4.166 -5.790 1.00 86.12 522 LEU A C 1
ATOM 4188 O O . LEU A 1 522 ? -16.652 5.140 -5.428 1.00 86.12 522 LEU A O 1
ATOM 4192 N N . GLU A 1 523 ? -16.039 2.990 -5.169 1.00 87.12 523 GLU A N 1
ATOM 4193 C CA . GLU A 1 523 ? -16.857 2.715 -3.980 1.00 87.12 523 GLU A CA 1
ATOM 4194 C C . GLU A 1 523 ? -15.967 2.219 -2.828 1.00 87.12 523 GLU A C 1
ATOM 4196 O O . GLU A 1 523 ? -15.263 1.220 -2.933 1.00 87.12 523 GLU A O 1
ATOM 4201 N N . LEU A 1 524 ? -15.956 2.957 -1.714 1.00 91.19 524 LEU A N 1
ATOM 4202 C CA . LEU A 1 524 ? -15.115 2.646 -0.556 1.00 91.19 524 LEU A CA 1
ATOM 4203 C C . LEU A 1 524 ? -15.692 1.458 0.227 1.00 91.19 524 LEU A C 1
ATOM 4205 O O . LEU A 1 524 ? -16.741 1.592 0.858 1.00 91.19 524 LEU A O 1
ATOM 4209 N N . VAL A 1 525 ? -14.960 0.343 0.251 1.00 93.81 525 VAL A N 1
ATOM 4210 C CA . VAL A 1 525 ? -15.349 -0.895 0.947 1.00 93.81 525 VAL A CA 1
ATOM 4211 C C . VAL A 1 525 ? -14.905 -0.877 2.403 1.00 93.81 525 VAL A C 1
ATOM 4213 O O . VAL A 1 525 ? -15.675 -1.237 3.294 1.00 93.81 525 VAL A O 1
ATOM 4216 N N . ALA A 1 526 ? -13.651 -0.487 2.648 1.00 96.38 526 ALA A N 1
ATOM 4217 C CA . ALA A 1 526 ? -13.064 -0.487 3.981 1.00 96.38 526 ALA A CA 1
ATOM 4218 C C . ALA A 1 526 ? -11.868 0.468 4.097 1.00 96.38 526 ALA A C 1
ATOM 4220 O O . ALA A 1 526 ? -11.068 0.625 3.177 1.00 96.38 526 ALA A O 1
ATOM 4221 N N . HIS A 1 527 ? -11.711 1.045 5.281 1.00 97.81 527 HIS A N 1
ATOM 4222 C CA . HIS A 1 527 ? -10.522 1.745 5.747 1.00 97.81 527 HIS A CA 1
ATOM 4223 C C . HIS A 1 527 ? -10.185 1.199 7.132 1.00 97.81 527 HIS A C 1
ATOM 4225 O O . HIS A 1 527 ? -10.938 1.425 8.078 1.00 97.81 527 HIS A O 1
ATOM 4231 N N . ILE A 1 528 ? -9.081 0.469 7.252 1.00 98.56 528 ILE A N 1
ATOM 4232 C CA . ILE A 1 528 ? -8.713 -0.293 8.446 1.00 98.56 528 ILE A CA 1
ATOM 4233 C C . ILE A 1 528 ? -7.337 0.195 8.927 1.00 98.56 528 ILE A C 1
ATOM 4235 O O . ILE A 1 528 ? -6.305 -0.287 8.452 1.00 98.56 528 ILE A O 1
ATOM 4239 N N . PRO A 1 529 ? -7.306 1.173 9.853 1.00 98.19 529 PRO A N 1
ATOM 4240 C CA . PRO A 1 529 ? -6.101 1.590 10.559 1.00 98.19 529 PRO A CA 1
ATOM 4241 C C . PRO A 1 529 ? -5.467 0.437 11.321 1.00 98.19 529 PRO A C 1
ATOM 4243 O O . PRO A 1 529 ? -6.169 -0.321 11.992 1.00 98.19 529 PRO A O 1
ATOM 4246 N N . ILE A 1 530 ? -4.143 0.346 11.265 1.00 98.06 530 ILE A N 1
ATOM 4247 C CA . ILE A 1 530 ? -3.366 -0.631 12.018 1.00 98.06 530 ILE A CA 1
ATOM 4248 C C . ILE A 1 530 ? -2.853 0.025 13.302 1.00 98.06 530 ILE A C 1
ATOM 4250 O O . ILE A 1 530 ? -1.982 0.895 13.278 1.00 98.06 530 ILE A O 1
ATOM 4254 N N . LEU A 1 531 ? -3.418 -0.401 14.428 1.00 97.44 531 LEU A N 1
ATOM 4255 C CA . LEU A 1 531 ? -3.085 0.055 15.773 1.00 97.44 531 LEU A CA 1
ATOM 4256 C C . LEU A 1 531 ? -1.941 -0.823 16.304 1.00 97.44 531 LEU A C 1
ATOM 4258 O O . LEU A 1 531 ? -2.160 -1.809 17.007 1.00 97.44 531 LEU A O 1
ATOM 4262 N N . GLU A 1 532 ? -0.724 -0.506 15.869 1.00 95.38 532 GLU A N 1
ATOM 4263 C CA . GLU A 1 532 ? 0.490 -1.264 16.186 1.00 95.38 532 GLU A CA 1
ATOM 4264 C C . GLU A 1 532 ? 1.019 -0.946 17.594 1.00 95.38 532 GLU A C 1
ATOM 4266 O O . GLU A 1 532 ? 1.310 0.207 17.912 1.00 95.38 532 GLU A O 1
ATOM 4271 N N . GLU A 1 533 ? 1.227 -1.977 18.412 1.00 93.25 533 GLU A N 1
ATOM 4272 C CA . GLU A 1 533 ? 1.924 -1.897 19.699 1.00 93.25 533 GLU A CA 1
ATOM 4273 C C . GLU A 1 533 ? 3.168 -2.780 19.702 1.00 93.25 533 GLU A C 1
ATOM 4275 O O . GLU A 1 533 ? 3.094 -3.973 19.425 1.00 93.25 533 GLU A O 1
ATOM 4280 N N . GLY A 1 534 ? 4.323 -2.226 20.066 1.00 88.88 534 GLY A N 1
ATOM 4281 C CA . GLY A 1 534 ? 5.540 -3.018 20.245 1.00 88.88 534 GLY A CA 1
ATOM 4282 C C . GLY A 1 534 ? 5.669 -3.528 21.678 1.00 88.88 534 GLY A C 1
ATOM 4283 O O . GLY A 1 534 ? 5.657 -2.728 22.614 1.00 88.88 534 GLY A O 1
ATOM 4284 N N . VAL A 1 535 ? 5.853 -4.837 21.850 1.00 88.75 535 VAL A N 1
ATOM 4285 C CA . VAL A 1 535 ? 6.154 -5.460 23.148 1.00 88.75 535 VAL A CA 1
ATOM 4286 C C . VAL A 1 535 ? 7.650 -5.741 23.192 1.00 88.75 535 VAL A C 1
ATOM 4288 O O . VAL A 1 535 ? 8.142 -6.548 22.412 1.00 88.75 535 VAL A O 1
ATOM 4291 N N . TYR A 1 536 ? 8.397 -5.060 24.062 1.00 83.44 536 TYR A N 1
ATOM 4292 C CA . TYR A 1 536 ? 9.864 -5.102 24.056 1.00 83.44 536 TYR A CA 1
ATOM 4293 C C . TYR A 1 536 ? 10.432 -5.737 25.329 1.00 83.44 536 TYR A C 1
ATOM 4295 O O . TYR A 1 536 ? 10.145 -5.292 26.439 1.00 83.44 536 TYR A O 1
ATOM 4303 N N . CYS A 1 537 ? 11.316 -6.726 25.173 1.00 79.44 537 CYS A N 1
ATOM 4304 C CA . CYS A 1 537 ? 12.154 -7.208 26.271 1.00 79.44 537 CYS A CA 1
ATOM 4305 C C . CYS A 1 537 ? 13.415 -6.346 26.454 1.00 79.44 537 CYS A C 1
ATOM 4307 O O . CYS A 1 537 ? 13.828 -5.611 25.550 1.00 79.44 537 CYS A O 1
ATOM 4309 N N . ASP A 1 538 ? 14.069 -6.512 27.605 1.00 80.50 538 ASP A N 1
ATOM 4310 C CA . ASP A 1 538 ? 15.356 -5.902 27.950 1.00 80.50 538 ASP A CA 1
ATOM 4311 C C . ASP A 1 538 ? 16.384 -5.959 26.823 1.00 80.50 538 ASP A C 1
ATOM 4313 O O . ASP A 1 538 ? 16.997 -4.947 26.501 1.00 80.50 538 ASP A O 1
ATOM 4317 N N . ASP A 1 539 ? 16.560 -7.121 26.194 1.00 76.56 539 ASP A N 1
ATOM 4318 C CA . ASP A 1 539 ? 17.550 -7.301 25.132 1.00 76.56 539 ASP A CA 1
ATOM 4319 C C . ASP A 1 539 ? 17.202 -6.503 23.870 1.00 76.56 539 ASP A C 1
ATOM 4321 O O . ASP A 1 539 ? 18.085 -5.895 23.260 1.00 76.56 539 ASP A O 1
ATOM 4325 N N . CYS A 1 540 ? 15.919 -6.410 23.515 1.00 74.81 540 CYS A N 1
ATOM 4326 C CA . CYS A 1 540 ? 15.476 -5.601 22.381 1.00 74.81 540 CYS A CA 1
ATOM 4327 C C . CYS A 1 540 ? 15.738 -4.111 22.603 1.00 74.81 540 CYS A C 1
ATOM 4329 O O . CYS A 1 540 ? 16.142 -3.411 21.673 1.00 74.81 540 CYS A O 1
ATOM 4331 N N . ILE A 1 541 ? 15.548 -3.627 23.832 1.00 77.50 541 ILE A N 1
ATOM 4332 C CA . ILE A 1 541 ? 15.815 -2.234 24.193 1.00 77.50 541 ILE A CA 1
ATOM 4333 C C . ILE A 1 541 ? 17.326 -2.006 24.296 1.00 77.50 541 ILE A C 1
ATOM 4335 O O . ILE A 1 541 ? 17.872 -1.181 23.5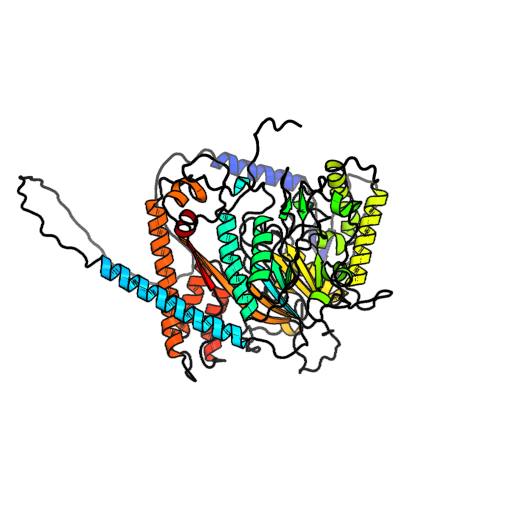69 1.00 77.50 541 ILE A O 1
ATOM 4339 N N . LYS A 1 542 ? 18.016 -2.761 25.157 1.00 76.75 542 LYS A N 1
ATOM 4340 C CA . LYS A 1 542 ? 19.420 -2.541 25.533 1.00 76.75 542 LYS A CA 1
ATOM 4341 C C . LYS A 1 542 ? 20.408 -2.826 24.403 1.00 76.75 542 LYS A C 1
ATOM 4343 O O . LYS A 1 542 ? 21.445 -2.172 24.344 1.00 76.75 542 LYS A O 1
ATOM 4348 N N . LYS A 1 543 ? 20.116 -3.791 23.523 1.00 71.06 543 LYS A N 1
ATOM 4349 C CA . LYS A 1 543 ? 21.055 -4.256 22.486 1.00 71.06 543 LYS A CA 1
ATOM 4350 C C . LYS A 1 543 ? 20.634 -3.865 21.065 1.00 71.06 543 LYS A C 1
ATOM 4352 O O . LYS A 1 543 ? 21.509 -3.753 20.210 1.00 71.06 543 LYS A O 1
ATOM 4357 N N . CYS A 1 544 ? 19.341 -3.633 20.814 1.00 72.56 544 CYS A N 1
ATOM 4358 C CA . CYS A 1 544 ? 18.803 -3.386 19.472 1.00 72.56 544 CYS A CA 1
ATOM 4359 C C . CYS A 1 544 ? 18.145 -2.001 19.298 1.00 72.56 544 CYS A C 1
ATOM 4361 O O . CYS A 1 544 ? 18.843 -1.009 19.098 1.00 72.56 544 CYS A O 1
ATOM 4363 N N . LYS A 1 545 ? 16.805 -1.917 19.333 1.00 69.56 545 LYS A N 1
ATOM 4364 C CA . LYS A 1 545 ? 16.008 -0.792 18.797 1.00 69.56 545 LYS A CA 1
ATOM 4365 C C . LYS A 1 545 ? 16.209 0.520 19.560 1.00 69.56 545 LYS A C 1
ATOM 4367 O O . LYS A 1 545 ? 15.991 1.598 19.014 1.00 69.56 545 LYS A O 1
ATOM 4372 N N . TYR A 1 546 ? 16.641 0.424 20.815 1.00 72.12 546 TYR A N 1
ATOM 4373 C CA . TYR A 1 546 ? 16.874 1.556 21.706 1.00 72.12 546 TYR A CA 1
ATOM 4374 C C . TYR A 1 546 ? 18.247 1.475 22.384 1.00 72.12 546 TYR A C 1
ATOM 4376 O O . TYR A 1 546 ? 18.395 1.946 23.509 1.00 72.12 546 TYR A O 1
ATOM 4384 N N . LYS A 1 547 ? 19.254 0.892 21.716 1.00 73.44 547 LYS A N 1
ATOM 4385 C CA . LYS A 1 547 ? 20.604 0.675 22.269 1.00 73.44 547 LYS A CA 1
ATOM 4386 C C . LYS A 1 547 ? 21.197 1.943 22.905 1.00 73.44 547 LYS A C 1
ATOM 4388 O O . LYS A 1 547 ? 21.667 1.909 24.043 1.00 73.44 547 LYS A O 1
ATOM 4393 N N . ASP A 1 548 ? 21.058 3.078 22.222 1.00 77.31 548 ASP A N 1
ATOM 4394 C CA . ASP A 1 548 ? 21.535 4.400 22.667 1.00 77.31 548 ASP A CA 1
ATOM 4395 C C . ASP A 1 548 ? 20.733 4.980 23.853 1.00 77.31 548 ASP A C 1
ATOM 4397 O O . ASP A 1 548 ? 21.108 5.986 24.446 1.00 77.31 548 ASP A O 1
ATOM 4401 N N . LYS A 1 549 ? 19.614 4.340 24.210 1.00 80.25 549 LYS A N 1
ATOM 4402 C CA . LYS A 1 549 ? 18.738 4.638 25.355 1.00 80.25 549 LYS A CA 1
ATOM 4403 C C . LYS A 1 549 ? 18.633 3.448 26.317 1.00 80.25 549 LYS A C 1
ATOM 4405 O O . LYS A 1 549 ? 17.698 3.380 27.110 1.00 80.25 549 LYS A O 1
ATOM 4410 N N . SER A 1 550 ? 19.586 2.516 26.272 1.00 79.38 550 SER A N 1
ATOM 4411 C CA . SER A 1 550 ? 19.653 1.328 27.138 1.00 79.38 550 SER A CA 1
ATOM 4412 C C . SER A 1 550 ? 19.562 1.660 28.636 1.00 79.38 550 SER A C 1
ATOM 4414 O O . SER A 1 550 ? 18.922 0.928 29.389 1.00 79.38 550 SER A O 1
ATOM 4416 N N . PHE A 1 551 ? 20.110 2.806 29.052 1.00 81.44 551 PHE A N 1
ATOM 4417 C CA . PHE A 1 551 ? 20.016 3.349 30.414 1.00 81.44 551 PHE A CA 1
ATOM 4418 C C . PHE A 1 551 ? 18.596 3.770 30.846 1.00 81.44 551 PHE A C 1
ATOM 4420 O O . PHE A 1 551 ? 18.362 4.014 32.025 1.00 81.44 551 PHE A O 1
ATOM 4427 N N . LEU A 1 552 ? 17.637 3.850 29.916 1.00 84.31 552 LEU A N 1
ATOM 4428 C CA . LEU A 1 552 ? 16.224 4.147 30.178 1.00 84.31 552 LEU A CA 1
ATOM 4429 C C . LEU A 1 552 ? 15.329 2.901 30.094 1.00 84.31 552 LEU A C 1
ATOM 4431 O O . LEU A 1 552 ? 14.115 3.061 30.033 1.00 84.31 552 LEU A O 1
ATOM 4435 N N . CYS A 1 553 ? 15.885 1.683 30.066 1.00 84.88 553 CYS A N 1
ATOM 4436 C CA . CYS A 1 553 ? 15.127 0.460 29.767 1.00 84.88 553 CYS A CA 1
ATOM 4437 C C . CYS A 1 553 ? 13.849 0.294 30.601 1.00 84.88 553 CYS A C 1
ATOM 4439 O O . CYS A 1 553 ? 12.761 0.232 30.033 1.00 84.88 553 CYS A O 1
ATOM 4441 N N . GLU A 1 554 ? 13.969 0.343 31.927 1.00 85.81 554 GLU A N 1
ATOM 4442 C CA . GLU A 1 554 ? 12.838 0.227 32.859 1.00 85.81 554 GLU A CA 1
ATOM 4443 C C . GLU A 1 554 ? 11.791 1.331 32.639 1.00 85.81 554 GLU A C 1
ATOM 4445 O O . GLU A 1 554 ? 10.585 1.089 32.681 1.00 85.81 554 GLU A O 1
ATOM 4450 N N . LYS A 1 555 ? 12.244 2.559 32.344 1.00 87.31 555 LYS A N 1
ATOM 4451 C CA . LYS A 1 555 ? 11.361 3.697 32.059 1.00 87.31 555 LYS A CA 1
ATOM 4452 C C . LYS A 1 555 ? 10.619 3.515 30.734 1.00 87.31 555 LYS A C 1
ATOM 4454 O O . LYS A 1 555 ? 9.435 3.829 30.669 1.00 87.31 555 LYS A O 1
ATOM 4459 N N . ILE A 1 556 ? 11.297 3.015 29.700 1.00 84.62 556 ILE A N 1
ATOM 4460 C CA . ILE A 1 556 ? 10.705 2.722 28.387 1.00 84.62 556 ILE A CA 1
ATOM 4461 C C . ILE A 1 556 ? 9.643 1.628 28.533 1.00 84.62 556 ILE A C 1
ATOM 4463 O O . ILE A 1 556 ? 8.526 1.826 28.064 1.00 84.62 556 ILE A O 1
ATOM 4467 N N . GLN A 1 557 ? 9.954 0.536 29.239 1.00 85.31 557 GLN A N 1
ATOM 4468 C CA . GLN A 1 557 ? 9.013 -0.557 29.511 1.00 85.31 557 GLN A CA 1
ATOM 4469 C C . GLN A 1 557 ? 7.788 -0.061 30.277 1.00 85.31 557 GLN A C 1
ATOM 4471 O O . GLN A 1 557 ? 6.670 -0.212 29.796 1.00 85.31 557 GLN A O 1
ATOM 4476 N N . LYS A 1 558 ? 7.984 0.643 31.399 1.00 87.69 558 LYS A N 1
ATOM 4477 C CA . LYS A 1 558 ? 6.875 1.191 32.190 1.00 87.69 558 LYS A CA 1
ATOM 4478 C C . LYS A 1 558 ? 5.977 2.128 31.372 1.00 87.69 558 LYS A C 1
ATOM 4480 O O . LYS A 1 558 ? 4.758 1.999 31.420 1.00 87.69 558 LYS A O 1
ATOM 4485 N N . GLN A 1 559 ? 6.563 3.028 30.577 1.00 86.81 559 GLN A N 1
ATOM 4486 C CA . GLN A 1 559 ? 5.800 3.919 29.694 1.00 86.81 559 GLN A CA 1
ATOM 4487 C C . GLN A 1 559 ? 5.047 3.154 28.594 1.00 86.81 559 GLN A C 1
ATOM 4489 O O . GLN A 1 559 ? 3.944 3.551 28.217 1.00 86.81 559 GLN A O 1
ATOM 4494 N N . GLN A 1 560 ? 5.613 2.062 28.077 1.00 86.00 560 GLN A N 1
ATOM 4495 C CA . GLN A 1 560 ? 4.947 1.191 27.106 1.00 86.00 560 GLN A CA 1
ATOM 4496 C C . GLN A 1 560 ? 3.803 0.402 27.746 1.00 86.00 560 GLN A C 1
ATOM 4498 O O . GLN A 1 560 ? 2.734 0.323 27.151 1.00 86.00 560 GLN A O 1
ATOM 4503 N N . ASP A 1 561 ? 3.965 -0.113 28.961 1.00 88.38 561 ASP A N 1
ATOM 4504 C CA . ASP A 1 561 ? 2.918 -0.841 29.683 1.00 88.38 561 ASP A CA 1
ATOM 4505 C C . ASP A 1 561 ? 1.738 0.067 30.050 1.00 88.38 561 ASP A C 1
ATOM 4507 O O . ASP A 1 561 ? 0.586 -0.278 29.782 1.00 88.38 561 ASP A O 1
ATOM 4511 N N . GLU A 1 562 ? 2.012 1.269 30.567 1.00 90.69 562 GLU A N 1
ATOM 4512 C CA . GLU A 1 562 ? 1.001 2.305 30.821 1.00 90.69 562 GLU A CA 1
ATOM 4513 C C . GLU A 1 562 ? 0.266 2.702 29.526 1.00 90.69 562 GLU A C 1
ATOM 4515 O O . GLU A 1 562 ? -0.965 2.784 29.492 1.00 90.69 562 GLU A O 1
ATOM 4520 N N . SER A 1 563 ? 1.009 2.882 28.429 1.00 90.19 563 SER A N 1
ATOM 4521 C CA . SER A 1 563 ? 0.462 3.217 27.110 1.00 90.19 563 SER A CA 1
ATOM 4522 C C . SER A 1 563 ? -0.406 2.094 26.526 1.00 90.19 563 SER A C 1
ATOM 4524 O O . SER A 1 563 ? -1.499 2.367 26.017 1.00 90.19 563 SER A O 1
ATOM 4526 N N . ARG A 1 564 ? 0.041 0.833 26.607 1.00 91.75 564 ARG A N 1
ATOM 4527 C CA . ARG A 1 564 ? -0.710 -0.348 26.147 1.00 91.75 564 ARG A CA 1
ATOM 4528 C C . ARG A 1 564 ? -1.972 -0.554 26.974 1.00 91.75 564 ARG A C 1
ATOM 4530 O O . ARG A 1 564 ? -3.029 -0.789 26.392 1.00 91.75 564 ARG A O 1
ATOM 4537 N N . LYS A 1 565 ? -1.888 -0.385 28.300 1.00 92.81 565 LYS A N 1
ATOM 4538 C CA . LYS A 1 565 ? -3.052 -0.427 29.191 1.00 92.81 565 LYS A CA 1
ATOM 4539 C C . LYS A 1 565 ? -4.089 0.624 28.792 1.00 92.81 565 LYS A C 1
ATOM 4541 O O . LYS A 1 565 ? -5.229 0.250 28.545 1.00 92.81 565 LYS A O 1
ATOM 4546 N N . LYS A 1 566 ? -3.689 1.889 28.588 1.00 94.50 566 LYS A N 1
ATOM 4547 C CA . LYS A 1 566 ? -4.621 2.935 28.128 1.00 94.50 566 LYS A CA 1
ATOM 4548 C C . LYS A 1 566 ? -5.300 2.568 26.800 1.00 94.50 566 LYS A C 1
ATOM 4550 O O . LYS A 1 566 ? -6.504 2.763 26.661 1.00 94.50 566 LYS A O 1
ATOM 4555 N N . SER A 1 567 ? -4.564 2.025 25.824 1.00 95.00 567 SER A N 1
ATOM 4556 C CA . SER A 1 567 ? -5.183 1.554 24.573 1.00 95.00 567 SER A CA 1
ATOM 4557 C C . SER A 1 567 ? -6.192 0.436 24.802 1.00 95.00 567 SER A C 1
ATOM 4559 O O . SER A 1 567 ? -7.268 0.464 24.210 1.00 95.00 567 SER A O 1
ATOM 4561 N N . PHE A 1 568 ? -5.865 -0.531 25.660 1.00 95.75 568 PHE A N 1
ATOM 4562 C CA . PHE A 1 568 ? -6.788 -1.606 25.998 1.00 95.75 568 PHE A CA 1
ATOM 4563 C C . PHE A 1 568 ? -8.048 -1.082 26.700 1.00 95.75 568 PHE A C 1
ATOM 4565 O O . PHE A 1 568 ? -9.141 -1.494 26.327 1.00 95.75 568 PHE A O 1
ATOM 4572 N N . ASP A 1 569 ? -7.931 -0.125 27.622 1.00 96.44 569 ASP A N 1
ATOM 4573 C CA . ASP A 1 569 ? -9.080 0.491 28.299 1.00 96.44 569 ASP A CA 1
ATOM 4574 C C . ASP A 1 569 ? -10.025 1.189 27.290 1.00 96.44 569 ASP A C 1
ATOM 4576 O O . ASP A 1 569 ? -11.246 1.018 27.342 1.00 96.44 569 ASP A O 1
ATOM 4580 N N . LEU A 1 570 ? -9.474 1.899 26.292 1.00 97.31 570 LEU A N 1
ATOM 4581 C CA . LEU A 1 570 ? -10.254 2.512 25.202 1.00 97.31 570 LEU A CA 1
ATOM 4582 C C . LEU A 1 570 ? -10.944 1.467 24.307 1.00 97.31 570 LEU A C 1
ATOM 4584 O O . LEU A 1 570 ? -12.088 1.670 23.889 1.00 97.31 570 LEU A O 1
ATOM 4588 N N . ILE A 1 571 ? -10.261 0.354 24.023 1.00 96.88 571 ILE A N 1
ATOM 4589 C CA . ILE A 1 571 ? -10.781 -0.785 23.253 1.00 96.88 571 ILE A CA 1
ATOM 4590 C C . ILE A 1 571 ? -11.889 -1.517 24.033 1.00 96.88 571 ILE A C 1
ATOM 4592 O O . ILE A 1 571 ? -12.929 -1.850 23.461 1.00 96.88 571 ILE A O 1
ATOM 4596 N N . LYS A 1 572 ? -11.720 -1.698 25.348 1.00 96.06 572 LYS A N 1
ATOM 4597 C CA . LYS A 1 572 ? -12.721 -2.254 26.267 1.00 96.06 572 LYS A CA 1
ATOM 4598 C C . LYS A 1 572 ? -13.984 -1.393 26.300 1.00 96.06 572 LYS A C 1
ATOM 4600 O O . LYS A 1 572 ? -15.075 -1.937 26.150 1.00 96.06 572 LYS A O 1
ATOM 4605 N N . GLN A 1 573 ? -13.854 -0.065 26.357 1.00 94.69 573 GLN A N 1
ATOM 4606 C CA . GLN A 1 573 ? -14.994 0.858 26.257 1.00 94.69 573 GLN A CA 1
ATOM 4607 C C . GLN A 1 573 ? -15.764 0.711 24.928 1.00 94.69 573 GLN A C 1
ATOM 4609 O O . GLN A 1 573 ? -16.999 0.748 24.922 1.00 94.69 573 GLN A O 1
ATOM 4614 N N . ILE A 1 574 ? -15.066 0.507 23.800 1.00 94.06 574 ILE A N 1
ATOM 4615 C CA . ILE A 1 574 ? -15.712 0.216 22.507 1.00 94.06 574 ILE A CA 1
ATOM 4616 C C . ILE A 1 574 ? -16.462 -1.122 22.581 1.00 94.06 574 ILE A C 1
ATOM 4618 O O . ILE A 1 574 ? -17.632 -1.180 22.208 1.00 94.06 574 ILE A O 1
ATOM 4622 N N . TYR A 1 575 ? -15.834 -2.179 23.105 1.00 94.06 575 TYR A N 1
ATOM 4623 C CA . TYR A 1 575 ? -16.462 -3.494 23.269 1.00 94.06 575 TYR A CA 1
ATOM 4624 C C . TYR A 1 575 ? -17.717 -3.452 24.154 1.00 94.06 575 TYR A C 1
ATOM 4626 O O . TYR A 1 575 ? -18.755 -3.979 23.759 1.00 94.06 575 TYR A O 1
ATOM 4634 N N . GLU A 1 576 ? -17.662 -2.792 25.312 1.00 91.81 576 GLU A N 1
ATOM 4635 C CA . GLU A 1 576 ? -18.796 -2.667 26.239 1.00 91.81 576 GLU A CA 1
ATOM 4636 C C . GLU A 1 576 ? -19.972 -1.890 25.630 1.00 91.81 576 GLU A C 1
ATOM 4638 O O . GLU A 1 576 ? -21.132 -2.228 25.877 1.00 91.81 576 GLU A O 1
ATOM 4643 N N . SER A 1 577 ? -19.684 -0.896 24.786 1.00 89.31 577 SER A N 1
ATOM 4644 C CA . SER A 1 577 ? -20.698 -0.151 24.028 1.00 89.31 577 SER A CA 1
ATOM 4645 C C . SER A 1 577 ? -21.306 -1.021 22.914 1.00 89.31 577 SER A C 1
ATOM 4647 O O . SER A 1 577 ? -22.524 -1.175 22.819 1.00 89.31 577 SER A O 1
ATOM 4649 N N . LEU A 1 578 ? -20.466 -1.690 22.114 1.00 88.62 578 LEU A N 1
ATOM 4650 C CA . LEU A 1 578 ? -20.895 -2.563 21.011 1.00 88.62 578 LEU A CA 1
ATOM 4651 C C . LEU A 1 578 ? -21.585 -3.856 21.471 1.00 88.62 578 LEU A C 1
ATOM 4653 O O . LEU A 1 578 ? -22.369 -4.429 20.714 1.00 88.62 578 LEU A O 1
ATOM 4657 N N . LYS A 1 579 ? -21.344 -4.315 22.703 1.00 87.94 579 LYS A N 1
ATOM 4658 C CA . LYS A 1 579 ? -22.080 -5.428 23.320 1.00 87.94 579 LYS A CA 1
ATOM 4659 C C . LYS A 1 579 ? -23.561 -5.090 23.538 1.00 87.94 579 LYS A C 1
ATOM 4661 O O . LYS A 1 579 ? -24.394 -5.984 23.519 1.00 87.94 579 LYS A O 1
ATOM 4666 N N . GLN A 1 580 ? -23.902 -3.811 23.704 1.00 80.88 580 GLN A N 1
ATOM 4667 C CA . GLN A 1 580 ? -25.294 -3.358 23.827 1.00 80.88 580 GLN A CA 1
ATOM 4668 C C . GLN A 1 580 ? -26.010 -3.244 22.469 1.00 80.88 580 GLN A C 1
ATOM 4670 O O . GLN A 1 580 ? -27.232 -3.105 22.441 1.00 80.88 580 GLN A O 1
ATOM 4675 N N . CYS A 1 581 ? -25.262 -3.309 21.361 1.00 74.31 581 CYS A N 1
ATOM 4676 C CA . CYS A 1 581 ? -25.735 -3.147 19.982 1.00 74.31 581 CYS A CA 1
ATOM 4677 C C . CYS A 1 581 ? -26.041 -4.503 19.307 1.00 74.31 581 CYS A C 1
ATOM 4679 O O . CYS A 1 581 ? -25.739 -4.703 18.127 1.00 74.31 581 CYS A O 1
ATOM 4681 N N . GLU A 1 582 ? -26.565 -5.467 20.069 1.00 64.81 582 GLU A N 1
ATOM 4682 C CA . GLU A 1 582 ? -27.018 -6.763 19.539 1.00 64.81 582 GLU A CA 1
ATOM 4683 C C . GLU A 1 582 ? -28.374 -6.644 18.823 1.00 64.81 582 GLU A C 1
ATOM 4685 O O . GLU A 1 582 ? -28.989 -5.581 18.825 1.00 64.81 582 GLU A O 1
ATOM 4690 N N . GLU A 1 583 ? -28.776 -7.704 18.115 1.00 54.34 583 GLU A N 1
ATOM 4691 C CA . GLU A 1 583 ? -29.788 -7.716 17.042 1.00 54.34 583 GLU A CA 1
ATOM 4692 C C . GLU A 1 583 ? -30.924 -6.679 17.172 1.00 54.34 583 GLU A C 1
ATOM 4694 O O . GLU A 1 583 ? -31.791 -6.757 18.040 1.00 54.34 583 GLU A O 1
ATOM 4699 N N . GLY A 1 584 ? -30.931 -5.699 16.260 1.00 54.81 584 GLY A N 1
ATOM 4700 C CA . GLY A 1 584 ? -31.970 -4.667 16.168 1.00 54.81 584 GLY A CA 1
ATOM 4701 C C . GLY A 1 584 ? -31.854 -3.505 17.164 1.00 54.81 584 GLY A C 1
ATOM 4702 O O . GLY A 1 584 ? -32.611 -2.542 17.040 1.00 54.81 584 GLY A O 1
ATOM 4703 N N . ALA A 1 585 ? -30.919 -3.539 18.118 1.00 62.06 585 ALA A N 1
ATOM 4704 C CA . ALA A 1 585 ? -30.676 -2.424 19.028 1.00 62.06 585 ALA A CA 1
ATOM 4705 C C . ALA A 1 585 ? -29.833 -1.313 18.376 1.00 62.06 585 ALA A C 1
ATOM 4707 O O . ALA A 1 585 ? -28.852 -1.571 17.676 1.00 62.06 585 ALA A O 1
ATOM 4708 N N . LEU A 1 586 ? -30.207 -0.064 18.660 1.00 69.19 586 LEU A N 1
ATOM 4709 C CA . LEU A 1 586 ? -29.413 1.123 18.341 1.00 69.19 586 LEU A CA 1
ATOM 4710 C C . LEU A 1 586 ? -28.319 1.343 19.390 1.00 69.19 586 LEU A C 1
ATOM 4712 O O . LEU A 1 586 ? -28.537 1.081 20.576 1.00 69.19 586 LEU A O 1
ATOM 4716 N N . ASP A 1 587 ? -27.188 1.911 18.969 1.00 74.69 587 ASP A N 1
ATOM 4717 C CA . ASP A 1 587 ? -26.157 2.391 19.892 1.00 74.69 587 ASP A CA 1
ATOM 4718 C C . ASP A 1 587 ? -26.727 3.478 20.818 1.00 74.69 587 ASP A C 1
ATOM 4720 O O . ASP A 1 587 ? -27.181 4.539 20.375 1.00 74.69 587 ASP A O 1
ATOM 4724 N N . LYS A 1 588 ? -26.708 3.185 22.121 1.00 76.06 588 LYS A N 1
ATOM 4725 C CA . LYS A 1 588 ? -27.233 4.040 23.192 1.00 76.06 588 LYS A CA 1
ATOM 4726 C C . LYS A 1 588 ? -26.235 5.102 23.644 1.00 76.06 588 LYS A C 1
ATOM 4728 O O . LYS A 1 588 ? -26.651 6.125 24.181 1.00 76.06 588 LYS A O 1
ATOM 4733 N N . GLU A 1 589 ? -24.938 4.876 23.439 1.00 81.75 589 GLU A N 1
ATOM 4734 C CA . GLU A 1 589 ? -23.863 5.752 23.911 1.00 81.75 589 GLU A CA 1
ATOM 4735 C C . GLU A 1 589 ? -22.814 6.058 22.816 1.00 81.75 589 GLU A C 1
ATOM 4737 O O . GLU A 1 589 ? -21.609 5.953 23.073 1.00 81.75 589 GLU A O 1
ATOM 4742 N N . PRO A 1 590 ? -23.214 6.527 21.609 1.00 86.81 590 PRO A N 1
ATOM 4743 C CA . PRO A 1 590 ? -22.278 6.725 20.499 1.00 86.81 590 PRO A CA 1
ATOM 4744 C C . PRO A 1 590 ? -21.180 7.764 20.775 1.00 86.81 590 PRO A C 1
ATOM 4746 O O . PRO A 1 590 ? -20.181 7.814 20.061 1.00 86.81 590 PRO A O 1
ATOM 4749 N N . SER A 1 591 ? -21.318 8.575 21.829 1.00 89.62 591 SER A N 1
ATOM 4750 C CA . SER A 1 591 ? -20.285 9.488 22.324 1.00 89.62 591 SER A CA 1
ATOM 4751 C C . SER A 1 591 ? -19.089 8.758 22.941 1.00 89.62 591 SER A C 1
ATOM 4753 O O . SER A 1 591 ? -17.965 9.231 22.785 1.00 89.62 591 SER A O 1
ATOM 4755 N N . LYS A 1 592 ? -19.296 7.605 23.596 1.00 91.31 592 LYS A N 1
ATOM 4756 C CA . LYS A 1 592 ? -18.212 6.789 24.171 1.00 91.31 592 LYS A CA 1
ATOM 4757 C C . LYS A 1 592 ? -17.361 6.163 23.075 1.00 91.31 592 LYS A C 1
ATOM 4759 O O . LYS A 1 592 ? -16.138 6.282 23.107 1.00 91.31 592 LYS A O 1
ATOM 4764 N N . ILE A 1 593 ? -18.005 5.573 22.066 1.00 92.69 593 ILE A N 1
ATOM 4765 C CA . ILE A 1 593 ? -17.317 5.045 20.882 1.00 92.69 593 ILE A CA 1
ATOM 4766 C C . ILE A 1 593 ? -16.603 6.181 20.136 1.00 92.69 593 ILE A C 1
ATOM 4768 O O . ILE A 1 593 ? -15.416 6.061 19.843 1.00 92.69 593 ILE A O 1
ATOM 4772 N N . ALA A 1 594 ? -17.281 7.308 19.881 1.00 94.12 594 ALA A N 1
ATOM 4773 C CA . ALA A 1 594 ? -16.678 8.472 19.229 1.00 94.12 594 ALA A CA 1
ATOM 4774 C C . ALA A 1 594 ? -15.420 8.977 19.961 1.00 94.12 594 ALA A C 1
ATOM 4776 O O . ALA A 1 594 ? -14.398 9.209 19.314 1.00 94.12 594 ALA A O 1
ATOM 4777 N N . GLY A 1 595 ? -15.475 9.097 21.293 1.00 96.38 595 GLY A N 1
ATOM 4778 C CA . GLY A 1 595 ? -14.336 9.474 22.134 1.00 96.38 595 GLY A CA 1
ATOM 4779 C C . GLY A 1 595 ? -13.175 8.485 22.024 1.00 96.38 595 GLY A C 1
ATOM 4780 O O . GLY A 1 595 ? -12.061 8.894 21.699 1.00 96.38 595 GLY A O 1
ATOM 4781 N N . SER A 1 596 ? -13.441 7.182 22.183 1.00 97.19 596 SER A N 1
ATOM 4782 C CA . SER A 1 596 ? -12.410 6.144 22.047 1.00 97.19 596 SER A CA 1
ATOM 4783 C C . SER A 1 596 ? -11.744 6.149 20.668 1.00 97.19 596 SER A C 1
ATOM 4785 O O . SER A 1 596 ? -10.522 6.073 20.581 1.00 97.19 596 SER A O 1
ATOM 4787 N N . LEU A 1 597 ? -12.516 6.280 19.583 1.00 96.88 597 LEU A N 1
ATOM 4788 C CA . LEU A 1 597 ? -11.976 6.351 18.218 1.00 96.88 597 LEU A CA 1
ATOM 4789 C C . LEU A 1 597 ? -11.125 7.614 17.995 1.00 96.88 597 LEU A C 1
ATOM 4791 O O . LEU A 1 597 ? -10.122 7.557 17.282 1.00 96.88 597 LEU A O 1
ATOM 4795 N N . VAL A 1 598 ? -11.489 8.745 18.611 1.00 97.38 598 VAL A N 1
ATOM 4796 C CA . VAL A 1 598 ? -10.685 9.977 18.576 1.00 97.38 598 VAL A CA 1
ATOM 4797 C C . VAL A 1 598 ? -9.358 9.790 19.310 1.00 97.38 598 VAL A C 1
ATOM 4799 O O . VAL A 1 598 ? -8.320 10.080 18.719 1.00 97.38 598 VAL A O 1
ATOM 4802 N N . GLU A 1 599 ? -9.362 9.262 20.536 1.00 97.88 599 GLU A N 1
ATOM 4803 C CA . GLU A 1 599 ? -8.131 9.051 21.314 1.00 97.88 599 GLU A CA 1
ATOM 4804 C C . GLU A 1 599 ? -7.200 8.001 20.685 1.00 97.88 599 GLU A C 1
ATOM 4806 O O . GLU A 1 599 ? -5.989 8.220 20.600 1.00 97.88 599 GLU A O 1
ATOM 4811 N N . LEU A 1 600 ? -7.748 6.890 20.177 1.00 97.94 600 LEU A N 1
ATOM 4812 C CA . LEU A 1 600 ? -6.977 5.899 19.418 1.00 97.94 600 LEU A CA 1
ATOM 4813 C C . LEU A 1 600 ? -6.409 6.528 18.132 1.00 97.94 600 LEU A C 1
ATOM 4815 O O . LEU A 1 600 ? -5.225 6.371 17.838 1.00 97.94 600 LEU A O 1
ATOM 4819 N N . GLY A 1 601 ? -7.216 7.294 17.390 1.00 97.06 601 GLY A N 1
ATOM 4820 C CA . GLY A 1 601 ? -6.773 7.987 16.178 1.00 97.06 601 GLY A CA 1
ATOM 4821 C C . GLY A 1 601 ? -5.651 8.999 16.429 1.00 97.06 601 GLY A C 1
ATOM 4822 O O . GLY A 1 601 ? -4.722 9.099 15.631 1.00 97.06 601 GLY A O 1
ATOM 4823 N N . GLU A 1 602 ? -5.687 9.713 17.556 1.00 96.94 602 GLU A N 1
ATOM 4824 C CA . GLU A 1 602 ? -4.598 10.598 17.985 1.00 96.94 602 GLU A CA 1
ATOM 4825 C C . GLU A 1 602 ? -3.329 9.819 18.345 1.00 96.94 602 GLU A C 1
ATOM 4827 O O . GLU A 1 602 ? -2.256 10.144 17.831 1.00 96.94 602 GLU A O 1
ATOM 4832 N N . LYS A 1 603 ? -3.444 8.766 19.167 1.00 95.69 603 LYS A N 1
ATOM 4833 C CA . LYS A 1 603 ? -2.301 7.950 19.600 1.00 95.69 603 LYS A CA 1
ATOM 4834 C C . LYS A 1 603 ? -1.570 7.290 18.426 1.00 95.69 603 LYS A C 1
ATOM 4836 O O . LYS A 1 603 ? -0.348 7.388 18.340 1.00 95.69 603 LYS A O 1
ATOM 4841 N N . TYR A 1 604 ? -2.306 6.640 17.526 1.00 95.81 604 TYR A N 1
ATOM 4842 C CA . TYR A 1 604 ? -1.745 5.897 16.388 1.00 95.81 604 TYR A CA 1
ATOM 4843 C C . TYR A 1 604 ? -1.604 6.749 15.113 1.00 95.81 604 TYR A C 1
ATOM 4845 O O . TYR A 1 604 ? -1.433 6.210 14.024 1.00 95.81 604 TYR A O 1
ATOM 4853 N N . GLN A 1 605 ? -1.691 8.082 15.229 1.00 95.44 605 GLN A N 1
ATOM 4854 C CA . GLN A 1 605 ? -1.543 9.046 14.124 1.00 95.44 605 GLN A CA 1
ATOM 4855 C C . GLN A 1 605 ? -2.489 8.807 12.925 1.00 95.44 605 GLN A C 1
ATOM 4857 O O . GLN A 1 605 ? -2.240 9.281 11.812 1.00 95.44 605 GLN A O 1
ATOM 4862 N N . SER A 1 606 ? -3.610 8.119 13.160 1.00 95.94 606 SER A N 1
ATOM 4863 C CA . SER A 1 606 ? -4.651 7.848 12.172 1.00 95.94 606 SER A CA 1
ATOM 4864 C C . SER A 1 606 ? -5.629 9.021 12.101 1.00 95.94 606 SER A C 1
ATOM 4866 O O . SER A 1 606 ? -6.594 9.138 12.866 1.00 95.94 606 SER A O 1
ATOM 4868 N N . ALA A 1 607 ? -5.362 9.919 11.149 1.00 93.88 607 ALA A N 1
ATOM 4869 C CA . ALA A 1 607 ? -6.183 11.096 10.897 1.00 93.88 607 ALA A CA 1
ATOM 4870 C C . ALA A 1 607 ? -7.633 10.719 10.552 1.00 93.88 607 ALA A C 1
ATOM 4872 O O . ALA A 1 607 ? -8.565 11.409 10.976 1.00 93.88 607 ALA A O 1
ATOM 4873 N N . TRP A 1 608 ? -7.835 9.612 9.833 1.00 95.25 608 TRP A N 1
ATOM 4874 C CA . TRP A 1 608 ? -9.162 9.172 9.421 1.00 95.25 608 TRP A CA 1
ATOM 4875 C C . TRP A 1 608 ? -9.909 8.371 10.487 1.00 95.25 608 TRP A C 1
ATOM 4877 O O . TRP A 1 608 ? -11.134 8.475 10.520 1.00 95.25 608 TRP A O 1
ATOM 4887 N N . LEU A 1 609 ? -9.238 7.654 11.401 1.00 95.88 609 LEU A N 1
ATOM 4888 C CA . LEU A 1 609 ? -9.908 7.082 12.583 1.00 95.88 609 LEU A CA 1
ATOM 4889 C C . LEU A 1 609 ? -10.447 8.193 13.486 1.00 95.88 609 LEU A C 1
ATOM 4891 O O . LEU A 1 609 ? -11.610 8.159 13.887 1.00 95.88 609 LEU A O 1
ATOM 4895 N N . LYS A 1 610 ? -9.629 9.230 13.712 1.00 94.81 610 LYS A N 1
ATOM 4896 C CA . LYS A 1 610 ? -10.028 10.425 14.459 1.00 94.81 610 LYS A CA 1
ATOM 4897 C C . LYS A 1 610 ? -11.230 11.121 13.819 1.00 94.81 610 LYS A C 1
ATOM 4899 O O . LYS A 1 610 ? -12.184 11.467 14.512 1.00 94.81 610 LYS A O 1
ATOM 4904 N N . GLU A 1 611 ? -11.204 11.340 12.505 1.00 92.44 611 GLU A N 1
ATOM 4905 C CA . GLU A 1 611 ? -12.305 12.017 11.811 1.00 92.44 611 GLU A CA 1
ATOM 4906 C C . GLU A 1 611 ? -13.576 11.153 11.745 1.00 92.44 611 GLU A C 1
ATOM 4908 O O . GLU A 1 611 ? -14.671 11.673 11.959 1.00 92.44 611 GLU A O 1
ATOM 4913 N N . ARG A 1 612 ? -13.443 9.830 11.564 1.00 92.00 612 ARG A N 1
ATOM 4914 C CA . ARG A 1 612 ? -14.547 8.868 11.726 1.00 92.00 612 ARG A CA 1
ATOM 4915 C C . ARG A 1 612 ? -15.178 8.960 13.112 1.00 92.00 612 ARG A C 1
ATOM 4917 O O . ARG A 1 612 ? -16.398 9.057 13.196 1.00 92.00 612 ARG A O 1
ATOM 4924 N N . GLY A 1 613 ? -14.370 8.996 14.174 1.00 92.44 613 GLY A N 1
ATOM 4925 C CA . GLY A 1 613 ? -14.843 9.155 15.550 1.00 92.44 613 GLY A CA 1
ATOM 4926 C C . GLY A 1 613 ? -15.698 10.411 15.736 1.00 92.44 613 GLY A C 1
ATOM 4927 O O . GLY A 1 613 ? -16.829 10.315 16.208 1.00 92.44 613 GLY A O 1
ATOM 4928 N N . LYS A 1 614 ? -15.227 11.577 15.269 1.00 90.62 614 LYS A N 1
ATOM 4929 C CA . LYS A 1 614 ? -16.012 12.829 15.330 1.00 90.62 614 LYS A CA 1
ATOM 4930 C C . LYS A 1 614 ? -17.358 12.719 14.609 1.00 90.62 614 LYS A C 1
ATOM 4932 O O . LYS A 1 614 ? -18.378 13.142 15.146 1.00 90.62 614 LYS A O 1
ATOM 4937 N N . ARG A 1 615 ? -17.365 12.166 13.390 1.00 87.94 615 ARG A N 1
ATOM 4938 C CA . ARG A 1 615 ? -18.576 12.080 12.553 1.00 87.94 615 ARG A CA 1
ATOM 4939 C C . ARG A 1 615 ? -19.541 10.998 13.009 1.00 87.94 615 ARG A C 1
ATOM 4941 O O . ARG A 1 615 ? -20.731 11.132 12.752 1.00 87.94 615 ARG A O 1
ATOM 4948 N N . TYR A 1 616 ? -19.065 9.982 13.724 1.00 88.50 616 TYR A N 1
ATOM 4949 C CA . TYR A 1 616 ? -19.906 8.926 14.275 1.00 88.50 616 TYR A CA 1
ATOM 4950 C C . TYR A 1 616 ? -20.988 9.475 15.217 1.00 88.50 616 TYR A C 1
ATOM 4952 O O . TYR A 1 616 ? -22.157 9.135 15.069 1.00 88.50 616 TYR A O 1
ATOM 4960 N N . TRP A 1 617 ? -20.636 10.383 16.135 1.00 83.81 617 TRP A N 1
ATOM 4961 C CA . TRP A 1 617 ? -21.585 10.930 17.117 1.00 83.81 617 TRP A CA 1
ATOM 4962 C C . TRP A 1 617 ? -22.737 11.730 16.493 1.00 83.81 617 TRP A C 1
ATOM 4964 O O . TRP A 1 617 ? -23.885 11.609 16.923 1.00 83.81 617 TRP A O 1
ATOM 4974 N N . GLU A 1 618 ? -22.439 12.565 15.497 1.00 80.19 618 GLU A N 1
ATOM 4975 C CA . GLU A 1 618 ? -23.450 13.363 14.792 1.00 80.19 618 GLU A CA 1
ATOM 4976 C C . GLU A 1 618 ? -24.205 12.512 13.766 1.00 80.19 618 GLU A C 1
ATOM 4978 O O . GLU A 1 618 ? -25.430 12.576 13.675 1.00 80.19 618 GLU A O 1
ATOM 4983 N N . GLY A 1 619 ? -23.473 11.673 13.031 1.00 80.81 619 GLY A N 1
ATOM 4984 C CA . GLY A 1 619 ? -23.993 10.816 11.977 1.00 80.81 619 GLY A CA 1
ATOM 4985 C C . GLY A 1 619 ? -24.944 9.745 12.491 1.00 80.81 619 GLY A C 1
ATOM 4986 O O . GLY A 1 619 ? -26.028 9.608 11.939 1.00 80.81 619 GLY A O 1
ATOM 4987 N N . ASN A 1 620 ? -24.606 9.043 13.576 1.00 81.44 620 ASN A N 1
ATOM 4988 C CA . ASN A 1 620 ? -25.444 7.970 14.122 1.00 81.44 620 ASN A CA 1
ATOM 4989 C C . ASN A 1 620 ? -26.780 8.487 14.701 1.00 81.44 620 ASN A C 1
ATOM 4991 O O . ASN A 1 620 ? -27.728 7.724 14.841 1.00 81.44 620 ASN A O 1
ATOM 4995 N N . LYS A 1 621 ? -26.898 9.791 15.000 1.00 78.31 621 LYS A N 1
ATOM 4996 C CA . LYS A 1 621 ? -28.182 10.416 15.382 1.00 78.31 621 LYS A CA 1
ATOM 4997 C C . LYS A 1 621 ? -29.111 10.671 14.197 1.00 78.31 621 LYS A C 1
ATOM 4999 O O . LYS A 1 621 ? -30.321 10.732 14.386 1.00 78.31 621 LYS A O 1
ATOM 5004 N N . LEU A 1 622 ? -28.546 10.884 13.010 1.00 78.00 622 LEU A N 1
ATOM 5005 C CA . LEU A 1 622 ? -29.281 11.247 11.793 1.00 78.00 622 LEU A CA 1
ATOM 5006 C C . LEU A 1 622 ? -29.509 10.032 10.883 1.00 78.00 622 LEU A C 1
ATOM 5008 O O . LEU A 1 622 ? -30.565 9.908 10.271 1.00 78.00 622 LEU A O 1
ATOM 5012 N N . PHE A 1 623 ? -28.537 9.123 10.846 1.00 78.62 623 PHE A N 1
ATOM 5013 C CA . PHE A 1 623 ? -28.519 7.893 10.059 1.00 78.62 623 PHE A CA 1
ATOM 5014 C C . PHE A 1 623 ? -28.016 6.726 10.927 1.00 78.62 623 PHE A C 1
ATOM 5016 O O . PHE A 1 623 ? -26.924 6.210 10.678 1.00 78.62 623 PHE A O 1
ATOM 5023 N N . PRO A 1 624 ? -28.768 6.332 11.973 1.00 76.62 624 PRO A N 1
ATOM 5024 C CA . PRO A 1 624 ? -28.394 5.207 12.820 1.00 76.62 624 PRO A CA 1
ATOM 5025 C C . PRO A 1 624 ? -28.200 3.923 12.008 1.00 76.62 624 PRO A C 1
ATOM 5027 O O . PRO A 1 624 ? -28.988 3.607 11.114 1.00 76.62 624 PRO A O 1
ATOM 5030 N N . ARG A 1 625 ? -27.157 3.163 12.347 1.00 76.31 625 ARG A N 1
ATOM 5031 C CA . ARG A 1 625 ? -26.900 1.830 11.786 1.00 76.31 625 ARG A CA 1
ATOM 5032 C C . ARG A 1 625 ? -27.565 0.761 12.658 1.00 76.31 625 ARG A C 1
ATOM 5034 O O . ARG A 1 625 ? -27.537 0.851 13.882 1.00 76.31 625 ARG A O 1
ATOM 5041 N N . ASN A 1 626 ? -28.139 -0.261 12.025 1.00 73.00 626 ASN A N 1
ATOM 5042 C CA . ASN A 1 626 ? -28.664 -1.429 12.731 1.00 73.00 626 ASN A CA 1
ATOM 5043 C C . ASN A 1 626 ? -27.508 -2.368 13.102 1.00 73.00 626 ASN A C 1
ATOM 5045 O O . ASN A 1 626 ? -26.754 -2.784 12.223 1.00 73.00 626 ASN A O 1
ATOM 5049 N N . GLY A 1 627 ? -27.401 -2.742 14.379 1.00 80.44 627 GLY A N 1
ATOM 5050 C CA . GLY A 1 627 ? -26.315 -3.591 14.870 1.00 80.44 627 GLY A CA 1
ATOM 5051 C C . GLY A 1 627 ? -24.990 -2.837 15.036 1.00 80.44 627 GLY A C 1
ATOM 5052 O O . GLY A 1 627 ? -24.966 -1.624 15.230 1.00 80.44 627 GLY A O 1
ATOM 5053 N N . ARG A 1 628 ? -23.868 -3.564 14.989 1.00 86.81 628 ARG A N 1
ATOM 5054 C CA . ARG A 1 628 ? -22.522 -3.019 15.245 1.00 86.81 628 ARG A CA 1
ATOM 5055 C C . ARG A 1 628 ? -21.986 -2.282 14.002 1.00 86.81 628 ARG A C 1
ATOM 5057 O O . ARG A 1 628 ? -21.757 -2.943 12.990 1.00 86.81 628 ARG A O 1
ATOM 5064 N N . PRO A 1 629 ? -21.751 -0.957 14.047 1.00 87.94 629 PRO A N 1
ATOM 5065 C CA . PRO A 1 629 ? -21.380 -0.197 12.858 1.00 87.94 629 PRO A CA 1
ATOM 5066 C C . PRO A 1 629 ? -19.916 -0.378 12.456 1.00 87.94 629 PRO A C 1
ATOM 5068 O O . PRO A 1 629 ? -19.003 -0.390 13.284 1.00 87.94 629 PRO A O 1
ATOM 5071 N N . GLU A 1 630 ? -19.681 -0.371 11.149 1.00 91.31 630 GLU A N 1
ATOM 5072 C CA . GLU A 1 630 ? -18.365 -0.462 10.512 1.00 91.31 630 GLU A CA 1
ATOM 5073 C C . GLU A 1 630 ? -17.453 0.697 10.952 1.00 91.31 630 GLU A C 1
ATOM 5075 O O . GLU A 1 630 ? -16.253 0.524 11.157 1.00 91.31 630 GLU A O 1
ATOM 5080 N N . THR A 1 631 ? -18.037 1.877 11.211 1.00 91.00 631 THR A N 1
ATOM 5081 C CA . THR A 1 631 ? -17.328 3.035 11.788 1.00 91.00 631 THR A CA 1
ATOM 5082 C C . THR A 1 631 ? -16.621 2.700 13.109 1.00 91.00 631 THR A C 1
ATOM 5084 O O . THR A 1 631 ? -15.538 3.235 13.355 1.00 91.00 631 THR A O 1
ATOM 5087 N N . ALA A 1 632 ? -17.196 1.808 13.924 1.00 91.56 632 ALA A N 1
ATOM 5088 C CA . ALA A 1 632 ? -16.666 1.389 15.220 1.00 91.56 632 ALA A CA 1
ATOM 5089 C C . ALA A 1 632 ? -15.780 0.133 15.154 1.00 91.56 632 ALA A C 1
ATOM 5091 O O . ALA A 1 632 ? -14.961 -0.059 16.050 1.00 91.56 632 ALA A O 1
ATOM 5092 N N . LEU A 1 633 ? -15.925 -0.700 14.115 1.00 94.44 633 LEU A N 1
ATOM 5093 C CA . LEU A 1 633 ? -15.203 -1.971 13.966 1.00 94.44 633 LEU A CA 1
ATOM 5094 C C . LEU A 1 633 ? -13.980 -1.901 13.039 1.00 94.44 633 LEU A C 1
ATOM 5096 O O . LEU A 1 633 ? -13.020 -2.627 13.276 1.00 94.44 633 LEU A O 1
ATOM 5100 N N . ASP A 1 634 ? -13.976 -1.052 12.006 1.00 97.00 634 ASP A N 1
ATOM 5101 C CA . ASP A 1 634 ? -12.917 -1.045 10.986 1.00 97.00 634 ASP A CA 1
ATOM 5102 C C . ASP A 1 634 ? -11.618 -0.386 11.474 1.00 97.00 634 ASP A C 1
ATOM 5104 O O . ASP A 1 634 ? -11.368 0.796 11.222 1.00 97.00 634 ASP A O 1
ATOM 5108 N N . TRP A 1 635 ? -10.817 -1.167 12.188 1.00 97.88 635 TRP A N 1
ATOM 5109 C CA . TRP A 1 635 ? -9.430 -0.955 12.612 1.00 97.88 635 TRP A CA 1
ATOM 5110 C C . TRP A 1 635 ? -8.855 -2.326 13.012 1.00 97.88 635 TRP A C 1
ATOM 5112 O O . TRP A 1 635 ? -9.600 -3.289 13.156 1.00 97.88 635 TRP A O 1
ATOM 5122 N N . CYS A 1 636 ? -7.542 -2.457 13.174 1.00 97.81 636 CYS A N 1
ATOM 5123 C CA . CYS A 1 636 ? -6.898 -3.723 13.526 1.00 97.81 636 CYS A CA 1
ATOM 5124 C C . CYS A 1 636 ? -5.805 -3.481 14.568 1.00 97.81 636 CYS A C 1
ATOM 5126 O O . CYS A 1 636 ? -4.826 -2.798 14.281 1.00 97.81 636 CYS A O 1
ATOM 5128 N N . TYR A 1 637 ? -5.961 -4.035 15.770 1.00 97.12 637 TYR A N 1
ATOM 5129 C CA . TYR A 1 637 ? -4.941 -3.981 16.819 1.00 97.12 637 TYR A CA 1
ATOM 5130 C C . TYR A 1 637 ? -3.944 -5.131 16.655 1.00 97.12 637 TYR A C 1
ATOM 5132 O O . TYR A 1 637 ? -4.362 -6.275 16.479 1.00 97.12 637 TYR A O 1
ATOM 5140 N N . ILE A 1 638 ? -2.643 -4.825 16.685 1.00 95.31 638 ILE A N 1
ATOM 5141 C CA . ILE A 1 638 ? -1.563 -5.802 16.483 1.00 95.31 638 ILE A CA 1
ATOM 5142 C C . ILE A 1 638 ? -0.476 -5.571 17.535 1.00 95.31 638 ILE A C 1
ATOM 5144 O O . ILE A 1 638 ? 0.132 -4.501 17.566 1.00 95.31 638 ILE A O 1
ATOM 5148 N N . GLU A 1 639 ? -0.193 -6.585 18.357 1.00 93.31 639 GLU A N 1
ATOM 5149 C CA . GLU A 1 639 ? 0.988 -6.604 19.227 1.00 93.31 639 GLU A CA 1
ATOM 5150 C C . GLU A 1 639 ? 2.170 -7.257 18.484 1.00 93.31 639 GLU A C 1
ATOM 5152 O O . GLU A 1 639 ? 2.098 -8.403 18.040 1.00 93.31 639 GLU A O 1
ATOM 5157 N N . ILE A 1 640 ? 3.269 -6.517 18.335 1.00 91.69 640 ILE A N 1
ATOM 5158 C CA . ILE A 1 640 ? 4.542 -6.999 17.794 1.00 91.69 640 ILE A CA 1
ATOM 5159 C C . ILE A 1 640 ? 5.361 -7.534 18.970 1.00 91.69 640 ILE A C 1
ATOM 5161 O O . ILE A 1 640 ? 6.053 -6.777 19.658 1.00 91.69 640 ILE A O 1
ATOM 5165 N N . ASP A 1 641 ? 5.236 -8.836 19.225 1.00 89.38 641 ASP A N 1
ATOM 5166 C CA . ASP A 1 641 ? 5.896 -9.508 20.344 1.00 89.38 641 ASP A CA 1
ATOM 5167 C C . ASP A 1 641 ? 7.376 -9.792 20.033 1.00 89.38 641 ASP A C 1
ATOM 5169 O O . ASP A 1 641 ? 7.748 -10.791 19.412 1.00 89.38 641 ASP A O 1
ATOM 5173 N N . TYR A 1 642 ? 8.248 -8.862 20.431 1.00 83.19 642 TYR A N 1
ATOM 5174 C CA . TYR A 1 642 ? 9.686 -9.059 20.306 1.00 83.19 642 TYR A CA 1
ATOM 5175 C C . TYR A 1 642 ? 10.267 -10.095 21.298 1.00 83.19 642 TYR A C 1
ATOM 5177 O O . TYR A 1 642 ? 11.230 -10.758 20.915 1.00 83.19 642 TYR A O 1
ATOM 5185 N N . PRO A 1 643 ? 9.747 -10.302 22.529 1.00 81.81 643 PRO A N 1
ATOM 5186 C CA . PRO A 1 643 ? 10.044 -11.500 23.318 1.00 81.81 643 PRO A CA 1
ATOM 5187 C C . PRO A 1 643 ? 9.790 -12.825 22.574 1.00 81.81 643 PRO A C 1
ATOM 5189 O O . PRO A 1 643 ? 10.687 -13.668 22.556 1.00 81.81 643 PRO A O 1
ATOM 5192 N N . GLU A 1 644 ? 8.633 -12.997 21.921 1.00 80.62 644 GLU A N 1
ATOM 5193 C CA . GLU A 1 644 ? 8.297 -14.170 21.093 1.00 80.62 644 GLU A CA 1
ATOM 5194 C C . GLU A 1 644 ? 9.362 -14.364 20.007 1.00 80.62 644 GLU A C 1
ATOM 5196 O O . GLU A 1 644 ? 10.021 -15.405 19.968 1.00 80.62 644 GLU A O 1
ATOM 5201 N N . PHE A 1 645 ? 9.618 -13.329 19.203 1.00 76.44 645 PHE A N 1
ATOM 5202 C CA . PHE A 1 645 ? 10.678 -13.302 18.188 1.00 76.44 645 PHE A CA 1
ATOM 5203 C C . PHE A 1 645 ? 12.060 -13.682 18.737 1.00 76.44 645 PHE A C 1
ATOM 5205 O O . PHE A 1 645 ? 12.776 -14.486 18.144 1.00 76.44 645 PHE A O 1
ATOM 5212 N N . MET A 1 646 ? 12.428 -13.141 19.900 1.00 68.56 646 MET A N 1
ATOM 5213 C CA . MET A 1 646 ? 13.691 -13.440 20.575 1.00 68.56 646 MET A CA 1
ATOM 5214 C C . MET A 1 646 ? 13.692 -14.808 21.274 1.00 68.56 646 MET A C 1
ATOM 5216 O O . MET A 1 646 ? 14.743 -15.229 21.758 1.00 68.56 646 MET A O 1
ATOM 5220 N N . SER A 1 647 ? 12.581 -15.547 21.301 1.00 67.81 647 SER A N 1
ATOM 5221 C CA . SER A 1 647 ? 12.509 -16.927 21.804 1.00 67.81 647 SER A CA 1
ATOM 5222 C C . SER A 1 647 ? 12.440 -17.964 20.680 1.00 67.81 647 SER A C 1
ATOM 5224 O O . SER A 1 647 ? 13.022 -19.038 20.823 1.00 67.81 647 SER A O 1
ATOM 5226 N N . ALA A 1 648 ? 11.831 -17.616 19.544 1.00 60.97 648 ALA A N 1
ATOM 5227 C CA . ALA A 1 648 ? 11.716 -18.473 18.374 1.00 60.97 648 ALA A CA 1
ATOM 5228 C C . ALA A 1 648 ? 13.090 -18.882 17.803 1.00 60.97 648 ALA A C 1
ATOM 5230 O O . ALA A 1 648 ? 14.073 -18.134 17.865 1.00 60.97 648 ALA A O 1
ATOM 5231 N N . ASN A 1 649 ? 13.127 -20.082 17.217 1.00 51.50 649 ASN A N 1
ATOM 5232 C CA . ASN A 1 649 ? 14.259 -20.603 16.441 1.00 51.50 649 ASN A CA 1
ATOM 5233 C C . ASN A 1 649 ? 14.096 -20.342 14.928 1.00 51.50 649 ASN A C 1
ATOM 5235 O O . ASN A 1 649 ? 14.870 -20.869 14.130 1.00 51.50 649 ASN A O 1
ATOM 5239 N N . ASP A 1 650 ? 13.089 -19.561 14.521 1.00 47.56 650 ASP A N 1
ATOM 5240 C CA . ASP A 1 650 ? 12.822 -19.285 13.110 1.00 47.56 650 ASP A CA 1
ATOM 5241 C C . ASP A 1 650 ? 13.869 -18.330 12.528 1.00 47.56 650 ASP A C 1
ATOM 5243 O O . ASP A 1 650 ? 13.942 -17.136 12.835 1.00 47.56 650 ASP A O 1
ATOM 5247 N N . ASN A 1 651 ? 14.704 -18.903 11.666 1.00 45.22 651 ASN A N 1
ATOM 5248 C CA . ASN A 1 651 ? 15.896 -18.279 11.114 1.00 45.22 651 ASN A CA 1
ATOM 5249 C C . ASN A 1 651 ? 15.548 -17.213 10.067 1.00 45.22 651 ASN A C 1
ATOM 5251 O O . ASN A 1 651 ? 15.470 -17.476 8.868 1.00 45.22 651 ASN A O 1
ATOM 5255 N N . LEU A 1 652 ? 15.397 -15.973 10.523 1.00 53.50 652 LEU A N 1
ATOM 5256 C CA . LEU A 1 652 ? 15.372 -14.787 9.671 1.00 53.50 652 LEU A CA 1
ATOM 5257 C C . LEU A 1 652 ? 16.799 -14.439 9.220 1.00 53.50 652 LEU A C 1
ATOM 5259 O O . LEU A 1 652 ? 17.484 -13.647 9.862 1.00 53.50 652 LEU A O 1
ATOM 5263 N N . VAL A 1 653 ? 17.258 -15.070 8.134 1.00 50.72 653 VAL A N 1
ATOM 5264 C CA . VAL A 1 653 ? 18.630 -14.929 7.618 1.00 50.72 653 VAL A CA 1
ATOM 5265 C C . VAL A 1 653 ? 18.780 -13.664 6.772 1.00 50.72 653 VAL A C 1
ATOM 5267 O O . VAL A 1 653 ? 18.439 -13.651 5.594 1.00 50.72 653 VAL A O 1
ATOM 5270 N N . VAL A 1 654 ? 19.355 -12.605 7.344 1.00 51.59 654 VAL A N 1
ATOM 5271 C CA . VAL A 1 654 ? 19.852 -11.464 6.560 1.00 51.59 654 VAL A CA 1
ATOM 5272 C C . VAL A 1 654 ? 21.268 -11.776 6.048 1.00 51.59 654 VAL A C 1
ATOM 5274 O O . VAL A 1 654 ? 22.125 -12.087 6.883 1.00 51.59 654 VAL A O 1
ATOM 5277 N N . PRO A 1 655 ? 21.582 -11.615 4.742 1.00 46.44 655 PRO A N 1
ATOM 5278 C CA . PRO A 1 655 ? 22.896 -11.944 4.183 1.00 46.44 655 PRO A CA 1
ATOM 5279 C C . PRO A 1 655 ? 24.061 -11.394 5.007 1.00 46.44 655 PRO A C 1
ATOM 5281 O O . PRO A 1 655 ? 24.117 -10.200 5.339 1.00 46.44 655 PRO A O 1
ATOM 5284 N N . VAL A 1 656 ? 24.994 -12.270 5.376 1.00 44.91 656 VAL A N 1
ATOM 5285 C CA . VAL A 1 656 ? 26.242 -11.882 6.037 1.00 44.91 656 VAL A CA 1
ATOM 5286 C C . VAL A 1 656 ? 27.125 -11.158 5.024 1.00 44.91 656 VAL A C 1
ATOM 5288 O O . VAL A 1 656 ? 27.182 -11.524 3.855 1.00 44.91 656 VAL A O 1
ATOM 5291 N N . LYS A 1 657 ? 27.773 -10.079 5.473 1.00 43.25 657 LYS A N 1
ATOM 5292 C CA . LYS A 1 657 ? 28.809 -9.411 4.690 1.00 43.25 657 LYS A CA 1
ATOM 5293 C C . LYS A 1 657 ? 30.103 -10.149 4.995 1.00 43.25 657 LYS A C 1
ATOM 5295 O O . LYS A 1 657 ? 30.649 -9.941 6.078 1.00 43.25 657 LYS A O 1
ATOM 5300 N N . ASP A 1 658 ? 30.561 -10.989 4.074 1.00 35.03 658 ASP A N 1
ATOM 5301 C CA . ASP A 1 658 ? 31.931 -11.485 4.132 1.00 35.03 658 ASP A CA 1
ATOM 5302 C C . ASP A 1 658 ? 32.865 -10.281 3.977 1.00 35.03 658 ASP A C 1
ATOM 5304 O O . ASP A 1 658 ? 32.885 -9.614 2.948 1.00 35.03 658 ASP A O 1
ATOM 5308 N N . ASN A 1 659 ? 33.567 -9.984 5.069 1.00 32.28 659 ASN A N 1
ATOM 5309 C CA . ASN A 1 659 ? 34.669 -9.038 5.227 1.00 32.28 659 ASN A CA 1
ATOM 5310 C C . ASN A 1 659 ? 34.489 -7.608 4.670 1.00 32.28 659 ASN A C 1
ATOM 5312 O O . ASN A 1 659 ? 34.547 -7.312 3.479 1.00 32.28 659 ASN A O 1
ATOM 5316 N N . LEU A 1 660 ? 34.418 -6.656 5.606 1.00 33.78 660 LEU A N 1
ATOM 5317 C CA . LEU A 1 660 ? 34.800 -5.265 5.365 1.00 33.78 660 LEU A CA 1
ATOM 5318 C C . LEU A 1 660 ? 36.322 -5.171 5.147 1.00 33.78 660 LEU A C 1
ATOM 5320 O O . LEU A 1 660 ? 37.054 -4.810 6.064 1.00 33.78 660 LEU A O 1
ATOM 5324 N N . GLU A 1 661 ? 36.786 -5.419 3.923 1.00 31.03 661 GLU A N 1
ATOM 5325 C CA . GLU A 1 661 ? 38.058 -4.865 3.450 1.00 31.03 661 GLU A CA 1
ATOM 5326 C C . GLU A 1 661 ? 37.817 -3.842 2.330 1.00 31.03 661 GLU A C 1
ATOM 5328 O O . GLU A 1 661 ? 37.292 -4.140 1.262 1.00 31.03 661 GLU A O 1
ATOM 5333 N N . THR A 1 662 ? 38.228 -2.603 2.612 1.00 31.42 662 THR A N 1
ATOM 5334 C CA . THR A 1 662 ? 38.434 -1.495 1.662 1.00 31.42 662 THR A CA 1
ATOM 5335 C C . THR A 1 662 ? 37.269 -1.082 0.749 1.00 31.42 662 THR A C 1
ATOM 5337 O O . THR A 1 662 ? 37.227 -1.409 -0.433 1.00 31.42 662 THR A O 1
ATOM 5340 N N . GLU A 1 663 ? 36.440 -0.150 1.235 1.00 33.00 663 GLU A N 1
ATOM 5341 C CA . GLU A 1 663 ? 35.835 0.857 0.349 1.00 33.00 663 GLU A CA 1
ATOM 5342 C C . GLU A 1 663 ? 36.938 1.789 -0.192 1.00 33.00 663 GLU A C 1
ATOM 5344 O O . GLU A 1 663 ? 37.308 2.780 0.441 1.00 33.00 663 GLU A O 1
ATOM 5349 N N . LYS A 1 664 ? 37.494 1.442 -1.360 1.00 29.83 664 LYS A N 1
ATOM 5350 C CA . LYS A 1 664 ? 38.307 2.325 -2.214 1.00 29.83 664 LYS A CA 1
ATOM 5351 C C . LYS A 1 664 ? 38.161 1.963 -3.699 1.00 29.83 664 LYS A C 1
ATOM 5353 O O . LYS A 1 664 ? 39.026 1.282 -4.249 1.00 29.83 664 LYS A O 1
ATOM 5358 N N . SER A 1 665 ? 37.126 2.473 -4.365 1.00 29.89 665 SER A N 1
ATOM 5359 C CA . SER A 1 665 ? 37.213 3.140 -5.687 1.00 29.89 665 SER A CA 1
ATOM 5360 C C . SER A 1 665 ? 35.909 3.873 -5.991 1.00 29.89 665 SER A C 1
ATOM 5362 O O . SER A 1 665 ? 34.844 3.249 -5.805 1.00 29.89 665 SER A O 1
#

Sequence (665 aa):
YFLTYSKLDNGLIQIEQKEGDSEKKIFSQSIRNGKTVGISVVEIRLGKMLHKAESQEKASKDEMSGEDGKFAEDVALTRKGHLPERYGGKPEALDNDFERTTEEQPKAEFMKSDEDDGKKAVNEEKSYILQKIREWQEGSWGQRRNPFSNFDRIALFQFETACSYHHPAIEKCPPKNQTGELVYSCEEFRRRKLLEEVLRICKLLDVEILLLPEYSVRPETVEFLWNKLKDGNYQFSIWAGTFRIPYDYKFSKEPFQDLAGRSNLFHAAVFPVIMPGVDKVYCSRIKKYPSIALKEDINPCAAMVDNDNFLPVAMNHQIKDGCQEYGDARDHVTELICAEMFALSSPGNLISFAEESFQLFRKYTTNGLKFEEYEKRMLNDIQKYGEAISLYRMNGKGKRRPILLVPACTTRAADYYILGQANYLGSGTNMVFCNGSGRLANGGSCFIGQNSWDDEKGRKKKKIEMETANIYHGVFPGIYRQISDMPGRGGLGRGEQALLVCDLFPDMEKRQPNPESMKQALELVAHIPILEEGVYCDDCIKKCKYKDKSFLCEKIQKQQDESRKKSFDLIKQIYESLKQCEEGALDKEPSKIAGSLVELGEKYQSAWLKERGKRYWEGNKLFPRNGRPETALDWCYIEIDYPEFMSANDNLVVPVKDNLETEKS

Radius of gyration: 29.88 Å; chains: 1; bounding box: 70×77×101 Å

Secondary structure (DSSP, 8-state):
-----S---S--------SS-TTPPPEEEEEETTEEEEEEE--HHHHHHHHHHHHHHHHTTTT---S----------------------------------------------SHHHHHHHHHHHHHHHHHHHHHHHHHHHHHT----TTSEEEEEEE-----TTS-GGGGBPPPPSSSSS---BHHHHHHHHHHHHHHHHHHHTT-SEEE--TT---HHHHHHHHHHHHHTT---EEE---EEPPTT----TTTTTTTTT-STTTT-EEEEEE-TT-SSEEEEEE--S--GGGT-----HIIIII----S-HHHHHTTTTT-S--SSGGGTEEE--TTHHHHHH-GGGHHHHHHHHHHHHHHH------HHHHHHHHHHHHHHHHHHH-SS-SS-SS----EEEEEE--S-HHHHHHHHHHHHHHH--EEEEEE--SSSS----EEE-TT-S--HHHHH--S-------TTTT--TTB--TT--SGGGGPPPSS--EEEEEEE-TT----SSPPTTSPPSEEEEEEEEEEEEEE--HHIIIIIITGGGGGGHHHHHHHHHHHHHHHHHHHHHHHHHHTT--TTPPPS-HHHHHHHHHHHHHHTT-HHHHHHHHHHHHHHHHSPPSSS-HHHH--EEEEEEHHHHHH------PPP---------